Protein AF-A0A967CSH3-F1 (afdb_monomer_lite)

Radius of gyration: 29.87 Å; chains: 1; bounding box: 72×53×84 Å

Structure (mmCIF, N/CA/C/O backbone):
data_AF-A0A967CSH3-F1
#
_entry.id   AF-A0A967CSH3-F1
#
loop_
_atom_site.group_PDB
_atom_site.id
_atom_site.type_symbol
_atom_site.label_atom_id
_atom_site.label_alt_id
_atom_site.label_comp_id
_atom_site.label_asym_id
_atom_site.label_entity_id
_atom_site.label_seq_id
_atom_site.pdbx_PDB_ins_code
_atom_site.Cartn_x
_atom_site.Cartn_y
_atom_site.Cartn_z
_atom_site.occupancy
_atom_site.B_iso_or_equiv
_atom_site.auth_seq_id
_atom_site.auth_comp_id
_atom_site.auth_asym_id
_atom_site.auth_atom_id
_atom_site.pdbx_PDB_model_num
ATOM 1 N N . MET A 1 1 ? -38.017 1.632 18.484 1.00 69.69 1 MET A N 1
ATOM 2 C CA . MET A 1 1 ? -37.079 2.679 18.041 1.00 69.69 1 MET A CA 1
ATOM 3 C C . MET A 1 1 ? -36.254 2.153 16.883 1.00 69.69 1 MET A C 1
ATOM 5 O O . MET A 1 1 ? -36.046 0.945 16.852 1.00 69.69 1 MET A O 1
ATOM 9 N N . ALA A 1 2 ? -35.852 2.993 15.927 1.00 93.88 2 ALA A N 1
ATOM 10 C CA . ALA A 1 2 ? -35.133 2.513 14.752 1.00 93.88 2 ALA A CA 1
ATOM 11 C C . ALA A 1 2 ? -33.678 2.162 15.105 1.00 93.88 2 ALA A C 1
ATOM 13 O O . ALA A 1 2 ? -33.027 2.853 15.891 1.00 93.88 2 ALA A O 1
ATOM 14 N N . GLN A 1 3 ? -33.202 1.047 14.558 1.00 97.06 3 GLN A N 1
ATOM 15 C CA . GLN A 1 3 ? -31.862 0.524 14.790 1.00 97.06 3 GLN A CA 1
ATOM 16 C C . GLN A 1 3 ? -31.277 0.002 13.480 1.00 97.06 3 GLN A C 1
ATOM 18 O O . GLN A 1 3 ? -32.012 -0.490 12.626 1.00 97.06 3 GLN A O 1
ATOM 23 N N . PHE A 1 4 ? -29.957 0.073 13.355 1.00 97.75 4 PHE A N 1
ATOM 24 C CA . PHE A 1 4 ? -29.191 -0.516 12.263 1.00 97.75 4 PHE A CA 1
ATOM 25 C C . PHE A 1 4 ? -28.000 -1.294 12.825 1.00 97.75 4 PHE A C 1
ATOM 27 O O . PHE A 1 4 ? -27.597 -1.101 13.974 1.00 97.75 4 PHE A O 1
ATOM 34 N N . THR A 1 5 ? -27.440 -2.200 12.027 1.00 96.19 5 THR A N 1
ATOM 35 C CA . THR A 1 5 ? -26.277 -2.995 12.433 1.00 96.19 5 THR A CA 1
ATOM 36 C C . THR A 1 5 ? -25.008 -2.454 11.796 1.00 96.19 5 THR A C 1
ATOM 38 O O . THR A 1 5 ? -24.959 -2.247 10.587 1.00 96.19 5 THR A O 1
ATOM 41 N N . SER A 1 6 ? -23.962 -2.287 12.601 1.00 94.19 6 SER A N 1
ATOM 42 C CA . SER A 1 6 ? -22.619 -1.938 12.138 1.00 94.19 6 SER A CA 1
ATOM 43 C C . SER A 1 6 ? -21.586 -2.653 12.997 1.00 94.19 6 SER A C 1
ATOM 45 O O . SER A 1 6 ? -21.684 -2.620 14.220 1.00 94.19 6 SER A O 1
ATOM 47 N N . ASP A 1 7 ? -20.611 -3.330 12.381 1.00 88.62 7 ASP A N 1
ATOM 48 C CA . ASP A 1 7 ? -19.540 -4.041 13.107 1.00 88.62 7 ASP A CA 1
ATOM 49 C C . ASP A 1 7 ? -20.080 -5.021 14.183 1.00 88.62 7 ASP A C 1
ATOM 51 O O . ASP A 1 7 ? -19.557 -5.147 15.291 1.00 88.62 7 ASP A O 1
ATOM 55 N N . GLY A 1 8 ? -21.208 -5.680 13.895 1.00 89.69 8 GLY A N 1
ATOM 56 C CA . GLY A 1 8 ? -21.885 -6.580 14.840 1.00 89.69 8 GLY A CA 1
ATOM 57 C C . GLY A 1 8 ? -22.532 -5.890 16.052 1.00 89.69 8 GLY A C 1
ATOM 58 O O . GLY A 1 8 ? -22.937 -6.571 16.989 1.00 89.69 8 GLY A O 1
ATOM 59 N N . LEU A 1 9 ? -22.634 -4.559 16.056 1.00 94.06 9 LEU A N 1
ATOM 60 C CA . LEU A 1 9 ? -23.319 -3.763 17.075 1.00 94.06 9 LEU A CA 1
ATOM 61 C C . LEU A 1 9 ? -24.687 -3.305 16.567 1.00 94.06 9 LEU A C 1
ATOM 63 O O . LEU A 1 9 ? -24.818 -2.935 15.401 1.00 94.06 9 LEU A O 1
ATOM 67 N N . SER A 1 10 ? -25.686 -3.282 17.453 1.00 98.00 10 SER A N 1
ATOM 68 C CA . SER A 1 10 ? -26.951 -2.588 17.193 1.00 98.00 10 SER A CA 1
ATOM 69 C C . SER A 1 10 ? -26.818 -1.121 17.592 1.00 98.00 10 SER A C 1
ATOM 71 O O . SER A 1 10 ? -26.520 -0.816 18.750 1.00 98.00 10 SER A O 1
ATOM 73 N N . LEU A 1 11 ? -27.003 -0.223 16.631 1.00 98.50 11 LEU A N 1
ATOM 74 C CA . LEU A 1 11 ? -26.885 1.217 16.811 1.00 98.50 11 LEU A CA 1
ATOM 75 C C . LEU A 1 11 ? -28.228 1.881 16.551 1.00 98.50 11 LEU A C 1
ATOM 77 O O . LEU A 1 11 ? -28.942 1.538 15.610 1.00 98.50 11 LEU A O 1
ATOM 81 N N . ALA A 1 12 ? -28.575 2.824 17.411 1.00 98.56 12 ALA A N 1
ATOM 82 C CA . ALA A 1 12 ? -29.870 3.461 17.420 1.00 98.56 12 ALA A CA 1
ATOM 83 C C . ALA A 1 12 ? -29.845 4.781 16.648 1.00 98.56 12 ALA A C 1
ATOM 85 O O . ALA A 1 12 ? -28.848 5.504 16.663 1.00 98.56 12 ALA A O 1
ATOM 86 N N . TYR A 1 13 ? -30.944 5.101 15.969 1.00 98.62 13 TYR A N 1
ATOM 87 C CA . TYR A 1 13 ? -31.069 6.352 15.232 1.00 98.62 13 TYR A CA 1
ATOM 88 C C . TYR A 1 13 ? -32.517 6.839 15.174 1.00 98.62 13 TYR A C 1
ATOM 90 O O . TYR A 1 13 ? -33.462 6.066 15.339 1.00 98.62 13 TYR A O 1
ATOM 98 N N . ASP A 1 14 ? -32.674 8.128 14.897 1.00 98.38 14 ASP A N 1
ATOM 99 C CA . ASP A 1 14 ? -33.937 8.723 14.477 1.00 98.38 14 ASP A CA 1
ATOM 100 C C . ASP A 1 14 ? -33.865 9.087 12.990 1.00 98.38 14 ASP A C 1
ATOM 102 O O . ASP A 1 14 ? -32.836 9.557 12.502 1.00 98.38 14 ASP A O 1
ATOM 106 N N . GLU A 1 15 ? -34.987 8.929 12.294 1.00 97.88 15 GLU A N 1
ATOM 107 C CA . GLU A 1 15 ? -35.240 9.508 10.974 1.00 97.88 15 GLU A CA 1
ATOM 108 C C . GLU A 1 15 ? -36.268 10.638 11.124 1.00 97.88 15 GLU A C 1
ATOM 110 O O . GLU A 1 15 ? -37.256 10.488 11.847 1.00 97.88 15 GLU A O 1
ATOM 115 N N . PHE A 1 16 ? -36.054 11.762 10.444 1.00 97.75 16 PHE A N 1
ATOM 116 C CA . PHE A 1 16 ? -36.953 12.916 10.461 1.00 97.75 16 PHE A CA 1
ATOM 117 C C . PHE A 1 16 ? -36.998 13.622 9.096 1.00 97.75 16 PHE A C 1
ATOM 119 O O . PHE A 1 16 ? -36.173 13.374 8.217 1.00 97.75 16 PHE A O 1
ATOM 126 N N . GLY A 1 17 ? -37.969 14.518 8.909 1.00 97.38 17 GLY A N 1
ATOM 127 C CA . GLY A 1 17 ? -38.187 15.213 7.636 1.00 97.38 17 GLY A CA 1
ATOM 128 C C . GLY A 1 17 ? -38.848 14.347 6.546 1.00 97.38 17 GLY A C 1
ATOM 129 O O . GLY A 1 17 ? -39.258 13.213 6.812 1.00 97.38 17 GLY A O 1
ATOM 130 N N . PRO A 1 18 ? -39.008 14.882 5.321 1.00 94.69 18 PRO A N 1
ATOM 131 C CA . PRO A 1 18 ? -39.699 14.186 4.233 1.00 94.69 18 PRO A CA 1
ATOM 132 C C . PRO A 1 18 ? -38.886 12.992 3.713 1.00 94.69 18 PRO A C 1
ATOM 134 O O . PRO A 1 18 ? -37.730 13.143 3.317 1.00 94.69 18 PRO A O 1
ATOM 137 N N . ARG A 1 19 ? -39.488 11.797 3.681 1.00 92.31 19 ARG A N 1
ATOM 138 C CA . ARG A 1 19 ? -38.811 10.553 3.254 1.00 92.31 19 ARG A CA 1
ATOM 139 C C . ARG A 1 19 ? -38.425 10.532 1.775 1.00 92.31 19 ARG A C 1
ATOM 141 O O . ARG A 1 19 ? -37.484 9.840 1.403 1.00 92.31 19 ARG A O 1
ATOM 148 N N . ASP A 1 20 ? -39.151 11.277 0.954 1.00 92.25 20 ASP A N 1
ATOM 149 C CA . ASP A 1 20 ? -38.960 11.433 -0.488 1.00 92.25 20 ASP A CA 1
ATOM 150 C C . ASP A 1 20 ? -38.062 12.630 -0.851 1.00 92.25 20 ASP A C 1
ATOM 152 O O . ASP A 1 20 ? -37.862 12.928 -2.032 1.00 92.25 20 ASP A O 1
ATOM 156 N N . ALA A 1 21 ? -37.492 13.322 0.144 1.00 94.00 21 ALA A N 1
ATOM 157 C CA . ALA A 1 21 ? -36.566 14.411 -0.117 1.00 94.00 21 ALA A CA 1
ATOM 158 C C . ALA A 1 21 ? -35.334 13.917 -0.891 1.00 94.00 21 ALA A C 1
ATOM 160 O O . ALA A 1 21 ? -34.698 12.922 -0.549 1.00 94.00 21 ALA A O 1
ATOM 161 N N . LYS A 1 22 ? -34.944 14.686 -1.913 1.00 91.19 22 LYS A N 1
ATOM 162 C CA . LYS A 1 22 ? -33.803 14.368 -2.789 1.00 91.19 22 LYS A CA 1
ATOM 163 C C . LYS A 1 22 ? -32.440 14.463 -2.101 1.00 91.19 22 LYS A C 1
ATOM 165 O O . LYS A 1 22 ? -31.449 14.014 -2.665 1.00 91.19 22 LYS A O 1
ATOM 170 N N . LYS A 1 23 ? -32.371 15.126 -0.945 1.00 96.00 23 LYS A N 1
ATOM 171 C CA . LYS A 1 23 ? -31.135 15.369 -0.199 1.00 96.00 23 LYS A CA 1
ATOM 172 C C . LYS A 1 23 ? -31.300 14.908 1.236 1.00 96.00 23 LYS A C 1
ATOM 174 O O . LYS A 1 23 ? -32.312 15.206 1.875 1.00 96.00 23 LYS A O 1
ATOM 179 N N . ALA A 1 24 ? -30.270 14.232 1.727 1.00 98.25 24 ALA A N 1
ATOM 180 C CA . ALA A 1 24 ? -30.206 13.732 3.086 1.00 98.25 24 ALA A CA 1
ATOM 181 C C . ALA A 1 24 ? -29.173 14.495 3.924 1.00 98.25 24 ALA A C 1
ATOM 183 O O . ALA A 1 24 ? -28.238 15.090 3.387 1.00 98.25 24 ALA A O 1
ATOM 184 N N . ILE A 1 25 ? -29.321 14.448 5.245 1.00 98.62 25 ILE A N 1
ATOM 185 C CA . ILE A 1 25 ? -28.324 14.911 6.208 1.00 98.62 25 ILE A CA 1
ATOM 186 C C . ILE A 1 25 ? -28.201 13.930 7.373 1.00 98.62 25 ILE A C 1
ATOM 188 O O . ILE A 1 25 ? -29.209 13.445 7.880 1.00 98.62 25 ILE A O 1
ATOM 192 N N . VAL A 1 26 ? -26.971 13.666 7.813 1.00 98.75 26 VAL A N 1
ATOM 193 C CA . VAL A 1 26 ? -26.684 12.885 9.021 1.00 98.75 26 VAL A CA 1
ATOM 194 C C . VAL A 1 26 ? -26.116 13.790 10.113 1.00 98.75 26 VAL A C 1
ATOM 196 O O . VAL A 1 26 ? -25.212 14.589 9.857 1.00 98.75 26 VAL A O 1
ATOM 199 N N . LEU A 1 27 ? -26.648 13.663 11.328 1.00 98.75 27 LEU A N 1
ATOM 200 C CA . LEU A 1 27 ? -26.250 14.414 12.516 1.00 98.75 27 LEU A CA 1
ATOM 201 C C . LEU A 1 27 ? -25.477 13.514 13.486 1.00 98.75 27 LEU A C 1
ATOM 203 O O . LEU A 1 27 ? -26.009 12.509 13.955 1.00 98.75 27 LEU A O 1
ATOM 207 N N . VAL A 1 28 ? -24.244 13.899 13.823 1.00 98.69 28 VAL A N 1
ATOM 208 C CA . VAL A 1 28 ? -23.335 13.127 14.687 1.00 98.69 28 VAL A CA 1
ATOM 209 C C . VAL A 1 28 ? -23.030 13.919 15.961 1.00 98.69 28 VAL A C 1
ATOM 211 O O . VAL A 1 28 ? -22.376 14.963 15.915 1.00 98.69 28 VAL A O 1
ATOM 214 N N . HIS A 1 29 ? -23.521 13.437 17.106 1.00 98.25 29 HIS A N 1
ATOM 215 C CA . HIS A 1 29 ? -23.439 14.151 18.388 1.00 98.25 29 HIS A CA 1
ATOM 216 C C . HIS A 1 29 ? -22.036 14.126 19.039 1.00 98.25 29 HIS A C 1
ATOM 218 O O . HIS A 1 29 ? -21.154 13.353 18.653 1.00 98.25 29 HIS A O 1
ATOM 224 N N . GLY A 1 30 ? -21.846 14.982 20.049 1.00 96.19 30 GLY A N 1
ATOM 225 C CA . GLY A 1 30 ? -20.628 15.098 20.855 1.00 96.19 30 GLY A CA 1
ATOM 226 C C . GLY A 1 30 ? -20.479 14.036 21.951 1.00 96.19 30 GLY A C 1
ATOM 227 O O . GLY A 1 30 ? -21.394 13.261 22.216 1.00 96.19 30 GLY A O 1
ATOM 228 N N . PHE A 1 31 ? -19.307 13.998 22.590 1.00 95.00 31 PHE A N 1
ATOM 229 C CA . PHE A 1 31 ? -19.027 13.074 23.695 1.00 95.00 31 PHE A CA 1
ATOM 230 C C . PHE A 1 31 ? -19.982 13.324 24.869 1.00 95.00 31 PHE A C 1
ATOM 232 O O . PHE A 1 31 ? -20.357 14.473 25.092 1.00 95.00 31 PHE A O 1
ATOM 239 N N . SER A 1 32 ? -20.368 12.248 25.566 1.00 91.56 32 SER A N 1
ATOM 240 C CA . SER A 1 32 ? -21.312 12.210 26.701 1.00 91.56 32 SER A CA 1
ATOM 241 C C . SER A 1 32 ? -22.728 12.735 26.430 1.00 91.56 32 SER A C 1
ATOM 243 O O . SER A 1 32 ? -23.535 12.785 27.350 1.00 91.56 32 SER A O 1
ATOM 245 N N . ALA A 1 33 ? -23.037 13.127 25.192 1.00 94.62 33 ALA A N 1
ATOM 246 C CA . ALA A 1 33 ? -24.386 13.432 24.729 1.00 94.62 33 ALA A CA 1
ATOM 247 C C . ALA A 1 33 ? -24.960 12.259 23.926 1.00 94.62 33 ALA A C 1
ATOM 249 O O . ALA A 1 33 ? -24.303 11.244 23.721 1.00 94.62 33 ALA A O 1
ATOM 250 N N . ASN A 1 34 ? -26.168 12.443 23.412 1.00 96.62 34 ASN A N 1
ATOM 251 C CA . ASN A 1 34 ? -26.847 11.526 22.503 1.00 96.62 34 ASN A CA 1
ATOM 252 C C . ASN A 1 34 ? -27.645 12.336 21.466 1.00 96.62 34 ASN A C 1
ATOM 254 O O . ASN A 1 34 ? -27.641 13.576 21.485 1.00 96.62 34 ASN A O 1
ATOM 258 N N . ARG A 1 35 ? -28.317 11.662 20.528 1.00 96.88 35 ARG A N 1
ATOM 259 C CA . ARG A 1 35 ? -29.075 12.322 19.453 1.00 96.88 35 ARG A CA 1
ATOM 260 C C . ARG A 1 35 ? -30.190 13.231 19.981 1.00 96.88 35 ARG A C 1
ATOM 262 O O . ARG A 1 35 ? -30.456 14.281 19.393 1.00 96.88 35 ARG A O 1
ATOM 269 N N . TYR A 1 36 ? -30.812 12.863 21.103 1.00 96.81 36 TYR A N 1
ATOM 270 C CA . TYR A 1 36 ? -31.885 13.646 21.704 1.00 96.81 36 TYR A CA 1
ATOM 271 C C . TYR A 1 36 ? -31.343 14.958 22.274 1.00 96.81 36 TYR A C 1
ATOM 273 O O . TYR A 1 36 ? -31.788 16.035 21.878 1.00 96.81 36 TYR A O 1
ATOM 281 N N . GLU A 1 37 ? -30.339 14.864 23.141 1.00 96.19 37 GLU A N 1
ATOM 282 C CA . GLU A 1 37 ? -29.777 16.007 23.855 1.00 96.19 37 GLU A CA 1
ATOM 283 C C . GLU A 1 37 ? -29.058 16.992 22.938 1.00 96.19 37 GLU A C 1
ATOM 285 O O . GLU A 1 37 ? -29.226 18.205 23.066 1.00 96.19 37 GLU A O 1
ATOM 290 N N . ASN A 1 38 ? -28.279 16.486 21.978 1.00 95.88 38 ASN A N 1
ATOM 291 C CA . ASN A 1 38 ? -27.485 17.348 21.111 1.00 95.88 38 ASN A CA 1
ATOM 292 C C . ASN A 1 38 ? -28.328 17.996 19.999 1.00 95.88 38 ASN A C 1
ATOM 294 O O . ASN A 1 38 ? -27.988 19.091 19.548 1.00 95.88 38 ASN A O 1
ATOM 298 N N . TRP A 1 39 ? -29.390 17.325 19.533 1.00 97.69 39 TRP A N 1
ATOM 299 C CA . TRP A 1 39 ? -30.109 17.726 18.319 1.00 97.69 39 TRP A CA 1
ATOM 300 C C . TRP A 1 39 ? -31.601 17.941 18.542 1.00 97.69 39 TRP A C 1
ATOM 302 O O . TRP A 1 39 ? -32.094 19.050 18.327 1.00 97.69 39 TRP A O 1
ATOM 312 N N . LYS A 1 40 ? -32.328 16.901 18.964 1.00 97.31 40 LYS A N 1
ATOM 313 C CA . LYS A 1 40 ? -33.796 16.934 19.013 1.00 97.31 40 LYS A CA 1
ATOM 314 C C . LYS A 1 40 ? -34.320 17.956 20.020 1.00 97.31 40 LYS A C 1
ATOM 316 O O . LYS A 1 40 ? -35.137 18.794 19.653 1.00 97.31 40 LYS A O 1
ATOM 321 N N . ARG A 1 41 ? -33.806 17.941 21.255 1.00 96.56 41 ARG A N 1
ATOM 322 C CA . ARG A 1 41 ? -34.192 18.875 22.328 1.00 96.56 41 ARG A CA 1
ATOM 323 C C . ARG A 1 41 ? -33.926 20.335 21.954 1.00 96.56 41 ARG A C 1
ATOM 325 O O . ARG A 1 41 ? -34.666 21.221 22.362 1.00 96.56 41 ARG A O 1
ATOM 332 N N . MET A 1 42 ? -32.896 20.568 21.145 1.00 95.44 42 MET A N 1
ATOM 333 C CA . MET A 1 42 ? -32.476 21.894 20.692 1.00 95.44 42 MET A CA 1
ATOM 334 C C . MET A 1 42 ? -33.201 22.363 19.414 1.00 95.44 42 MET A C 1
ATOM 336 O O . MET A 1 42 ? -32.867 23.418 18.883 1.00 95.44 42 MET A O 1
ATOM 340 N N . GLY A 1 43 ? -34.172 21.595 18.898 1.00 97.31 43 GLY A N 1
ATOM 341 C CA . GLY A 1 43 ? -35.006 21.980 17.750 1.00 97.31 43 GLY A CA 1
ATOM 342 C C . GLY A 1 43 ? -34.362 21.791 16.371 1.00 97.31 43 GLY A C 1
ATOM 343 O O . GLY A 1 43 ? -34.898 22.267 15.369 1.00 97.31 43 GLY A O 1
ATOM 344 N N . TRP A 1 44 ? -33.225 21.088 16.274 1.00 97.69 44 TRP A N 1
ATOM 345 C CA . TRP A 1 44 ? -32.528 20.910 14.992 1.00 97.69 44 TRP A CA 1
ATOM 346 C C . TRP A 1 44 ? -33.326 20.092 13.981 1.00 97.69 44 TRP A C 1
ATOM 348 O O . TRP A 1 44 ? -33.258 20.376 12.786 1.00 97.69 44 TRP A O 1
ATOM 358 N N . TYR A 1 45 ? -34.082 19.092 14.442 1.00 98.06 45 TYR A N 1
ATOM 359 C CA . TYR A 1 45 ? -34.866 18.240 13.547 1.00 98.06 45 TYR A CA 1
ATOM 360 C C . TYR A 1 45 ? -35.901 19.067 12.781 1.00 98.06 45 TYR A C 1
ATOM 362 O O . TYR A 1 45 ? -35.951 18.987 11.556 1.00 98.06 45 TYR A O 1
ATOM 370 N N . ASP A 1 46 ? -36.654 19.914 13.486 1.00 97.44 46 ASP A N 1
ATOM 371 C CA . ASP A 1 46 ? -37.688 20.759 12.886 1.00 97.44 46 ASP A CA 1
ATOM 372 C C . ASP A 1 46 ? -37.078 21.807 11.952 1.00 97.44 46 ASP A C 1
ATOM 374 O O . ASP A 1 46 ? -37.547 21.993 10.828 1.00 97.44 46 ASP A O 1
ATOM 378 N N . ALA A 1 47 ? -35.977 22.441 12.370 1.00 97.50 47 ALA A N 1
ATOM 379 C CA . ALA A 1 47 ? -35.282 23.439 11.560 1.00 97.50 47 ALA A CA 1
ATOM 380 C C . ALA A 1 47 ? -34.763 22.862 10.230 1.00 97.50 47 ALA A C 1
ATOM 382 O O . ALA A 1 47 ? -34.857 23.513 9.188 1.00 97.50 47 ALA A O 1
ATOM 383 N N . ILE A 1 48 ? -34.234 21.636 10.252 1.00 97.12 48 ILE A N 1
ATOM 384 C CA . ILE A 1 48 ? -33.725 20.936 9.067 1.00 97.12 48 ILE A CA 1
ATOM 385 C C . ILE A 1 48 ? -34.876 20.401 8.207 1.00 97.12 48 ILE A C 1
ATOM 387 O O . ILE A 1 48 ? -34.856 20.570 6.986 1.00 97.12 48 ILE A O 1
ATOM 391 N N . ALA A 1 49 ? -35.897 19.801 8.823 1.00 96.62 49 ALA A N 1
ATOM 392 C CA . ALA A 1 49 ? -37.072 19.293 8.119 1.00 96.62 49 ALA A CA 1
ATOM 393 C C . ALA A 1 49 ? -37.812 20.417 7.376 1.00 96.62 49 ALA A C 1
ATOM 395 O O . ALA A 1 49 ? -38.210 20.232 6.227 1.00 96.62 49 ALA A O 1
ATOM 396 N N . ALA A 1 50 ? -37.904 21.612 7.969 1.00 97.12 50 ALA A N 1
ATOM 397 C CA . ALA A 1 50 ? -38.475 22.802 7.335 1.00 97.12 50 ALA A CA 1
ATOM 398 C C . ALA A 1 50 ? -37.698 23.272 6.088 1.00 97.12 50 ALA A C 1
ATOM 400 O O . ALA A 1 50 ? -38.231 24.025 5.273 1.00 97.12 50 ALA A O 1
ATOM 401 N N . LYS A 1 51 ? -36.445 22.830 5.904 1.00 96.69 51 LYS A N 1
ATOM 402 C CA . LYS A 1 51 ? -35.657 23.045 4.676 1.00 96.69 51 LYS A CA 1
ATOM 403 C C . LYS A 1 51 ? -35.838 21.936 3.636 1.00 96.69 51 LYS A C 1
ATOM 405 O O . LYS A 1 51 ? -35.176 21.974 2.602 1.00 96.69 51 LYS A O 1
ATOM 410 N N . GLY A 1 52 ? -36.727 20.974 3.885 1.00 96.62 52 GLY A N 1
ATOM 411 C CA . GLY A 1 52 ? -37.027 19.880 2.964 1.00 96.62 52 GLY A CA 1
ATOM 412 C C . GLY A 1 52 ? -35.911 18.842 2.861 1.00 96.62 52 GLY A C 1
ATOM 413 O O . GLY A 1 52 ? -35.769 18.217 1.814 1.00 96.62 52 GLY A O 1
ATOM 414 N N . LEU A 1 53 ? -35.094 18.682 3.907 1.00 97.69 53 LEU A N 1
ATOM 415 C CA . LEU A 1 53 ? -34.053 17.655 3.979 1.00 97.69 53 LEU A CA 1
ATOM 416 C C . LEU A 1 53 ? -34.568 16.417 4.721 1.00 97.69 53 LEU A C 1
ATOM 418 O O . LEU A 1 53 ? -35.223 16.545 5.758 1.00 97.69 53 LEU A O 1
ATOM 422 N N . ARG A 1 54 ? -34.213 15.226 4.224 1.00 98.25 54 ARG A N 1
ATOM 423 C CA . ARG A 1 54 ? -34.369 13.969 4.970 1.00 98.25 54 ARG A CA 1
ATOM 424 C C . ARG A 1 54 ? -33.239 13.868 5.987 1.00 98.25 54 ARG A C 1
ATOM 426 O O . ARG A 1 54 ? -32.069 13.911 5.617 1.00 98.25 54 ARG A O 1
ATOM 433 N N . GLY A 1 55 ? -33.565 13.769 7.262 1.00 98.25 55 GLY A N 1
ATOM 434 C CA . GLY A 1 55 ? -32.589 13.796 8.338 1.00 98.25 55 GLY A CA 1
ATOM 435 C C . GLY A 1 55 ? -32.435 12.458 9.038 1.00 98.25 55 GLY A C 1
ATOM 436 O O . GLY A 1 55 ? -33.417 11.760 9.281 1.00 98.25 55 GLY A O 1
ATOM 437 N N . PHE A 1 56 ? -31.201 12.142 9.413 1.00 98.69 56 PHE A N 1
ATOM 438 C CA . PHE A 1 56 ? -30.864 11.018 10.273 1.00 98.69 56 PHE A CA 1
ATOM 439 C C . PHE A 1 56 ? -29.993 11.501 11.423 1.00 98.69 56 PHE A C 1
ATOM 441 O O . PHE A 1 56 ? -29.052 12.262 11.213 1.00 98.69 56 PHE A O 1
ATOM 448 N N . ALA A 1 57 ? -30.263 11.043 12.635 1.00 98.56 57 ALA A N 1
ATOM 449 C CA . ALA A 1 57 ? -29.397 11.304 13.775 1.00 98.56 57 ALA A CA 1
ATOM 450 C C . ALA A 1 57 ? -29.168 9.999 14.522 1.00 98.56 57 ALA A C 1
ATOM 452 O O . ALA A 1 57 ? -30.122 9.384 14.991 1.00 98.56 57 ALA A O 1
ATOM 453 N N . LEU A 1 58 ? -27.913 9.569 14.602 1.00 98.12 58 LEU A N 1
ATOM 454 C CA . LEU A 1 58 ? -27.536 8.351 15.312 1.00 98.12 58 LEU A CA 1
ATOM 455 C C . LEU A 1 58 ? -27.067 8.657 16.725 1.00 98.12 58 LEU A C 1
ATOM 457 O O . LEU A 1 58 ? -26.429 9.685 16.956 1.00 98.12 58 LEU A O 1
ATOM 461 N N . ASP A 1 59 ? -27.300 7.715 17.629 1.00 98.50 59 ASP A N 1
ATOM 462 C CA . ASP A 1 59 ? -26.473 7.591 18.817 1.00 98.50 59 ASP A CA 1
ATOM 463 C C . ASP A 1 59 ? -25.184 6.873 18.434 1.00 98.50 59 ASP A C 1
ATOM 465 O O . ASP A 1 59 ? -25.190 5.757 17.908 1.00 98.50 59 ASP A O 1
ATOM 469 N N . ASN A 1 60 ? -24.053 7.502 18.709 1.00 98.31 60 ASN A N 1
ATOM 470 C CA . ASN A 1 60 ? -22.762 6.861 18.570 1.00 98.31 60 ASN A CA 1
ATOM 471 C C . ASN A 1 60 ? -22.687 5.640 19.497 1.00 98.31 60 ASN A C 1
ATOM 473 O O . ASN A 1 60 ? -23.251 5.642 20.593 1.00 98.31 60 ASN A O 1
ATOM 477 N N . ARG A 1 61 ? -21.927 4.612 19.099 1.00 97.50 61 ARG A N 1
ATOM 478 C CA . ARG A 1 61 ? -21.563 3.512 20.007 1.00 97.50 61 ARG A CA 1
ATOM 479 C C . ARG A 1 61 ? -21.109 4.069 21.368 1.00 97.50 61 ARG A C 1
ATOM 481 O O . ARG A 1 61 ? -20.427 5.098 21.431 1.00 97.50 61 ARG A O 1
ATOM 488 N N . GLY A 1 62 ? -21.517 3.412 22.450 1.00 97.00 62 GLY A N 1
ATOM 489 C CA . GLY A 1 62 ? -21.251 3.833 23.832 1.00 97.00 62 GLY A CA 1
ATOM 490 C C . GLY A 1 62 ? -22.136 4.953 24.378 1.00 97.00 62 GLY A C 1
ATOM 491 O O . GLY A 1 62 ? -21.947 5.315 25.532 1.00 97.00 62 GLY A O 1
ATOM 492 N N . HIS A 1 63 ? -23.077 5.482 23.593 1.00 97.88 63 HIS A N 1
ATOM 493 C CA . HIS A 1 63 ? -23.948 6.589 23.993 1.00 97.88 63 HIS A CA 1
ATOM 494 C C . HIS A 1 63 ? -25.425 6.255 23.760 1.00 97.88 63 HIS A C 1
ATOM 496 O O . HIS A 1 63 ? -25.753 5.401 22.928 1.00 97.88 63 HIS A O 1
ATOM 502 N N . GLY A 1 64 ? -26.312 6.945 24.479 1.00 96.50 64 GLY A N 1
ATOM 503 C CA . GLY A 1 64 ? -27.756 6.899 24.292 1.00 96.50 64 GLY A CA 1
ATOM 504 C C . GLY A 1 64 ? -28.303 5.475 24.309 1.00 96.50 64 GLY A C 1
ATOM 505 O O . GLY A 1 64 ? -28.108 4.720 25.259 1.00 96.50 64 GLY A O 1
ATOM 506 N N . GLU A 1 65 ? -28.982 5.071 23.245 1.00 97.50 65 GLU A N 1
ATOM 507 C CA . GLU A 1 65 ? -29.619 3.755 23.123 1.00 97.50 65 GLU A CA 1
ATOM 508 C C . GLU A 1 65 ? -28.833 2.789 22.222 1.00 97.50 65 GLU A C 1
ATOM 510 O O . GLU A 1 65 ? -29.230 1.636 22.053 1.00 97.50 65 GLU A O 1
ATOM 515 N N . SER A 1 66 ? -27.692 3.226 21.684 1.00 98.44 66 SER A N 1
ATOM 516 C CA . SER A 1 66 ? -26.765 2.370 20.941 1.00 98.44 66 SER A CA 1
ATOM 517 C C . SER A 1 66 ? -26.059 1.364 21.851 1.00 98.44 66 SER A C 1
ATOM 519 O O . SER A 1 66 ? -25.987 1.526 23.076 1.00 98.44 66 SER A O 1
ATOM 521 N N . ALA A 1 67 ? -25.513 0.308 21.240 1.00 98.00 67 ALA A N 1
ATOM 522 C CA . ALA A 1 67 ? -24.680 -0.674 21.924 1.00 98.00 67 ALA A CA 1
ATOM 523 C C . ALA A 1 67 ? -23.489 -0.012 22.636 1.00 98.00 67 ALA A C 1
ATOM 525 O O . ALA A 1 67 ? -22.858 0.908 22.108 1.00 98.00 67 ALA A O 1
ATOM 526 N N . LYS A 1 68 ? -23.164 -0.525 23.828 1.00 98.06 68 LYS A N 1
ATOM 527 C CA . LYS A 1 68 ? -22.192 0.066 24.758 1.00 98.06 68 LYS A CA 1
ATOM 528 C C . LYS A 1 68 ? -21.081 -0.925 25.121 1.00 98.06 68 LYS A C 1
ATOM 530 O O . LYS A 1 68 ? -21.005 -1.358 26.266 1.00 98.06 68 LYS A O 1
ATOM 535 N N . PRO A 1 69 ? -20.245 -1.365 24.157 1.00 96.44 69 PRO A N 1
ATOM 536 C CA . PRO A 1 69 ? -19.129 -2.251 24.480 1.00 96.44 69 PRO A CA 1
ATOM 537 C C . PRO A 1 69 ? -18.189 -1.571 25.481 1.00 96.44 69 PRO A C 1
ATOM 539 O O . PRO A 1 69 ? -17.948 -0.375 25.389 1.00 96.44 69 PRO A O 1
ATOM 542 N N . HIS A 1 70 ? -17.622 -2.310 26.427 1.00 97.44 70 HIS A N 1
ATOM 543 C CA . HIS A 1 70 ? -16.660 -1.737 27.384 1.00 97.44 70 HIS A CA 1
ATOM 544 C C . HIS A 1 70 ? -15.202 -1.874 26.923 1.00 97.44 70 HIS A C 1
ATOM 546 O O . HIS A 1 70 ? -14.294 -1.421 27.607 1.00 97.44 70 HIS A O 1
ATOM 552 N N . ASP A 1 71 ? -14.968 -2.467 25.747 1.00 92.38 71 ASP A N 1
ATOM 553 C CA . ASP A 1 71 ? -13.642 -2.595 25.134 1.00 92.38 71 ASP A CA 1
ATOM 554 C C . ASP A 1 71 ? -13.260 -1.314 24.355 1.00 92.38 71 ASP A C 1
ATOM 556 O O . ASP A 1 71 ? -13.907 -1.004 23.345 1.00 92.38 71 ASP A O 1
ATOM 560 N N . PRO A 1 72 ? -12.197 -0.583 24.759 1.00 89.94 72 PRO A N 1
ATOM 561 C CA . PRO A 1 72 ? -11.718 0.611 24.061 1.00 89.94 72 PRO A CA 1
ATOM 562 C C . PRO A 1 72 ? -11.398 0.392 22.578 1.00 89.94 72 PRO A C 1
ATOM 564 O O . PRO A 1 72 ? -11.555 1.314 21.773 1.00 89.94 72 PRO A O 1
ATOM 567 N N . ALA A 1 73 ? -10.992 -0.821 22.182 1.00 86.19 73 ALA A N 1
ATOM 568 C CA . ALA A 1 73 ? -10.674 -1.133 20.789 1.00 86.19 73 ALA A CA 1
ATOM 569 C C . ALA A 1 73 ? -11.893 -0.982 19.861 1.00 86.19 73 ALA A C 1
ATOM 571 O O . ALA A 1 73 ? -11.739 -0.769 18.658 1.00 86.19 73 ALA A O 1
ATOM 572 N N . ARG A 1 74 ? -13.113 -1.010 20.415 1.00 90.31 74 ARG A N 1
ATOM 573 C CA . ARG A 1 74 ? -14.358 -0.796 19.668 1.00 90.31 74 ARG A CA 1
ATOM 574 C C . ARG A 1 74 ? -14.645 0.676 19.370 1.00 90.31 74 ARG A C 1
ATOM 576 O O . ARG A 1 74 ? -15.590 0.938 18.638 1.00 90.31 74 ARG A O 1
ATOM 583 N N . TYR A 1 75 ? -13.864 1.633 19.873 1.00 91.81 75 TYR A N 1
ATOM 584 C CA . TYR A 1 75 ? -14.163 3.072 19.775 1.00 91.81 75 TYR A CA 1
ATOM 585 C C . TYR A 1 75 ? -13.191 3.878 18.907 1.00 91.81 75 TYR A C 1
ATOM 587 O O . TYR A 1 75 ? -13.077 5.096 19.051 1.00 91.81 75 TYR A O 1
ATOM 595 N N . GLY A 1 76 ? -12.484 3.219 17.987 1.00 89.94 76 GLY A N 1
ATOM 596 C CA . GLY A 1 76 ? -11.663 3.926 17.005 1.00 89.94 76 GLY A CA 1
ATOM 597 C C . GLY A 1 76 ? -12.495 4.915 16.176 1.00 89.94 76 GLY A C 1
ATOM 598 O O . GLY A 1 76 ? -13.592 4.578 15.727 1.00 89.94 76 GLY A O 1
ATOM 599 N N . ARG A 1 77 ? -11.978 6.128 15.927 1.00 89.12 77 ARG A N 1
ATOM 600 C CA . ARG A 1 77 ? -12.713 7.158 15.154 1.00 89.12 77 ARG A CA 1
ATOM 601 C C . ARG A 1 77 ? -13.066 6.716 13.739 1.00 89.12 77 ARG A C 1
ATOM 603 O O . ARG A 1 77 ? -14.124 7.086 13.244 1.00 89.12 77 ARG A O 1
ATOM 610 N N . GLU A 1 78 ? -12.233 5.876 13.131 1.00 86.31 78 GLU A N 1
ATOM 611 C CA . GLU A 1 78 ? -12.548 5.235 11.855 1.00 86.31 78 GLU A CA 1
ATOM 612 C C . GLU A 1 78 ? -13.761 4.298 11.962 1.00 86.31 78 GLU A C 1
ATOM 614 O O . GLU A 1 78 ? -14.650 4.365 11.121 1.00 86.31 78 GLU A O 1
ATOM 619 N N . ALA A 1 79 ? -13.845 3.462 13.003 1.00 88.31 79 ALA A N 1
ATOM 620 C CA . ALA A 1 79 ? -14.985 2.563 13.196 1.00 88.31 79 ALA A CA 1
ATOM 621 C C . ALA A 1 79 ? -16.289 3.349 13.403 1.00 88.31 79 ALA A C 1
ATOM 623 O O . ALA A 1 79 ? -17.301 3.043 12.783 1.00 88.31 79 ALA A O 1
ATOM 624 N N . MET A 1 80 ? -16.239 4.422 14.196 1.00 96.75 80 MET A N 1
ATOM 625 C CA . MET A 1 80 ? -17.389 5.311 14.403 1.00 96.75 80 MET A CA 1
ATOM 626 C C . MET A 1 80 ? -17.774 6.085 13.134 1.00 96.75 80 MET A C 1
ATOM 628 O O . MET A 1 80 ? -18.947 6.336 12.891 1.00 96.75 80 MET A O 1
ATOM 632 N N . ALA A 1 81 ? -16.805 6.449 12.291 1.00 96.19 81 ALA A N 1
ATOM 633 C CA . ALA A 1 81 ? -17.085 7.041 10.985 1.00 96.19 81 ALA A CA 1
ATOM 634 C C . ALA A 1 81 ? -17.727 6.026 10.025 1.00 96.19 81 ALA A C 1
ATOM 636 O O . ALA A 1 81 ? -18.636 6.376 9.278 1.00 96.19 81 ALA A O 1
ATOM 637 N N . ARG A 1 82 ? -17.314 4.754 10.079 1.00 93.00 82 ARG A N 1
ATOM 638 C CA . ARG A 1 82 ? -17.958 3.672 9.320 1.00 93.00 82 ARG A CA 1
ATOM 639 C C . ARG A 1 82 ? -19.400 3.422 9.766 1.00 93.00 82 ARG A C 1
ATOM 641 O O . ARG A 1 82 ? -20.210 3.077 8.916 1.00 93.00 82 ARG A O 1
ATOM 648 N N . ASP A 1 83 ? -19.748 3.682 11.028 1.00 98.06 83 ASP A N 1
ATOM 649 C CA . ASP A 1 83 ? -21.145 3.621 11.492 1.00 98.06 83 ASP A CA 1
ATOM 650 C C . ASP A 1 83 ? -22.047 4.620 10.756 1.00 98.06 83 ASP A C 1
ATOM 652 O O . ASP A 1 83 ? -23.190 4.299 10.439 1.00 98.06 83 ASP A O 1
ATOM 656 N N . VAL A 1 84 ? -21.526 5.806 10.418 1.00 98.38 84 VAL A N 1
ATOM 657 C CA . VAL A 1 84 ? -22.253 6.796 9.606 1.00 98.38 84 VAL A CA 1
ATOM 658 C C . VAL A 1 84 ? -22.563 6.228 8.221 1.00 98.38 84 VAL A C 1
ATOM 660 O O . VAL A 1 84 ? -23.692 6.341 7.750 1.00 98.38 84 VAL A O 1
ATOM 663 N N . PHE A 1 85 ? -21.591 5.580 7.575 1.00 97.06 85 PHE A N 1
ATOM 664 C CA . PHE A 1 85 ? -21.807 4.957 6.267 1.00 97.06 85 PHE A CA 1
ATOM 665 C C . PHE A 1 85 ? -22.737 3.749 6.343 1.00 97.06 85 PHE A C 1
ATOM 667 O O . PHE A 1 85 ? -23.608 3.616 5.491 1.00 97.06 85 PHE A O 1
ATOM 674 N N . ALA A 1 86 ? -22.629 2.925 7.387 1.00 95.50 86 ALA A N 1
ATOM 675 C CA . ALA A 1 86 ? -23.527 1.790 7.572 1.00 95.50 86 ALA A CA 1
ATOM 676 C C . ALA A 1 86 ? -24.983 2.246 7.778 1.00 95.50 86 ALA A C 1
ATOM 678 O O . ALA A 1 86 ? -25.904 1.595 7.291 1.00 95.50 86 ALA A O 1
ATOM 679 N N . LEU A 1 87 ? -25.202 3.391 8.439 1.00 98.25 87 LEU A N 1
ATOM 680 C CA . LEU A 1 87 ? -26.524 4.011 8.532 1.00 98.25 87 LEU A CA 1
ATOM 681 C C . LEU A 1 87 ? -27.036 4.480 7.165 1.00 98.25 87 LEU A C 1
ATOM 683 O O . LEU A 1 87 ? -28.199 4.252 6.840 1.00 98.25 87 LEU A O 1
ATOM 687 N N . LEU A 1 88 ? -26.185 5.118 6.359 1.00 96.69 88 LEU A N 1
ATOM 688 C CA . LEU A 1 88 ? -26.549 5.525 5.000 1.00 96.69 88 LEU A CA 1
ATOM 689 C C . LEU A 1 88 ? -26.909 4.316 4.129 1.00 96.69 88 LEU A C 1
ATOM 691 O O . LEU A 1 88 ? -27.942 4.335 3.465 1.00 96.69 88 LEU A O 1
ATOM 695 N N . ASP A 1 89 ? -26.112 3.249 4.186 1.00 94.69 89 ASP A N 1
ATOM 696 C CA . ASP A 1 89 ? -26.370 2.003 3.462 1.00 94.69 89 ASP A CA 1
ATOM 697 C C . ASP A 1 89 ? -27.685 1.359 3.933 1.00 94.69 89 ASP A C 1
ATOM 699 O O . ASP A 1 89 ? -28.535 1.005 3.115 1.00 94.69 89 ASP A O 1
ATOM 703 N N . HIS A 1 90 ? -27.909 1.289 5.251 1.00 94.31 90 HIS A N 1
ATOM 704 C CA . HIS A 1 90 ? -29.159 0.802 5.840 1.00 94.31 90 HIS A CA 1
ATOM 705 C C . HIS A 1 90 ? -30.377 1.612 5.371 1.00 94.31 90 HIS A C 1
ATOM 707 O O . HIS A 1 90 ? -31.423 1.046 5.059 1.00 94.31 90 HIS A O 1
ATOM 713 N N . ALA A 1 91 ? -30.236 2.935 5.276 1.00 93.81 91 ALA A N 1
ATOM 714 C CA . ALA A 1 91 ? -31.286 3.839 4.818 1.00 93.81 91 ALA A CA 1
ATOM 715 C C . ALA A 1 91 ? -31.420 3.917 3.284 1.00 93.81 91 ALA A C 1
ATOM 717 O O . ALA A 1 91 ? -32.289 4.652 2.797 1.00 93.81 91 ALA A O 1
ATOM 718 N N . SER A 1 92 ? -30.584 3.178 2.538 1.00 92.12 92 SER A N 1
ATOM 719 C CA . SER A 1 92 ? -30.471 3.234 1.073 1.00 92.12 92 SER A CA 1
ATOM 720 C C . SER A 1 92 ? -30.230 4.658 0.555 1.00 92.12 92 SER A C 1
ATOM 722 O O . SER A 1 92 ? -30.896 5.130 -0.366 1.00 92.12 92 SER A O 1
ATOM 724 N N . VAL A 1 93 ? -29.302 5.367 1.198 1.00 94.88 93 VAL A N 1
ATOM 725 C CA . VAL A 1 93 ? -28.894 6.730 0.853 1.00 94.88 93 VAL A CA 1
ATOM 726 C C . VAL A 1 93 ? -27.465 6.715 0.319 1.00 94.88 93 VAL A C 1
ATOM 728 O O . VAL A 1 93 ? -26.501 6.454 1.042 1.00 94.88 93 VAL A O 1
ATOM 731 N N . ASP A 1 94 ? -27.316 7.064 -0.955 1.00 87.75 94 ASP A N 1
ATOM 732 C CA . ASP A 1 94 ? -26.004 7.090 -1.603 1.00 87.75 94 ASP A CA 1
ATOM 733 C C . ASP A 1 94 ? -25.125 8.228 -1.074 1.00 87.75 94 ASP A C 1
ATOM 735 O O . ASP A 1 94 ? -23.931 8.042 -0.854 1.00 87.75 94 ASP A O 1
ATOM 739 N N . ARG A 1 95 ? -25.691 9.422 -0.867 1.00 91.94 95 ARG A N 1
ATOM 740 C CA . ARG A 1 95 ? -24.951 10.621 -0.444 1.00 91.94 95 ARG A CA 1
ATOM 741 C C . ARG A 1 95 ? -25.764 11.465 0.528 1.00 91.94 95 ARG A C 1
ATOM 743 O O . ARG A 1 95 ? -26.983 11.567 0.392 1.00 91.94 95 ARG A O 1
ATOM 750 N N . ALA A 1 96 ? -25.086 12.090 1.488 1.00 97.50 96 ALA A N 1
ATOM 751 C CA . ALA A 1 96 ? -25.719 12.985 2.452 1.00 97.50 96 ALA A CA 1
ATOM 752 C C . ALA A 1 96 ? -24.821 14.169 2.834 1.00 97.50 96 ALA A C 1
ATOM 754 O O . ALA A 1 96 ? -23.593 14.104 2.767 1.00 97.50 96 ALA A O 1
ATOM 755 N N . HIS A 1 97 ? -25.431 15.258 3.293 1.00 98.38 97 HIS A N 1
ATOM 756 C CA . HIS A 1 97 ? -24.743 16.245 4.118 1.00 98.38 97 HIS A CA 1
ATOM 757 C C . HIS A 1 97 ? -24.373 15.619 5.468 1.00 98.38 97 HIS A C 1
ATOM 759 O O . HIS A 1 97 ? -25.081 14.749 5.974 1.00 98.38 97 HIS A O 1
ATOM 765 N N . LEU A 1 98 ? -23.283 16.072 6.077 1.00 98.50 98 LEU A N 1
ATOM 766 C CA . LEU A 1 98 ? -22.813 15.542 7.351 1.00 98.50 98 LEU A CA 1
ATOM 767 C C . LEU A 1 98 ? -22.534 16.685 8.323 1.00 98.50 98 LEU A C 1
ATOM 769 O O . LEU A 1 98 ? -21.694 17.539 8.041 1.00 98.50 98 LEU A O 1
ATOM 773 N N . LEU A 1 99 ? -23.240 16.698 9.454 1.00 98.25 99 LEU A N 1
ATOM 774 C CA . LEU A 1 99 ? -23.064 17.673 10.530 1.00 98.25 99 LEU A CA 1
ATOM 775 C C . LEU A 1 99 ? -22.538 16.974 11.784 1.00 98.25 99 LEU A C 1
ATOM 777 O O . LEU A 1 99 ? -23.225 16.144 12.378 1.00 98.25 99 LEU A O 1
ATOM 781 N N . GLY A 1 100 ? -21.337 17.353 12.213 1.00 98.00 100 GLY A N 1
ATOM 782 C CA . GLY A 1 100 ? -20.703 16.828 13.418 1.00 98.00 100 GLY A CA 1
ATOM 783 C C . GLY A 1 100 ? -20.456 17.901 14.471 1.00 98.00 100 GLY A C 1
ATOM 784 O O . GLY A 1 100 ? -19.942 18.974 14.152 1.00 98.00 100 GLY A O 1
ATOM 785 N N . PHE A 1 101 ? -20.750 17.593 15.738 1.00 96.94 101 PHE A N 1
ATOM 786 C CA . PHE A 1 101 ? -20.462 18.474 16.876 1.00 96.94 101 PHE A CA 1
ATOM 787 C C . PHE A 1 101 ? -19.420 17.867 17.827 1.00 96.94 101 PHE A C 1
ATOM 789 O O . PHE A 1 101 ? -19.582 16.737 18.280 1.00 96.94 101 PHE A O 1
ATOM 796 N N . SER A 1 102 ? -18.362 18.612 18.167 1.00 93.12 102 SER A N 1
ATOM 797 C CA . SER A 1 102 ? -17.301 18.198 19.101 1.00 93.12 102 SER A CA 1
ATOM 798 C C . SER A 1 102 ? -16.690 16.838 18.711 1.00 93.12 102 SER A C 1
ATOM 800 O O . SER A 1 102 ? -16.088 16.720 17.644 1.00 93.12 102 SER A O 1
ATOM 802 N N . MET A 1 103 ? -16.882 15.775 19.500 1.00 94.12 103 MET A N 1
ATOM 803 C CA . MET A 1 103 ? -16.526 14.401 19.116 1.00 94.12 103 MET A CA 1
ATOM 804 C C . MET A 1 103 ? -17.096 14.004 17.746 1.00 94.12 103 MET A C 1
ATOM 806 O O . MET A 1 103 ? -16.387 13.427 16.921 1.00 94.12 103 MET A O 1
ATOM 810 N N . GLY A 1 104 ? -18.352 14.356 17.478 1.00 96.44 104 GLY A N 1
ATOM 811 C CA . GLY A 1 104 ? -19.004 14.127 16.199 1.00 96.44 104 GLY A CA 1
ATOM 812 C C . GLY A 1 104 ? -18.349 14.884 15.048 1.00 96.44 104 GLY A C 1
ATOM 813 O O . GLY A 1 104 ? -18.366 14.392 13.925 1.00 96.44 104 GLY A O 1
ATOM 814 N N . ALA A 1 105 ? -17.695 16.023 15.301 1.00 94.88 105 ALA A N 1
ATOM 815 C CA . ALA A 1 105 ? -16.907 16.720 14.285 1.00 94.88 105 ALA A CA 1
ATOM 816 C C . ALA A 1 105 ? -15.645 15.925 13.912 1.00 94.88 105 ALA A C 1
ATOM 818 O O . ALA A 1 105 ? -15.352 15.777 12.728 1.00 94.88 105 ALA A O 1
ATOM 819 N N . HIS A 1 106 ? -14.946 15.333 14.890 1.00 90.94 106 HIS A N 1
ATOM 820 C CA . HIS A 1 106 ? -13.815 14.431 14.620 1.00 90.94 106 HIS A CA 1
ATOM 821 C C . HIS A 1 106 ? -14.245 13.195 13.820 1.00 90.94 106 HIS A C 1
ATOM 823 O O . HIS A 1 106 ? -13.555 12.796 12.882 1.00 90.94 106 HIS A O 1
ATOM 829 N N . ILE A 1 107 ? -15.390 12.603 14.172 1.00 95.12 107 ILE A N 1
ATOM 830 C CA . ILE A 1 107 ? -15.971 11.468 13.442 1.00 95.12 107 ILE A CA 1
ATOM 831 C C . ILE A 1 107 ? -16.337 11.891 12.017 1.00 95.12 107 ILE A C 1
ATOM 833 O O . ILE A 1 107 ? -15.979 11.204 11.067 1.00 95.12 107 ILE A O 1
ATOM 837 N N . SER A 1 108 ? -16.972 13.052 11.853 1.00 95.88 108 SER A N 1
ATOM 838 C CA . SER A 1 108 ? -17.420 13.545 10.547 1.00 95.88 108 SER A CA 1
ATOM 839 C C . SER A 1 108 ? -16.261 13.905 9.617 1.00 95.88 108 SER A C 1
ATOM 841 O O . SER A 1 108 ? -16.307 13.607 8.427 1.00 95.88 108 SER A O 1
ATOM 843 N N . LEU A 1 109 ? -15.184 14.482 10.152 1.00 91.81 109 LEU A N 1
ATOM 844 C CA . LEU A 1 109 ? -13.944 14.695 9.403 1.00 91.81 109 LEU A CA 1
ATOM 845 C C . LEU A 1 109 ? -13.297 13.374 9.007 1.00 91.81 109 LEU A C 1
ATOM 847 O O . LEU A 1 109 ? -12.854 13.224 7.875 1.00 91.81 109 LEU A O 1
ATOM 851 N N . THR A 1 110 ? -13.281 12.404 9.920 1.00 89.62 110 THR A N 1
ATOM 852 C CA . THR A 1 110 ? -12.766 11.065 9.627 1.00 89.62 110 THR A CA 1
ATOM 853 C C . THR A 1 110 ? -13.596 10.400 8.524 1.00 89.62 110 THR A C 1
ATOM 855 O O . THR A 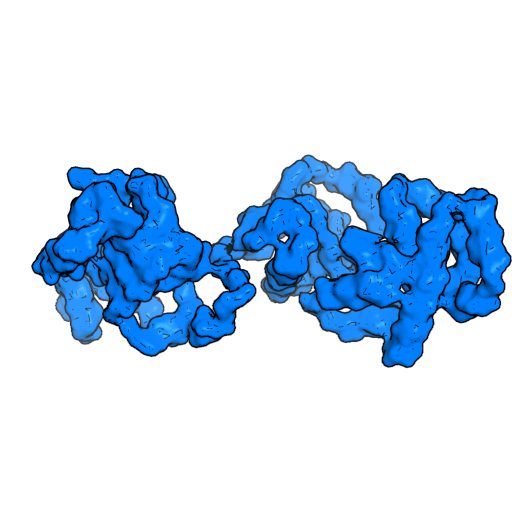1 110 ? -13.021 9.849 7.595 1.00 89.62 110 THR A O 1
ATOM 858 N N . ALA A 1 111 ? -14.926 10.520 8.549 1.00 90.12 111 ALA A N 1
ATOM 859 C CA . ALA A 1 111 ? -15.801 10.042 7.478 1.00 90.12 111 ALA A CA 1
ATOM 860 C C . ALA A 1 111 ? -15.469 10.716 6.136 1.00 90.12 111 ALA A C 1
ATOM 862 O O . ALA A 1 111 ? -15.246 10.026 5.146 1.00 90.12 111 ALA A O 1
ATOM 863 N N . ALA A 1 112 ? -15.327 12.045 6.111 1.00 88.88 112 ALA A N 1
ATOM 864 C CA . ALA A 1 112 ? -14.931 12.784 4.908 1.00 88.88 112 ALA A CA 1
ATOM 865 C C . ALA A 1 112 ? -13.571 12.351 4.341 1.00 88.88 112 ALA A C 1
ATOM 867 O O . ALA A 1 112 ? -13.390 12.343 3.124 1.00 88.88 112 ALA A O 1
ATOM 868 N N . LEU A 1 113 ? -12.634 11.963 5.207 1.00 80.88 113 LEU A N 1
ATOM 869 C CA . LEU A 1 113 ? -11.330 11.436 4.806 1.00 80.88 113 LEU A CA 1
ATOM 870 C C . LEU A 1 113 ? -11.399 9.987 4.299 1.00 80.88 113 LEU A C 1
ATOM 872 O O . LEU A 1 113 ? -10.625 9.625 3.417 1.00 80.88 113 LEU A O 1
ATOM 876 N N . LEU A 1 114 ? -12.298 9.160 4.840 1.00 80.44 114 LEU A N 1
ATOM 877 C CA . LEU A 1 114 ? -12.472 7.765 4.421 1.00 80.44 114 LEU A CA 1
ATOM 878 C C . LEU A 1 114 ? -13.176 7.654 3.068 1.00 80.44 114 LEU A C 1
ATOM 880 O O . LEU A 1 114 ? -12.734 6.888 2.214 1.00 80.44 114 LEU A O 1
ATOM 884 N N . ASP A 1 115 ? -14.266 8.400 2.883 1.00 79.50 115 ASP 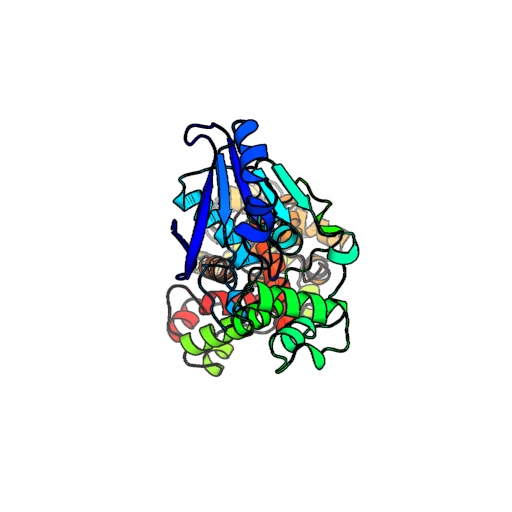A N 1
ATOM 885 C CA . ASP A 1 115 ? -15.040 8.399 1.644 1.00 79.50 115 ASP A CA 1
ATOM 886 C C . ASP A 1 115 ? -15.782 9.728 1.437 1.00 79.50 115 ASP A C 1
ATOM 888 O O . ASP A 1 115 ? -16.991 9.862 1.648 1.00 79.50 115 ASP A O 1
ATOM 892 N N . GLY A 1 116 ? -15.045 10.739 0.973 1.00 87.00 116 GLY A N 1
ATOM 893 C CA . GLY A 1 116 ? -15.626 12.026 0.589 1.00 87.00 116 GLY A CA 1
ATOM 894 C C . GLY A 1 116 ? -16.627 11.935 -0.572 1.00 87.00 116 GLY A C 1
ATOM 895 O O . GLY A 1 116 ? -17.414 12.857 -0.762 1.00 87.00 116 GLY A O 1
ATOM 896 N N . GLY A 1 117 ? -16.653 10.832 -1.335 1.00 84.69 117 GLY A N 1
ATOM 897 C CA . GLY A 1 117 ? -17.616 10.622 -2.420 1.00 84.69 117 GLY A CA 1
ATOM 898 C C . GLY A 1 117 ? -19.054 10.434 -1.928 1.00 84.69 117 GLY A C 1
ATOM 899 O O . GLY A 1 117 ? -19.996 10.723 -2.672 1.00 84.69 117 GLY A O 1
ATOM 900 N N . ARG A 1 118 ? -19.212 10.010 -0.668 1.00 88.94 118 ARG A N 1
ATOM 901 C CA . ARG A 1 118 ? -20.493 9.804 0.028 1.00 88.94 118 ARG A CA 1
ATOM 902 C C . ARG A 1 118 ? -21.000 11.058 0.752 1.00 88.94 118 ARG A C 1
ATOM 904 O O . ARG A 1 118 ? -22.111 11.045 1.282 1.00 88.94 118 ARG A O 1
ATOM 911 N N . ILE A 1 119 ? -20.212 12.137 0.792 1.00 95.12 119 ILE A N 1
ATOM 912 C CA . ILE A 1 119 ? -20.528 13.350 1.557 1.00 95.12 119 ILE A CA 1
ATOM 913 C C . ILE A 1 119 ? -20.731 14.531 0.611 1.00 95.12 119 ILE A C 1
ATOM 915 O O . ILE A 1 119 ? -19.830 14.933 -0.120 1.00 95.12 119 ILE A O 1
ATOM 919 N N . ASP A 1 120 ? -21.924 15.123 0.647 1.00 91.94 120 ASP A N 1
ATOM 920 C CA . ASP A 1 120 ? -22.236 16.291 -0.174 1.00 91.94 120 ASP A CA 1
ATOM 921 C C . ASP A 1 120 ? -21.606 17.560 0.386 1.00 91.94 120 ASP A C 1
ATOM 923 O O . ASP A 1 120 ? -20.991 18.322 -0.350 1.00 91.94 120 ASP A O 1
ATOM 927 N N . HIS A 1 121 ? -21.834 17.834 1.671 1.00 95.12 121 HIS A N 1
ATOM 928 C CA . HIS A 1 121 ? -21.262 18.978 2.381 1.00 95.12 121 HIS A CA 1
ATOM 929 C C . HIS A 1 121 ? -20.930 18.539 3.804 1.00 95.12 121 HIS A C 1
ATOM 931 O O . HIS A 1 121 ? -21.734 17.851 4.435 1.00 95.12 121 HIS A O 1
ATOM 937 N N . LEU A 1 122 ? -19.771 18.962 4.302 1.00 96.38 122 LEU A N 1
ATOM 938 C CA . LEU A 1 122 ? -19.325 18.703 5.665 1.00 96.38 122 LEU A CA 1
ATOM 939 C C . LEU A 1 122 ? -19.474 19.972 6.506 1.00 96.38 122 LEU A C 1
ATOM 941 O O . LEU A 1 122 ? -18.935 21.020 6.152 1.00 96.38 122 LEU A O 1
ATOM 945 N N . VAL A 1 123 ? -20.156 19.859 7.641 1.00 95.88 123 VAL A N 1
ATOM 946 C CA . VAL A 1 123 ? -20.284 20.922 8.637 1.00 95.88 123 VAL A CA 1
ATOM 947 C C . VAL A 1 123 ? -19.708 20.424 9.959 1.00 95.88 123 VAL A C 1
ATOM 949 O O . VAL A 1 123 ? -20.120 19.393 10.490 1.00 95.88 123 VAL A O 1
ATOM 952 N N . VAL A 1 124 ? -18.738 21.162 10.492 1.00 94.38 124 VAL A N 1
ATOM 953 C CA . VAL A 1 124 ? -18.062 20.851 11.756 1.00 94.38 124 VAL A CA 1
ATOM 954 C C . VAL A 1 124 ? -18.296 21.973 12.758 1.00 94.38 124 VAL A C 1
ATOM 956 O O . VAL A 1 124 ? -18.090 23.144 12.450 1.00 94.38 124 VAL A O 1
ATOM 959 N N . ALA A 1 125 ? -18.735 21.613 13.959 1.00 92.50 125 ALA A N 1
ATOM 960 C CA . ALA A 1 125 ? -19.056 22.549 15.028 1.00 92.50 125 ALA A CA 1
ATOM 961 C C . ALA A 1 125 ? -18.462 22.086 16.366 1.00 92.50 125 ALA A C 1
ATOM 963 O O . ALA A 1 125 ? -18.145 20.912 16.548 1.00 92.50 125 ALA A O 1
ATOM 964 N N . GLY A 1 126 ? -18.302 23.007 17.321 1.00 88.69 126 GLY A N 1
ATOM 965 C CA . GLY A 1 126 ? -17.794 22.681 18.662 1.00 88.69 126 GLY A CA 1
ATOM 966 C C . GLY A 1 126 ? -16.327 22.230 18.697 1.00 88.69 126 GLY A C 1
ATOM 967 O O . GLY A 1 126 ? -15.914 21.568 19.646 1.00 88.69 126 GLY A O 1
ATOM 968 N N . VAL A 1 127 ? -15.550 22.564 17.662 1.00 86.19 127 VAL A N 1
ATOM 969 C CA . VAL A 1 127 ? -14.108 22.298 17.548 1.00 86.19 127 VAL A CA 1
ATOM 970 C C . VAL A 1 127 ? -13.372 23.563 17.098 1.00 86.19 127 VAL A C 1
ATOM 972 O O . VAL A 1 127 ? -13.961 24.448 16.484 1.00 86.19 127 VAL A O 1
ATOM 975 N N . GLY A 1 128 ? -12.080 23.654 17.413 1.00 81.69 128 GLY A N 1
ATOM 976 C CA . GLY A 1 128 ? -11.201 24.763 17.026 1.00 81.69 128 GLY A CA 1
ATOM 977 C C . GLY A 1 128 ? -9.781 24.267 16.759 1.00 81.69 128 GLY A C 1
ATOM 978 O O . GLY A 1 128 ? -9.545 23.064 16.790 1.00 81.69 128 GLY A O 1
ATOM 979 N N . ALA A 1 129 ? -8.817 25.170 16.546 1.00 76.56 129 ALA A N 1
ATOM 980 C CA . ALA A 1 129 ? -7.456 24.829 16.089 1.00 76.56 129 ALA A CA 1
ATOM 981 C C . ALA A 1 129 ? -6.730 23.742 16.913 1.00 76.56 129 ALA A C 1
ATOM 983 O O . ALA A 1 129 ? -5.905 23.012 16.368 1.00 76.56 129 ALA A O 1
ATOM 984 N N . ARG A 1 130 ? -7.087 23.578 18.194 1.00 76.12 130 ARG A N 1
ATOM 985 C CA . ARG A 1 130 ? -6.586 22.505 19.068 1.00 76.12 130 ARG A CA 1
ATOM 986 C C . ARG A 1 130 ? -6.872 21.089 18.569 1.00 76.12 130 ARG A C 1
ATOM 988 O O . ARG A 1 130 ? -6.208 20.162 19.010 1.00 76.12 130 ARG A O 1
ATOM 995 N N . MET A 1 131 ? -7.839 20.904 17.672 1.00 76.69 131 MET A N 1
ATOM 996 C CA . MET A 1 131 ? -8.118 19.602 17.057 1.00 76.69 131 MET A CA 1
ATOM 997 C C . MET A 1 131 ? -6.927 19.040 16.268 1.00 76.69 131 MET A C 1
ATOM 999 O O . MET A 1 131 ? -6.912 17.845 15.984 1.00 76.69 131 MET A O 1
ATOM 1003 N N . PHE A 1 132 ? -5.963 19.902 15.915 1.00 76.00 132 PHE A N 1
ATOM 1004 C CA . PHE A 1 132 ? -4.743 19.541 15.198 1.00 76.00 132 PHE A CA 1
ATOM 1005 C C . PHE A 1 132 ? -3.513 19.376 16.105 1.00 76.00 132 PHE A C 1
ATOM 1007 O O . PHE A 1 132 ? -2.395 19.233 15.613 1.00 76.00 132 PHE A O 1
ATOM 1014 N N . GLU A 1 133 ? -3.6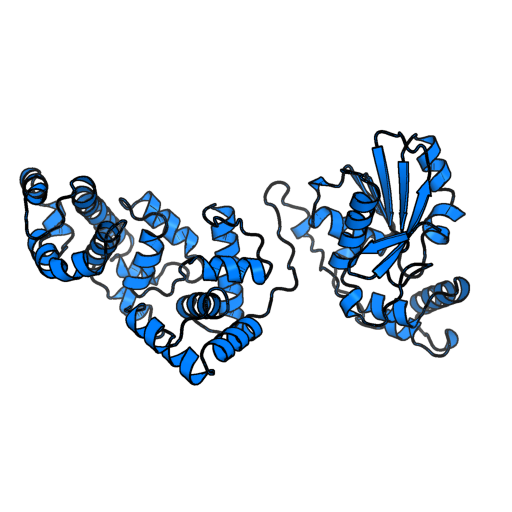97 19.448 17.425 1.00 72.19 133 GLU A N 1
ATOM 1015 C CA . GLU A 1 133 ? -2.639 19.298 18.425 1.00 72.19 133 GLU A CA 1
ATOM 1016 C C . GLU A 1 133 ? -2.757 17.938 19.139 1.00 72.19 133 GLU A C 1
ATOM 1018 O O . GLU A 1 133 ? -3.864 17.397 19.242 1.00 72.19 133 GLU A O 1
ATOM 1023 N N . PRO A 1 134 ? -1.653 17.388 19.684 1.00 65.81 134 PRO A N 1
ATOM 1024 C CA . PRO A 1 134 ? -1.709 16.206 20.538 1.00 65.81 134 PRO A CA 1
ATOM 1025 C C . PRO A 1 134 ? -2.644 16.398 21.751 1.00 65.81 134 PRO A C 1
ATOM 1027 O O . PRO A 1 134 ? -2.832 17.531 22.220 1.00 65.81 134 PRO A O 1
ATOM 1030 N N . PRO A 1 135 ? -3.224 15.310 22.296 1.00 63.72 135 PRO A N 1
ATOM 1031 C CA . PRO A 1 135 ? -3.995 15.369 23.536 1.00 63.72 135 PRO A CA 1
ATOM 1032 C C . PRO A 1 135 ? -3.151 15.948 24.681 1.00 63.72 135 PRO A C 1
ATOM 1034 O O . PRO A 1 135 ? -1.975 15.625 24.805 1.00 63.72 135 PRO A O 1
ATOM 1037 N N . ARG A 1 136 ? -3.743 16.806 25.526 1.00 59.53 136 ARG A N 1
ATOM 1038 C CA . ARG A 1 136 ? -3.037 17.389 26.687 1.00 59.53 136 ARG A CA 1
ATOM 1039 C C . ARG A 1 136 ? -2.766 16.368 27.788 1.00 59.53 136 ARG A C 1
ATOM 1041 O O . ARG A 1 136 ? -1.756 16.479 28.467 1.00 59.53 136 ARG A O 1
ATOM 1048 N N . ASP A 1 137 ? -3.698 15.441 27.966 1.00 70.50 137 ASP A N 1
ATOM 1049 C CA . ASP A 1 137 ? -3.673 14.434 29.016 1.00 70.50 137 ASP A CA 1
ATOM 1050 C C . ASP A 1 137 ? -4.383 13.176 28.495 1.00 70.50 137 ASP A C 1
ATOM 1052 O O . ASP A 1 137 ? -5.603 13.158 28.273 1.00 70.50 137 ASP A O 1
ATOM 1056 N N . GLU A 1 138 ? -3.591 12.155 28.173 1.00 67.75 138 GLU A N 1
ATOM 1057 C CA . GLU A 1 138 ? -4.087 10.872 27.688 1.00 67.75 138 GLU A CA 1
ATOM 1058 C C . GLU A 1 138 ? -4.623 10.044 28.857 1.00 67.75 138 GLU A C 1
ATOM 1060 O O . GLU A 1 138 ? -3.906 9.258 29.461 1.00 67.75 138 GLU A O 1
ATOM 1065 N N . GLY A 1 139 ? -5.917 10.185 29.147 1.00 82.31 139 GLY A N 1
ATOM 1066 C CA . GLY A 1 139 ? -6.605 9.303 30.095 1.00 82.31 139 GLY A CA 1
ATOM 1067 C C . GLY A 1 139 ? -7.517 10.021 31.076 1.00 82.31 139 GLY A C 1
ATOM 1068 O O . GLY A 1 139 ? -8.538 9.446 31.445 1.00 82.31 139 GLY A O 1
ATOM 1069 N N . ALA A 1 140 ? -7.252 11.292 31.392 1.00 89.19 140 ALA A N 1
ATOM 1070 C CA . ALA A 1 140 ? -7.986 12.024 32.428 1.00 89.19 140 ALA A CA 1
ATOM 1071 C C . ALA A 1 140 ? -9.516 12.017 32.255 1.00 89.19 140 ALA A C 1
ATOM 1073 O O . ALA A 1 140 ? -10.262 11.850 33.216 1.00 89.19 140 ALA A O 1
ATOM 1074 N N . MET A 1 141 ? -10.019 12.126 31.019 1.00 92.25 141 MET A N 1
ATOM 1075 C CA . MET A 1 141 ? -11.463 12.023 30.763 1.00 92.25 141 MET A CA 1
ATOM 1076 C C . MET A 1 141 ? -12.016 10.622 31.064 1.00 92.25 141 MET A C 1
ATOM 1078 O O . MET A 1 141 ? -13.133 10.491 31.550 1.00 92.25 141 MET A O 1
ATOM 1082 N N . ALA A 1 142 ? -11.256 9.565 30.774 1.00 93.56 142 ALA A N 1
ATOM 1083 C 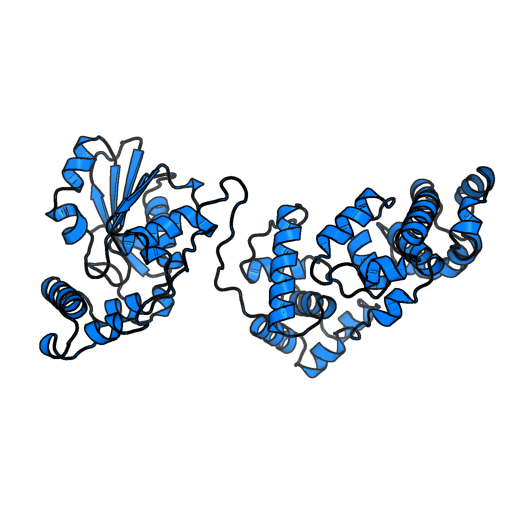CA . ALA A 1 142 ? -11.684 8.205 31.085 1.00 93.56 142 ALA A CA 1
ATOM 1084 C C . ALA A 1 142 ? -11.678 7.950 32.601 1.00 93.56 142 ALA A C 1
ATOM 1086 O O . ALA A 1 142 ? -12.644 7.409 33.132 1.00 93.56 142 ALA A O 1
ATOM 1087 N N . GLU A 1 143 ? -10.647 8.429 33.298 1.00 95.06 143 GLU A N 1
ATOM 1088 C CA . GLU A 1 143 ? -10.555 8.377 34.762 1.00 95.06 143 GLU A CA 1
ATOM 1089 C C . GLU A 1 143 ? -11.701 9.147 35.434 1.00 95.06 143 GLU A C 1
ATOM 1091 O O . GLU A 1 143 ? -12.310 8.659 36.383 1.00 95.06 143 GLU A O 1
ATOM 1096 N N . ALA A 1 144 ? -12.075 10.313 34.897 1.00 95.69 144 ALA A N 1
ATOM 1097 C CA . ALA A 1 144 ? -13.220 11.090 35.372 1.00 95.69 144 ALA A CA 1
ATOM 1098 C C . ALA A 1 144 ? -14.558 10.334 35.235 1.00 95.69 144 ALA A C 1
ATOM 1100 O O . ALA A 1 144 ? -15.416 10.394 36.122 1.00 95.69 144 ALA A O 1
ATOM 1101 N N . MET A 1 145 ? -14.747 9.585 34.146 1.00 96.94 145 MET A N 1
ATOM 1102 C CA . MET A 1 145 ? -15.938 8.744 33.974 1.00 96.94 145 MET A CA 1
ATOM 1103 C C . MET A 1 145 ? -15.947 7.569 34.964 1.00 96.94 145 MET A C 1
ATOM 1105 O O . MET A 1 145 ? -16.987 7.248 35.548 1.00 96.94 145 MET A O 1
ATOM 1109 N N . GLU A 1 146 ? -14.786 6.974 35.224 1.00 96.38 146 GLU A N 1
ATOM 1110 C CA . GLU A 1 146 ? -14.623 5.840 36.143 1.00 96.38 146 GLU A CA 1
ATOM 1111 C C . GLU A 1 146 ? -14.638 6.228 37.623 1.00 96.38 146 GLU A C 1
ATOM 1113 O O . GLU A 1 146 ? -14.903 5.373 38.470 1.00 96.38 146 GLU A O 1
ATOM 1118 N N . ALA A 1 147 ? -14.410 7.504 37.945 1.00 95.25 147 ALA A N 1
ATOM 1119 C CA . ALA A 1 147 ? -14.382 7.996 39.315 1.00 95.25 147 ALA A CA 1
ATOM 1120 C C . ALA A 1 147 ? -15.621 7.540 40.105 1.00 95.25 147 ALA A C 1
ATOM 1122 O O . ALA A 1 147 ? -16.756 7.567 39.612 1.00 95.25 147 ALA A O 1
ATOM 1123 N N . GLN A 1 148 ? -15.428 7.131 41.357 1.00 92.31 148 GLN A N 1
ATOM 1124 C CA . GLN A 1 148 ? -16.543 6.661 42.183 1.00 92.31 148 GLN A CA 1
ATOM 1125 C C . GLN A 1 148 ? -17.564 7.776 42.442 1.00 92.31 148 GLN A C 1
ATOM 1127 O O . GLN A 1 148 ? -18.765 7.525 42.379 1.00 92.31 148 GLN A O 1
ATOM 1132 N N . SER A 1 149 ? -17.094 9.012 42.634 1.00 92.75 149 SER A N 1
ATOM 1133 C CA . SER A 1 149 ? -17.927 10.202 42.814 1.00 92.75 149 SER A CA 1
ATOM 1134 C C . SER A 1 149 ? -17.469 11.334 41.887 1.00 92.75 149 SER A C 1
ATOM 1136 O O . SER A 1 149 ? -16.263 11.523 41.729 1.00 92.75 149 SER A O 1
ATOM 1138 N N . PRO A 1 150 ? -18.383 12.136 41.309 1.00 90.75 150 PRO A N 1
ATOM 1139 C CA . PRO A 1 150 ? -18.013 13.366 40.610 1.00 90.75 150 PRO A CA 1
ATOM 1140 C C . PRO A 1 150 ? -17.243 14.357 41.498 1.00 90.75 150 PRO A C 1
ATOM 1142 O O . PRO A 1 150 ? -16.452 15.152 40.994 1.00 90.75 150 PRO A O 1
ATOM 1145 N N . ASP A 1 151 ? -17.434 14.309 42.821 1.00 93.00 151 ASP A N 1
ATOM 1146 C CA . ASP A 1 151 ? -16.773 15.219 43.763 1.00 93.00 151 ASP A CA 1
ATOM 1147 C C . ASP A 1 151 ? -15.273 14.980 43.916 1.00 93.00 151 ASP A C 1
ATOM 1149 O O . ASP A 1 151 ? -14.560 15.893 44.327 1.00 93.00 151 ASP A O 1
ATOM 1153 N N . SER A 1 152 ? -14.774 13.802 43.531 1.00 93.00 152 SER A N 1
ATOM 1154 C CA . SER A 1 152 ? -13.336 13.523 43.526 1.00 93.00 152 SER A CA 1
ATOM 1155 C C . SER A 1 152 ? -12.617 14.048 42.279 1.00 93.00 152 SER A C 1
ATOM 1157 O O . SER A 1 152 ? -11.402 13.901 42.176 1.00 93.00 152 SER A O 1
ATOM 1159 N N . ILE A 1 153 ? -13.335 14.627 41.311 1.00 95.31 153 ILE A N 1
ATOM 1160 C CA . ILE A 1 153 ? -12.755 15.142 40.067 1.00 95.31 153 ILE A CA 1
ATOM 1161 C C . ILE A 1 153 ? -12.350 16.602 40.282 1.00 95.31 153 ILE A C 1
ATOM 1163 O O . ILE A 1 153 ? -13.203 17.481 40.405 1.00 95.31 153 ILE A O 1
ATOM 1167 N N . ALA A 1 154 ? -11.040 16.855 40.327 1.00 93.19 154 ALA A N 1
ATOM 1168 C CA . ALA A 1 154 ? -10.494 18.187 40.589 1.00 93.19 154 ALA A CA 1
ATOM 1169 C C . ALA A 1 154 ? -10.666 19.155 39.406 1.00 93.19 154 ALA A C 1
ATOM 1171 O O . ALA A 1 154 ? -10.904 20.343 39.617 1.00 93.19 154 ALA A O 1
ATOM 1172 N N . ASP A 1 155 ? -10.547 18.663 38.168 1.00 93.75 155 ASP A N 1
ATOM 1173 C CA . ASP A 1 155 ? -10.707 19.491 36.971 1.00 93.75 155 ASP A CA 1
ATOM 1174 C C . ASP A 1 155 ? -12.199 19.838 36.749 1.00 93.75 155 ASP A C 1
ATOM 1176 O O . ASP A 1 155 ? -13.016 18.930 36.543 1.00 93.75 155 ASP A O 1
ATOM 1180 N N . PRO A 1 156 ? -12.586 21.131 36.756 1.00 93.12 156 PRO A N 1
ATOM 1181 C CA . PRO A 1 156 ? -13.988 21.533 36.636 1.00 93.12 156 PRO A CA 1
ATOM 1182 C C . PRO A 1 156 ? -14.642 21.130 35.308 1.00 93.12 156 PRO A C 1
ATOM 1184 O O . PRO A 1 156 ? -15.845 20.866 35.267 1.00 93.12 156 PRO A O 1
ATOM 1187 N N . MET A 1 157 ? -13.869 21.071 34.220 1.00 91.06 157 MET A N 1
ATOM 1188 C CA . MET A 1 157 ? -14.369 20.661 32.910 1.00 91.06 157 MET A CA 1
ATOM 1189 C C . MET A 1 157 ? -14.674 19.163 32.915 1.00 91.06 157 MET A C 1
ATOM 1191 O O . MET A 1 157 ? -15.779 18.767 32.545 1.00 91.06 157 MET A O 1
ATOM 1195 N N . LEU A 1 158 ? -13.743 18.332 33.389 1.00 94.50 158 LEU A N 1
ATOM 1196 C CA . LEU A 1 158 ? -13.957 16.885 33.500 1.00 94.50 158 LEU A CA 1
ATOM 1197 C C . LEU A 1 158 ? -15.123 16.556 34.441 1.00 94.50 158 LEU A C 1
ATOM 1199 O O . LEU A 1 158 ? -15.939 15.684 34.132 1.00 94.50 158 LEU A O 1
ATOM 1203 N N . LYS A 1 159 ? -15.253 17.298 35.550 1.00 95.75 159 LYS A N 1
ATOM 1204 C CA . LYS A 1 159 ? -16.382 17.172 36.479 1.00 95.75 159 LYS A CA 1
ATOM 1205 C C . LYS A 1 159 ? -17.714 17.511 35.802 1.00 95.75 159 LYS A C 1
ATOM 1207 O O . LYS A 1 159 ? -18.690 16.791 35.993 1.00 95.75 159 LYS A O 1
ATOM 1212 N N . SER A 1 160 ? -17.757 18.552 34.967 1.00 94.25 160 SER A N 1
ATOM 1213 C CA . SER A 1 160 ? -18.956 18.911 34.196 1.00 94.25 160 SER A CA 1
ATOM 1214 C C . SER A 1 160 ? -19.356 17.824 33.192 1.00 94.25 160 SER A C 1
ATOM 1216 O O . SER A 1 160 ? -20.528 17.455 33.151 1.00 94.25 160 SER A O 1
ATOM 1218 N N . PHE A 1 161 ? -18.401 17.252 32.446 1.00 94.25 161 PHE A N 1
ATOM 1219 C CA . PHE A 1 161 ? -18.674 16.117 31.553 1.00 94.25 161 PHE A CA 1
ATOM 1220 C C . PHE A 1 161 ? -19.229 14.914 32.315 1.00 94.25 161 PHE A C 1
ATOM 1222 O O . PHE A 1 161 ? -20.164 14.261 31.853 1.00 94.25 161 PHE A O 1
ATOM 1229 N N . ARG A 1 162 ? -18.672 14.632 33.497 1.00 95.69 162 ARG A N 1
ATOM 1230 C CA . ARG A 1 162 ? -19.162 13.563 34.362 1.00 95.69 162 ARG A CA 1
ATOM 1231 C C . ARG A 1 162 ? -20.594 13.822 34.844 1.00 95.69 162 ARG A C 1
ATOM 1233 O O . ARG A 1 162 ? -21.427 12.931 34.719 1.00 95.69 162 ARG A O 1
ATOM 1240 N N . HIS A 1 163 ? -20.896 15.017 35.351 1.00 96.00 163 HIS A N 1
ATOM 1241 C CA . HIS A 1 163 ? -22.258 15.359 35.774 1.00 96.00 163 HIS A CA 1
ATOM 1242 C C . HIS A 1 163 ? -23.258 15.225 34.631 1.00 96.00 163 HIS A C 1
ATOM 1244 O O . HIS A 1 163 ? -24.314 14.631 34.816 1.00 96.00 163 HIS A O 1
ATOM 1250 N N . PHE A 1 164 ? -22.898 15.703 33.441 1.00 94.94 164 PHE A N 1
ATOM 1251 C CA . PHE A 1 164 ? -23.761 15.589 32.276 1.00 94.94 164 PHE A CA 1
ATOM 1252 C C . PHE A 1 164 ? -24.031 14.122 31.905 1.00 94.94 164 PHE A C 1
ATOM 1254 O O . PHE A 1 164 ? -25.180 13.750 31.687 1.00 94.94 164 PHE A O 1
ATOM 1261 N N . ALA A 1 165 ? -23.007 13.261 31.909 1.00 95.75 165 ALA A N 1
ATOM 1262 C CA . ALA A 1 165 ? -23.190 11.825 31.691 1.00 95.75 165 ALA A CA 1
ATOM 1263 C C . ALA A 1 165 ? -24.131 11.185 32.735 1.00 95.75 165 ALA A C 1
ATOM 1265 O O . ALA A 1 165 ? -24.996 10.390 32.369 1.00 95.75 165 ALA A O 1
ATOM 1266 N N . ASP A 1 166 ? -23.994 11.554 34.014 1.00 95.00 166 ASP A N 1
ATOM 1267 C CA . ASP A 1 166 ? -24.847 11.052 35.101 1.00 95.00 166 ASP A CA 1
ATOM 1268 C C . ASP A 1 166 ? -26.307 11.526 34.955 1.00 95.00 166 ASP A C 1
ATOM 1270 O O . ASP A 1 166 ? -27.233 10.726 35.101 1.00 95.00 166 ASP A O 1
ATOM 1274 N N . GLU A 1 167 ? -26.528 12.800 34.612 1.00 94.00 167 GLU A N 1
ATOM 1275 C CA . GLU A 1 167 ? -27.860 13.374 34.361 1.00 94.00 167 GLU A CA 1
ATOM 1276 C C . GLU A 1 167 ? -28.589 12.653 33.224 1.00 94.00 167 GLU A C 1
ATOM 1278 O O . GLU A 1 167 ? -29.786 12.377 33.323 1.00 94.00 167 GLU A O 1
ATOM 1283 N N . GLN A 1 168 ? -27.852 12.304 32.167 1.00 92.06 168 GLN A N 1
ATOM 1284 C CA . GLN A 1 168 ? -28.376 11.567 31.018 1.00 92.06 168 GLN A CA 1
ATOM 1285 C C . GLN A 1 168 ? -28.422 10.047 31.241 1.00 92.06 168 GLN A C 1
ATOM 1287 O O . GLN A 1 168 ? -28.897 9.316 30.372 1.00 92.06 168 GLN A O 1
ATOM 1292 N N . LYS A 1 169 ? -27.970 9.559 32.408 1.00 94.25 169 LYS A N 1
ATOM 1293 C CA . LYS A 1 169 ? -27.879 8.130 32.755 1.00 94.25 169 LYS A CA 1
ATOM 1294 C C . LYS A 1 169 ? -27.072 7.319 31.734 1.00 94.25 169 LYS A C 1
ATOM 1296 O O . LYS A 1 169 ? -27.405 6.170 31.439 1.00 94.25 169 LYS A O 1
ATOM 1301 N N . GLU A 1 170 ? -26.020 7.921 31.191 1.00 95.12 170 GLU A N 1
ATOM 1302 C CA . GLU A 1 170 ? -25.120 7.266 30.245 1.00 95.12 170 GLU A CA 1
ATOM 1303 C C . GLU A 1 170 ? -24.272 6.184 30.934 1.00 95.12 170 GLU A C 1
ATOM 1305 O O . GLU A 1 170 ? -24.003 6.219 32.139 1.00 95.12 170 GLU A O 1
ATOM 1310 N N . ASP A 1 171 ? -23.808 5.206 30.155 1.00 97.31 171 ASP A N 1
ATOM 1311 C CA . ASP A 1 171 ? -22.901 4.175 30.663 1.00 97.31 171 ASP A CA 1
ATOM 1312 C C . ASP A 1 171 ? -21.482 4.736 30.778 1.00 97.31 171 ASP A C 1
ATOM 1314 O O . ASP A 1 171 ? -20.734 4.841 29.803 1.00 97.31 171 ASP A O 1
ATOM 1318 N N . ARG A 1 172 ? -21.091 5.070 32.005 1.00 96.75 172 ARG A N 1
ATOM 1319 C CA . ARG A 1 172 ? -19.782 5.656 32.300 1.00 96.75 172 ARG A CA 1
ATOM 1320 C C . ARG A 1 172 ? -18.603 4.788 31.866 1.00 96.75 172 ARG A C 1
ATOM 1322 O O . ARG A 1 172 ? -17.586 5.338 31.451 1.00 96.75 172 ARG A O 1
ATOM 1329 N N . LEU A 1 173 ? -18.715 3.460 31.929 1.00 97.38 173 LEU A N 1
ATOM 1330 C CA . LEU A 1 173 ? -17.628 2.566 31.520 1.00 97.38 173 LEU A CA 1
ATOM 1331 C C . LEU A 1 173 ? -17.488 2.545 29.999 1.00 97.38 173 LEU A C 1
ATOM 1333 O O . LEU A 1 173 ? -16.374 2.569 29.475 1.00 97.38 173 LEU A O 1
ATOM 1337 N N . ALA A 1 174 ? -18.608 2.591 29.280 1.00 97.56 174 ALA A N 1
ATOM 1338 C CA . ALA A 1 174 ? -18.600 2.742 27.831 1.00 97.56 174 ALA A CA 1
ATOM 1339 C C . ALA A 1 174 ? -18.052 4.111 27.396 1.00 97.56 174 ALA A C 1
ATOM 1341 O O . ALA A 1 174 ? -17.266 4.183 26.453 1.00 97.56 174 ALA A O 1
ATOM 1342 N N . LEU A 1 175 ? -18.388 5.192 28.110 1.00 97.06 175 LEU A N 1
ATOM 1343 C CA . LEU A 1 175 ? -17.816 6.520 27.866 1.00 97.06 175 LEU A CA 1
ATOM 1344 C C . LEU A 1 175 ? -16.311 6.563 28.164 1.00 97.06 175 LEU A C 1
ATOM 1346 O O . LEU A 1 175 ? -15.547 7.144 27.388 1.00 97.06 175 LEU A O 1
ATOM 1350 N N . ALA A 1 176 ? -15.859 5.907 29.235 1.00 96.31 176 ALA A N 1
ATOM 1351 C CA . ALA A 1 176 ? -14.440 5.764 29.545 1.00 96.31 176 ALA A CA 1
ATOM 1352 C C . ALA A 1 176 ? -13.702 4.993 28.439 1.00 96.31 176 ALA A C 1
ATOM 1354 O O . ALA A 1 176 ? -12.676 5.456 27.931 1.00 96.31 176 ALA A O 1
ATOM 1355 N N . ALA A 1 177 ? -14.261 3.864 27.993 1.00 94.69 177 ALA A N 1
ATOM 1356 C CA . ALA A 1 177 ? -13.745 3.097 26.863 1.00 94.69 177 ALA A CA 1
ATOM 1357 C C . ALA A 1 177 ? -13.725 3.926 25.568 1.00 94.69 177 ALA A C 1
ATOM 1359 O O . ALA A 1 177 ? -12.723 3.926 24.851 1.00 94.69 177 ALA A O 1
ATOM 1360 N N . CYS A 1 178 ? -14.775 4.709 25.307 1.00 94.56 178 CYS A N 1
ATOM 1361 C CA . CYS A 1 178 ? -14.850 5.609 24.160 1.00 94.56 178 CYS A CA 1
ATOM 1362 C C . CYS A 1 178 ? -13.779 6.701 24.195 1.00 94.56 178 CYS A C 1
ATOM 1364 O O . CYS A 1 178 ? -13.204 7.036 23.158 1.00 94.56 178 CYS A O 1
ATOM 1366 N N . SER A 1 179 ? -13.494 7.251 25.374 1.00 91.06 179 SER A N 1
ATOM 1367 C CA . SER A 1 179 ? -12.461 8.271 25.557 1.00 91.06 179 SER A CA 1
ATOM 1368 C C . SER A 1 179 ? -11.056 7.734 25.254 1.00 91.06 179 SER A C 1
ATOM 1370 O O . SER A 1 179 ? -10.246 8.456 24.655 1.00 91.06 179 SER A O 1
ATOM 1372 N N . ARG A 1 180 ? -10.808 6.460 25.604 1.00 89.81 180 ARG A N 1
ATOM 1373 C CA . ARG A 1 180 ? -9.571 5.707 25.319 1.00 89.81 180 ARG A CA 1
ATOM 1374 C C . ARG A 1 180 ? -9.482 5.162 23.890 1.00 89.81 180 ARG A C 1
ATOM 1376 O O . ARG A 1 180 ? -8.423 4.685 23.492 1.00 89.81 180 ARG A O 1
ATOM 1383 N N . GLY A 1 181 ? -10.571 5.211 23.124 1.00 82.81 181 GLY A N 1
ATOM 1384 C CA . GLY A 1 181 ? -10.607 4.740 21.744 1.00 82.81 181 GLY A CA 1
ATOM 1385 C C . GLY A 1 181 ? -9.568 5.435 20.863 1.00 82.81 181 GLY A C 1
ATOM 1386 O O . GLY A 1 181 ? -9.322 6.638 20.993 1.00 82.81 181 GLY A O 1
ATOM 1387 N N . ALA A 1 182 ? -8.971 4.674 19.943 1.00 73.50 182 ALA A N 1
ATOM 1388 C CA . ALA A 1 182 ? -7.926 5.173 19.055 1.00 73.50 182 ALA A CA 1
ATOM 1389 C C . ALA A 1 182 ? -8.393 6.415 18.270 1.00 73.50 182 ALA A C 1
ATOM 1391 O O . ALA A 1 182 ? -9.435 6.413 17.600 1.00 73.50 182 ALA A O 1
ATOM 1392 N N . ARG A 1 183 ? -7.602 7.490 18.342 1.00 71.88 183 ARG A N 1
ATOM 1393 C CA . ARG A 1 183 ? -7.859 8.754 17.642 1.00 71.88 183 ARG A CA 1
ATOM 1394 C C . ARG A 1 183 ? -6.969 8.838 16.410 1.00 71.88 183 ARG A C 1
ATOM 1396 O O . ARG A 1 183 ? -5.791 8.509 16.472 1.00 71.88 183 ARG A O 1
ATOM 1403 N N . VAL A 1 184 ? -7.528 9.315 15.303 1.00 58.81 184 VAL A N 1
ATOM 1404 C CA . VAL A 1 184 ? -6.727 9.700 14.138 1.00 58.81 184 VAL A CA 1
ATOM 1405 C C . VAL A 1 184 ? -6.153 11.087 14.421 1.00 58.81 184 VAL A C 1
ATOM 1407 O O . VAL A 1 184 ? -6.912 12.016 14.706 1.00 58.81 184 VAL A O 1
ATOM 1410 N N . ALA A 1 185 ? -4.827 11.222 14.377 1.00 60.84 185 ALA A N 1
ATOM 1411 C CA . ALA A 1 185 ? -4.175 12.522 14.468 1.00 60.84 185 ALA A CA 1
ATOM 1412 C C . ALA A 1 185 ? -4.500 13.323 13.201 1.00 60.84 185 ALA A C 1
ATOM 1414 O O . ALA A 1 185 ? -4.057 12.981 12.107 1.00 60.84 185 ALA A O 1
ATOM 1415 N N . LEU A 1 186 ? -5.300 14.376 13.345 1.00 65.06 186 LEU A N 1
ATOM 1416 C CA . LEU A 1 186 ? -5.548 15.328 12.270 1.00 65.06 186 LEU A CA 1
ATOM 1417 C C . LEU A 1 186 ? -4.386 16.322 12.297 1.00 65.06 186 LEU A C 1
ATOM 1419 O O . LEU A 1 186 ? -4.270 17.082 13.248 1.00 65.06 186 LEU A O 1
ATOM 1423 N N . THR A 1 187 ? -3.491 16.319 11.312 1.00 60.16 187 THR A N 1
ATOM 1424 C CA . THR A 1 187 ? -2.407 17.314 11.240 1.00 60.16 187 THR A CA 1
ATOM 1425 C C . THR A 1 187 ? -2.799 18.454 10.303 1.00 60.16 187 THR A C 1
ATOM 1427 O O . THR A 1 187 ? -3.688 18.314 9.463 1.00 60.16 187 THR A O 1
ATOM 1430 N N . ARG A 1 188 ? -2.135 19.612 10.419 1.00 51.12 188 ARG A N 1
ATOM 1431 C CA . ARG A 1 188 ? -2.362 20.748 9.500 1.00 51.12 188 ARG A CA 1
ATOM 1432 C C . ARG A 1 188 ? -2.053 20.407 8.038 1.00 51.12 188 ARG A C 1
ATOM 1434 O O . ARG A 1 188 ? -2.587 21.044 7.143 1.00 51.12 188 ARG A O 1
ATOM 1441 N N . GLU A 1 189 ? -1.233 19.394 7.791 1.00 48.34 189 GLU A N 1
ATOM 1442 C CA . GLU A 1 189 ? -0.909 18.918 6.443 1.00 48.34 189 GLU A CA 1
ATOM 1443 C C . GLU A 1 189 ? -2.056 18.112 5.812 1.00 48.34 189 GLU A C 1
ATOM 1445 O O . GLU A 1 189 ? -2.125 17.997 4.590 1.00 48.34 189 GLU A O 1
ATOM 1450 N N . CYS A 1 190 ? -3.026 17.640 6.609 1.00 44.09 190 CYS A N 1
ATOM 1451 C CA . CYS A 1 190 ? -4.234 16.995 6.094 1.00 44.09 190 CYS A CA 1
ATOM 1452 C C . CYS A 1 190 ? -5.156 17.954 5.314 1.00 44.09 190 CYS A C 1
ATOM 1454 O O . CYS A 1 190 ? -6.056 17.478 4.625 1.00 44.09 190 CYS A O 1
ATOM 1456 N N . SER A 1 191 ? -4.969 19.281 5.393 1.00 36.59 191 SER A N 1
ATOM 1457 C CA . SER A 1 191 ? -5.835 20.266 4.720 1.00 36.59 191 SER A CA 1
ATOM 1458 C C . SER A 1 191 ? -5.288 20.822 3.398 1.00 36.59 191 SER A C 1
ATOM 1460 O O . SER A 1 191 ? -5.914 21.706 2.814 1.00 36.59 191 SER A O 1
ATOM 1462 N N . ILE A 1 192 ? -4.170 20.301 2.874 1.00 31.19 192 ILE A N 1
ATOM 1463 C CA . ILE A 1 192 ? -3.574 20.785 1.616 1.00 31.19 192 ILE A CA 1
ATOM 1464 C C . ILE A 1 192 ? -3.200 19.613 0.696 1.00 31.19 192 ILE A C 1
ATOM 1466 O O . ILE A 1 192 ? -2.033 19.340 0.446 1.00 31.19 192 ILE A O 1
ATOM 1470 N N . SER A 1 193 ? -4.201 18.906 0.168 1.00 29.27 193 SER A N 1
ATOM 1471 C CA . SER A 1 193 ? -4.071 18.154 -1.091 1.00 29.27 193 SER A CA 1
ATOM 1472 C C . SER A 1 193 ? -5.447 17.720 -1.594 1.00 29.27 193 SER A C 1
ATOM 1474 O O . SER A 1 193 ? -5.945 16.641 -1.288 1.00 29.27 193 SER A O 1
ATOM 1476 N N . SER A 1 194 ? -6.075 18.568 -2.404 1.00 40.00 194 SER A N 1
ATOM 1477 C CA . SER A 1 194 ? -7.327 18.270 -3.106 1.00 40.00 194 SER A CA 1
ATOM 1478 C C . SER A 1 194 ? -7.136 17.456 -4.397 1.00 40.00 194 SER A C 1
ATOM 1480 O O . SER A 1 194 ? -8.027 17.440 -5.239 1.00 40.00 194 SER A O 1
ATOM 1482 N N . THR A 1 195 ? -6.015 16.750 -4.599 1.00 31.67 195 THR A N 1
ATOM 1483 C CA . THR A 1 195 ? -5.818 15.930 -5.821 1.00 31.67 195 THR A CA 1
ATOM 1484 C C . THR A 1 195 ? -5.055 14.616 -5.637 1.00 31.67 195 THR A C 1
ATOM 1486 O O . THR A 1 195 ? -4.972 13.828 -6.579 1.00 31.67 195 THR A O 1
ATOM 1489 N N . ALA A 1 196 ? -4.564 14.296 -4.439 1.00 33.12 196 ALA A N 1
ATOM 1490 C CA . ALA A 1 196 ? -3.968 12.993 -4.160 1.00 33.12 196 ALA A CA 1
ATOM 1491 C C . ALA A 1 196 ? -4.755 12.316 -3.042 1.00 33.12 196 ALA A C 1
ATOM 1493 O O . ALA A 1 196 ? -4.615 12.683 -1.881 1.00 33.12 196 ALA A O 1
ATOM 1494 N N . GLY A 1 197 ? -5.594 11.341 -3.410 1.00 30.75 197 GLY A N 1
ATOM 1495 C CA . GLY A 1 197 ? -6.334 10.524 -2.452 1.00 30.75 197 GLY A CA 1
ATOM 1496 C C . GLY A 1 197 ? -5.398 10.006 -1.366 1.00 30.75 197 GLY A C 1
ATOM 1497 O O . GLY A 1 197 ? -4.491 9.222 -1.660 1.00 30.75 197 GLY A O 1
ATOM 1498 N N . TRP A 1 198 ? -5.620 10.484 -0.145 1.00 33.41 198 TRP A N 1
ATOM 1499 C CA . TRP A 1 198 ? -4.893 10.055 1.031 1.00 33.41 198 TRP A CA 1
ATOM 1500 C C . TRP A 1 198 ? -5.571 8.832 1.618 1.00 33.41 198 TRP A C 1
ATOM 1502 O O . TRP A 1 198 ? -6.787 8.741 1.752 1.00 33.41 198 TRP A O 1
ATOM 1512 N N . THR A 1 199 ? -4.732 7.863 1.913 1.00 33.91 199 THR A N 1
ATOM 1513 C CA . THR A 1 199 ? -5.078 6.562 2.443 1.00 33.91 199 THR A CA 1
ATOM 1514 C C . THR A 1 199 ? -4.850 6.656 3.943 1.00 33.91 199 THR A C 1
ATOM 1516 O O . THR A 1 199 ? -3.699 6.797 4.358 1.00 33.91 199 THR A O 1
ATOM 1519 N N . SER A 1 200 ? -5.922 6.642 4.742 1.00 33.84 200 SER A N 1
ATOM 1520 C CA . SER A 1 200 ? -5.834 6.553 6.208 1.00 33.84 200 SER A CA 1
ATOM 1521 C C . SER A 1 200 ? -4.863 5.430 6.608 1.00 33.84 200 SER A C 1
ATOM 1523 O O . SER A 1 200 ? -4.832 4.397 5.923 1.00 33.84 200 SER A O 1
ATOM 1525 N N . PRO A 1 201 ? -4.086 5.554 7.699 1.00 36.62 201 PRO A N 1
ATOM 1526 C CA . PRO A 1 201 ? -3.552 4.375 8.347 1.00 36.62 201 PRO A CA 1
ATOM 1527 C C . PRO A 1 201 ? -4.753 3.625 8.940 1.00 36.62 201 PRO A C 1
ATOM 1529 O O . PRO A 1 201 ? -5.109 3.812 10.101 1.00 36.62 201 PRO A O 1
ATOM 1532 N N . MET A 1 202 ? -5.348 2.716 8.152 1.00 38.66 202 MET A N 1
ATOM 1533 C CA . MET A 1 202 ? -5.876 1.476 8.731 1.00 38.66 202 MET A CA 1
ATOM 1534 C C . MET A 1 202 ? -4.820 0.986 9.722 1.00 38.66 202 MET A C 1
ATOM 1536 O O . MET A 1 202 ? -3.635 1.189 9.459 1.00 38.66 202 MET A O 1
ATOM 1540 N N . ALA A 1 203 ? -5.201 0.380 10.847 1.00 43.31 203 ALA A N 1
ATOM 1541 C CA . ALA A 1 203 ? -4.235 -0.275 11.725 1.00 43.31 203 ALA A CA 1
ATOM 1542 C C . ALA A 1 203 ? -3.408 -1.268 10.885 1.00 43.31 203 ALA A C 1
ATOM 1544 O O . ALA A 1 203 ? -3.838 -2.394 10.636 1.00 43.31 203 ALA A O 1
ATOM 1545 N N . ARG A 1 204 ? -2.266 -0.802 10.360 1.00 60.22 204 ARG A N 1
ATOM 1546 C CA . ARG A 1 204 ? -1.433 -1.537 9.418 1.00 60.22 204 ARG A CA 1
ATOM 1547 C C . ARG A 1 204 ? -0.940 -2.722 10.209 1.00 60.22 204 ARG A C 1
ATOM 1549 O O . ARG A 1 204 ? -0.401 -2.546 11.302 1.00 60.22 204 ARG A O 1
ATOM 1556 N N . VAL A 1 205 ? -1.195 -3.926 9.704 1.00 72.56 205 VAL A N 1
ATOM 1557 C CA . VAL A 1 205 ? -0.726 -5.149 10.357 1.00 72.56 205 VAL A CA 1
ATOM 1558 C C . VAL A 1 205 ? 0.783 -4.978 10.576 1.00 72.56 205 VAL A C 1
ATOM 1560 O O . VAL A 1 205 ? 1.502 -4.830 9.583 1.00 72.56 205 VAL A O 1
ATOM 1563 N N . PRO A 1 206 ? 1.274 -4.952 11.836 1.00 85.81 206 PRO A N 1
ATOM 1564 C CA . PRO A 1 206 ? 2.695 -4.754 12.090 1.00 85.81 206 PRO A CA 1
ATOM 1565 C C . PRO A 1 206 ? 3.498 -5.823 11.362 1.00 85.81 206 PRO A C 1
ATOM 1567 O O . PRO A 1 206 ? 3.070 -6.988 11.328 1.00 85.81 206 PRO A O 1
ATOM 1570 N N . PHE A 1 207 ? 4.664 -5.474 10.818 1.00 94.00 207 PHE A N 1
ATOM 1571 C CA . PHE A 1 207 ? 5.454 -6.429 10.044 1.00 94.00 207 PHE A CA 1
ATOM 1572 C C . PHE A 1 207 ? 5.781 -7.686 10.858 1.00 94.00 207 PHE A C 1
ATOM 1574 O O . PHE A 1 207 ? 5.794 -8.802 10.330 1.00 94.00 207 PHE A O 1
ATOM 1581 N N . LYS A 1 208 ? 5.948 -7.530 12.179 1.00 94.31 208 LYS A N 1
ATOM 1582 C CA . LYS A 1 208 ? 6.103 -8.645 13.121 1.00 94.31 208 LYS A CA 1
ATOM 1583 C C . LYS A 1 208 ? 5.031 -9.732 12.952 1.00 94.31 208 LYS A C 1
ATOM 1585 O O . LYS A 1 208 ? 5.382 -10.907 12.869 1.00 94.31 208 LYS A O 1
ATOM 1590 N N . ARG A 1 209 ? 3.749 -9.369 12.826 1.00 93.25 209 ARG A N 1
ATOM 1591 C CA . ARG A 1 209 ? 2.651 -10.342 12.653 1.00 93.25 209 ARG A CA 1
ATOM 1592 C C . ARG A 1 209 ? 2.719 -11.054 11.302 1.00 93.25 209 ARG A C 1
ATOM 1594 O O . ARG A 1 209 ? 2.449 -12.251 11.219 1.00 93.25 209 ARG A O 1
ATOM 1601 N N . ILE A 1 210 ? 3.111 -10.339 10.247 1.00 95.94 210 ILE A N 1
ATOM 1602 C CA . ILE A 1 210 ? 3.306 -10.911 8.906 1.00 95.94 210 ILE A CA 1
ATOM 1603 C C . ILE A 1 210 ? 4.434 -11.952 8.941 1.00 95.94 210 ILE A C 1
ATOM 1605 O O . ILE A 1 210 ? 4.283 -13.052 8.404 1.00 95.94 210 ILE A O 1
ATOM 1609 N N . ARG A 1 211 ? 5.538 -11.642 9.632 1.00 97.56 211 ARG A N 1
ATOM 1610 C CA . ARG A 1 211 ? 6.664 -12.564 9.826 1.00 97.56 211 ARG A CA 1
ATOM 1611 C C . ARG A 1 211 ? 6.278 -13.786 10.651 1.00 97.56 211 ARG A C 1
ATOM 1613 O O . ARG A 1 211 ? 6.574 -14.898 10.227 1.00 97.56 211 ARG A O 1
ATOM 1620 N N . GLU A 1 212 ? 5.576 -13.608 11.768 1.00 96.06 212 GLU A N 1
ATOM 1621 C CA . GLU A 1 212 ? 5.069 -14.718 12.591 1.00 96.06 212 GLU A CA 1
ATOM 1622 C C . GLU A 1 212 ? 4.166 -15.652 11.772 1.00 96.06 212 GLU A C 1
ATOM 1624 O O . GLU A 1 212 ? 4.309 -16.878 11.825 1.00 96.06 212 GLU A O 1
ATOM 1629 N N . ARG A 1 213 ? 3.284 -15.081 10.940 1.00 94.94 213 ARG A N 1
ATOM 1630 C CA . ARG A 1 213 ? 2.434 -15.837 10.014 1.00 94.94 213 ARG A CA 1
ATOM 1631 C C . ARG A 1 213 ? 3.259 -16.615 8.987 1.00 94.94 213 ARG A C 1
ATOM 1633 O O . ARG A 1 213 ? 2.993 -17.799 8.776 1.00 94.94 213 ARG A O 1
ATOM 1640 N N . ALA A 1 214 ? 4.261 -15.986 8.371 1.00 96.56 214 ALA A N 1
ATOM 1641 C CA . ALA A 1 214 ? 5.164 -16.650 7.431 1.00 96.56 214 ALA A CA 1
ATOM 1642 C C . ALA A 1 214 ? 5.945 -17.789 8.104 1.00 96.56 214 ALA A C 1
ATOM 1644 O O . ALA A 1 214 ? 5.961 -18.905 7.591 1.00 96.56 214 ALA A O 1
ATOM 1645 N N . ALA A 1 215 ? 6.524 -17.550 9.281 1.00 96.81 215 ALA A N 1
ATOM 1646 C CA . ALA A 1 215 ? 7.273 -18.551 10.031 1.00 96.81 215 ALA A CA 1
ATOM 1647 C C . ALA A 1 215 ? 6.391 -19.759 10.356 1.00 96.81 215 ALA A C 1
ATOM 1649 O O . ALA A 1 215 ? 6.760 -20.890 10.047 1.00 96.81 215 ALA A O 1
ATOM 1650 N N . LYS A 1 216 ? 5.180 -19.531 10.878 1.00 95.00 216 LYS A N 1
ATOM 1651 C CA . LYS A 1 216 ? 4.214 -20.603 11.153 1.00 95.00 216 LYS A CA 1
ATOM 1652 C C . LYS A 1 216 ? 3.888 -21.419 9.898 1.00 95.00 216 LYS A C 1
ATOM 1654 O O . LYS A 1 216 ? 3.911 -22.644 9.950 1.00 95.00 216 LYS A O 1
ATOM 1659 N N . ARG A 1 217 ? 3.634 -20.757 8.764 1.00 94.44 217 ARG A N 1
ATOM 1660 C CA . ARG A 1 217 ? 3.316 -21.417 7.483 1.00 94.44 217 ARG A CA 1
ATOM 1661 C C . ARG A 1 217 ? 4.458 -22.272 6.937 1.00 94.44 217 ARG A C 1
ATOM 1663 O O . ARG A 1 217 ? 4.178 -23.237 6.232 1.00 94.44 217 ARG A O 1
ATOM 1670 N N . LYS A 1 218 ? 5.712 -21.918 7.241 1.00 95.19 218 LYS A N 1
ATOM 1671 C CA . LYS A 1 218 ? 6.919 -22.589 6.727 1.00 95.19 218 LYS A CA 1
ATOM 1672 C C . LYS A 1 218 ? 7.569 -23.562 7.710 1.00 95.19 218 LYS A C 1
ATOM 1674 O O . LYS A 1 218 ? 8.624 -24.092 7.398 1.00 95.19 218 LYS A O 1
ATOM 1679 N N . GLY A 1 219 ? 6.953 -23.836 8.861 1.00 92.94 219 GLY A N 1
ATOM 1680 C CA . GLY A 1 219 ? 7.494 -24.790 9.840 1.00 92.94 219 GLY A CA 1
ATOM 1681 C C . GLY A 1 219 ? 8.484 -24.179 10.839 1.00 92.94 219 GLY A C 1
ATOM 1682 O O . GLY A 1 219 ? 9.304 -24.886 11.417 1.00 92.94 219 GLY A O 1
ATOM 1683 N N . GLY A 1 220 ? 8.409 -22.866 11.058 1.00 95.44 220 GLY A N 1
ATOM 1684 C CA . GLY A 1 220 ? 9.151 -22.127 12.078 1.00 95.44 220 GLY A CA 1
ATOM 1685 C C . GLY A 1 220 ? 10.176 -21.139 11.517 1.00 95.44 220 GLY A C 1
ATOM 1686 O O . GLY A 1 220 ? 10.482 -21.110 10.324 1.00 95.44 220 GLY A O 1
ATOM 1687 N N . GLU A 1 221 ? 10.740 -20.325 12.412 1.00 95.50 221 GLU A N 1
ATOM 1688 C CA . GLU A 1 221 ? 11.640 -19.220 12.049 1.00 95.50 221 GLU A CA 1
ATOM 1689 C C . GLU A 1 221 ? 12.930 -19.699 11.366 1.00 95.50 221 GLU A C 1
ATOM 1691 O O . GLU A 1 221 ? 13.419 -19.058 10.441 1.00 95.50 221 GLU A O 1
ATOM 1696 N N . LYS A 1 222 ? 13.459 -20.863 11.767 1.00 95.75 222 LYS A N 1
ATOM 1697 C CA . LYS A 1 222 ? 14.662 -21.450 11.152 1.00 95.75 222 LYS A CA 1
ATOM 1698 C C . LYS A 1 222 ? 14.436 -21.810 9.682 1.00 95.75 222 LYS A C 1
ATOM 1700 O O . LYS A 1 222 ? 15.296 -21.536 8.847 1.00 95.75 222 LYS A O 1
ATOM 1705 N N . VAL A 1 223 ? 13.283 -22.401 9.364 1.00 95.06 223 VAL A N 1
ATOM 1706 C CA . VAL A 1 223 ? 12.949 -22.771 7.983 1.00 95.06 223 VAL A CA 1
ATOM 1707 C C . VAL A 1 223 ? 12.683 -21.515 7.163 1.00 95.06 223 VAL A C 1
ATOM 1709 O O . VAL A 1 223 ? 13.239 -21.389 6.074 1.00 95.06 223 VAL A O 1
ATOM 1712 N N . LEU A 1 224 ? 11.934 -20.548 7.708 1.00 95.69 224 LEU A N 1
ATOM 1713 C CA . LEU A 1 224 ? 11.728 -19.253 7.058 1.00 95.69 224 LEU A CA 1
ATOM 1714 C C . LEU A 1 224 ? 13.063 -18.579 6.721 1.00 95.69 224 LEU A C 1
ATOM 1716 O O . LEU A 1 224 ? 13.265 -18.202 5.572 1.00 95.69 224 LEU A O 1
ATOM 1720 N N . ALA A 1 225 ? 13.990 -18.487 7.678 1.00 94.44 225 ALA A N 1
ATOM 1721 C CA . ALA A 1 225 ? 15.305 -17.887 7.465 1.00 94.44 225 ALA A CA 1
ATOM 1722 C C . ALA A 1 225 ? 16.105 -18.588 6.353 1.00 94.44 225 ALA A C 1
ATOM 1724 O O . ALA A 1 225 ? 16.786 -17.914 5.586 1.00 94.44 225 ALA A O 1
ATOM 1725 N N . SER A 1 226 ? 15.979 -19.915 6.211 1.00 93.69 226 SER A N 1
ATOM 1726 C CA . SER A 1 226 ? 16.622 -20.673 5.123 1.00 93.69 226 SER A CA 1
ATOM 1727 C C . SER A 1 226 ? 16.053 -20.375 3.728 1.00 93.69 226 SER A C 1
ATOM 1729 O O . SER A 1 226 ? 16.716 -20.641 2.730 1.00 93.69 226 SER A O 1
ATOM 1731 N N . LEU A 1 227 ? 14.836 -19.823 3.657 1.00 92.19 227 LEU A N 1
ATOM 1732 C CA . LEU A 1 227 ? 14.167 -19.409 2.418 1.00 92.19 227 LEU A CA 1
ATOM 1733 C C . LEU A 1 227 ? 14.429 -17.935 2.072 1.00 92.19 227 LEU A C 1
ATOM 1735 O O . LEU A 1 227 ? 14.000 -17.465 1.014 1.00 92.19 227 LEU A O 1
ATOM 1739 N N . LEU A 1 228 ? 15.090 -17.185 2.960 1.00 92.31 228 LEU A N 1
ATOM 1740 C CA . LEU A 1 228 ? 15.456 -15.799 2.702 1.00 92.31 228 LEU A CA 1
ATOM 1741 C C . LEU A 1 228 ? 16.800 -15.746 1.971 1.00 92.31 228 LEU A C 1
ATOM 1743 O O . LEU A 1 228 ? 17.757 -16.409 2.376 1.00 92.31 228 LEU A O 1
ATOM 1747 N N . PRO A 1 229 ? 16.910 -14.933 0.914 1.00 86.38 229 PRO A N 1
ATOM 1748 C CA . PRO A 1 229 ? 18.159 -14.817 0.181 1.00 86.38 229 PRO A CA 1
ATOM 1749 C C . PRO A 1 229 ? 19.234 -14.113 1.004 1.00 86.38 229 PRO A C 1
ATOM 1751 O O . PRO A 1 229 ? 18.946 -13.436 1.991 1.00 86.38 229 PRO A O 1
ATOM 1754 N N . LYS A 1 230 ? 20.501 -14.227 0.600 1.00 84.38 230 LYS A N 1
ATOM 1755 C CA . LYS A 1 230 ? 21.595 -13.550 1.312 1.00 84.38 230 LYS A CA 1
ATOM 1756 C C . LYS A 1 230 ? 21.380 -12.032 1.326 1.00 84.38 230 LYS A C 1
ATOM 1758 O O . LYS A 1 230 ? 20.995 -11.438 0.317 1.00 84.38 230 LYS A O 1
ATOM 1763 N N . LYS A 1 231 ? 21.650 -11.402 2.478 1.00 77.12 231 LYS A N 1
ATOM 1764 C CA . LYS A 1 231 ? 21.639 -9.938 2.607 1.00 77.12 231 LYS A CA 1
ATOM 1765 C C . LYS A 1 231 ? 22.676 -9.354 1.653 1.00 77.12 231 LYS A C 1
ATOM 1767 O O . LYS A 1 231 ? 23.813 -9.816 1.613 1.00 77.12 231 LYS A O 1
ATOM 1772 N N . ARG A 1 232 ? 22.269 -8.349 0.887 1.00 76.94 232 ARG A N 1
ATOM 1773 C CA . ARG A 1 232 ? 23.075 -7.801 -0.204 1.00 76.94 232 ARG A CA 1
ATOM 1774 C C . ARG A 1 232 ? 23.864 -6.576 0.226 1.00 76.94 232 ARG A C 1
ATOM 1776 O O . ARG A 1 232 ? 23.504 -5.908 1.194 1.00 76.94 232 ARG A O 1
ATOM 1783 N N . ASN A 1 233 ? 24.948 -6.310 -0.497 1.00 76.12 233 ASN A N 1
ATOM 1784 C CA . ASN A 1 233 ? 25.928 -5.288 -0.162 1.00 76.12 233 ASN A CA 1
ATOM 1785 C C . ASN A 1 233 ? 26.082 -4.276 -1.306 1.00 76.12 233 ASN A C 1
ATOM 1787 O O . ASN A 1 233 ? 26.613 -4.602 -2.366 1.00 76.12 233 ASN A O 1
ATOM 1791 N N . ASN A 1 234 ? 25.704 -3.016 -1.066 1.00 78.31 234 ASN A N 1
ATOM 1792 C CA . ASN A 1 234 ? 25.841 -1.941 -2.058 1.00 78.31 234 ASN A CA 1
ATOM 1793 C C . ASN A 1 234 ? 27.293 -1.736 -2.530 1.00 78.31 234 ASN A C 1
ATOM 1795 O O . ASN A 1 234 ? 27.512 -1.277 -3.650 1.00 78.31 234 ASN A O 1
ATOM 1799 N N . LYS A 1 235 ? 28.298 -2.113 -1.724 1.00 84.69 235 LYS A N 1
ATOM 1800 C CA . LYS A 1 235 ? 29.711 -2.043 -2.133 1.00 84.69 235 LYS A CA 1
ATOM 1801 C C . LYS A 1 235 ? 30.048 -3.015 -3.264 1.00 84.69 235 LYS A C 1
ATOM 1803 O O . LYS A 1 235 ? 30.956 -2.730 -4.037 1.00 84.69 235 LYS A O 1
ATOM 1808 N N . GLU A 1 236 ? 29.366 -4.155 -3.349 1.00 86.56 236 GLU A N 1
ATOM 1809 C CA . GLU A 1 236 ? 29.556 -5.120 -4.440 1.00 86.56 236 GLU A CA 1
ATOM 1810 C C . GLU A 1 236 ? 28.853 -4.639 -5.709 1.00 86.56 236 GLU A C 1
ATOM 1812 O O . GLU A 1 236 ? 29.446 -4.672 -6.783 1.00 86.56 236 GLU A O 1
ATOM 1817 N N . LEU A 1 237 ? 27.650 -4.073 -5.566 1.00 89.94 237 LEU A N 1
ATOM 1818 C CA . LEU A 1 237 ? 26.901 -3.478 -6.674 1.00 89.94 237 LEU A CA 1
ATOM 1819 C C . LEU A 1 237 ? 27.687 -2.351 -7.366 1.00 89.94 237 LEU A C 1
ATOM 1821 O O . LEU A 1 237 ? 27.759 -2.310 -8.591 1.00 89.94 237 LEU A O 1
ATOM 1825 N N . ALA A 1 238 ? 28.354 -1.486 -6.594 1.00 93.81 238 ALA A N 1
ATOM 1826 C CA . ALA A 1 238 ? 29.181 -0.402 -7.131 1.00 93.81 238 ALA A CA 1
ATOM 1827 C C . ALA A 1 238 ? 30.393 -0.886 -7.953 1.00 93.81 238 ALA A C 1
ATOM 1829 O O . ALA A 1 238 ? 30.925 -0.131 -8.768 1.00 93.81 238 ALA A O 1
ATOM 1830 N N . LYS A 1 239 ? 30.844 -2.128 -7.729 1.00 94.69 239 LYS A N 1
ATOM 1831 C CA . LYS A 1 239 ? 31.974 -2.755 -8.435 1.00 94.69 239 LYS A CA 1
ATOM 1832 C C . LYS A 1 239 ? 31.546 -3.530 -9.680 1.00 94.69 239 LYS A C 1
ATOM 1834 O O . LYS A 1 239 ? 32.408 -4.057 -10.379 1.00 94.69 239 LYS A O 1
ATOM 1839 N N . LEU A 1 240 ? 30.244 -3.636 -9.940 1.00 94.38 240 LEU A N 1
ATOM 1840 C CA . LEU A 1 240 ? 29.738 -4.395 -11.070 1.00 94.38 240 LEU A CA 1
ATOM 1841 C C . LEU A 1 240 ? 30.159 -3.728 -12.386 1.00 94.38 240 LEU A C 1
ATOM 1843 O O . LEU A 1 240 ? 29.947 -2.529 -12.577 1.00 94.38 240 LEU A O 1
ATOM 1847 N N . GLY A 1 241 ? 30.765 -4.513 -13.277 1.00 97.19 241 GLY A N 1
ATOM 1848 C CA . GLY A 1 241 ? 31.146 -4.055 -14.609 1.00 97.19 241 GLY A CA 1
ATOM 1849 C C . GLY A 1 241 ? 29.922 -3.736 -15.464 1.00 97.19 241 GLY A C 1
ATOM 1850 O O . GLY A 1 241 ? 28.903 -4.429 -15.393 1.00 97.19 241 GLY A O 1
ATOM 1851 N N . ASP A 1 242 ? 30.027 -2.702 -16.297 1.00 98.31 242 ASP A N 1
ATOM 1852 C CA . ASP A 1 242 ? 28.954 -2.279 -17.205 1.00 98.31 242 ASP A CA 1
ATOM 1853 C C . ASP A 1 242 ? 28.557 -3.390 -18.192 1.00 98.31 242 ASP A C 1
ATOM 1855 O O . ASP A 1 242 ? 27.401 -3.486 -18.605 1.00 98.31 242 ASP A O 1
ATOM 1859 N N . ASP A 1 243 ? 29.495 -4.278 -18.525 1.00 98.50 243 ASP A N 1
ATOM 1860 C CA . ASP A 1 243 ? 29.249 -5.472 -19.326 1.00 98.50 243 ASP A CA 1
ATOM 1861 C C . ASP A 1 243 ? 28.345 -6.479 -18.606 1.00 98.50 243 ASP A C 1
ATOM 1863 O O . ASP A 1 243 ? 27.411 -7.010 -19.204 1.00 98.50 243 ASP A O 1
ATOM 1867 N N . ARG A 1 244 ? 28.550 -6.690 -17.300 1.00 98.12 244 ARG A N 1
ATOM 1868 C CA . ARG A 1 244 ? 27.698 -7.568 -16.486 1.00 98.12 244 ARG A CA 1
ATOM 1869 C C . ARG A 1 244 ? 26.313 -6.966 -16.274 1.00 98.12 244 ARG A C 1
ATOM 1871 O O . ARG A 1 244 ? 25.326 -7.697 -16.275 1.00 98.12 244 ARG A O 1
ATOM 1878 N N . VAL A 1 245 ? 26.222 -5.640 -16.161 1.00 98.25 245 VAL A N 1
ATOM 1879 C CA . VAL A 1 245 ? 24.933 -4.936 -16.135 1.00 98.25 245 VAL A CA 1
ATOM 1880 C C . VAL A 1 245 ? 24.177 -5.138 -17.446 1.00 98.25 245 VAL A C 1
ATOM 1882 O O . VAL A 1 245 ? 23.005 -5.519 -17.423 1.00 98.25 245 VAL A O 1
ATOM 1885 N N . LEU A 1 246 ? 24.836 -4.919 -18.587 1.00 98.75 246 LEU A N 1
ATOM 1886 C CA . LEU A 1 246 ? 24.213 -5.094 -19.898 1.00 98.75 246 LEU A CA 1
ATOM 1887 C C . LEU A 1 246 ? 23.819 -6.556 -20.154 1.00 98.75 246 LEU A C 1
ATOM 1889 O O . LEU A 1 246 ? 22.732 -6.813 -20.677 1.00 98.75 246 LEU A O 1
ATOM 1893 N N . ALA A 1 247 ? 24.664 -7.506 -19.747 1.00 98.62 247 ALA A N 1
ATOM 1894 C CA . ALA A 1 247 ? 24.371 -8.933 -19.797 1.00 98.62 247 ALA A CA 1
ATOM 1895 C C . ALA A 1 247 ? 23.083 -9.251 -19.025 1.00 98.62 247 ALA A C 1
ATOM 1897 O O . ALA A 1 247 ? 22.175 -9.883 -19.561 1.00 98.62 247 ALA A O 1
ATOM 1898 N N . GLU A 1 248 ? 22.942 -8.746 -17.799 1.00 98.25 248 GLU A N 1
ATOM 1899 C CA . GLU A 1 248 ? 21.758 -9.009 -16.983 1.00 98.25 248 GLU A CA 1
ATOM 1900 C C . GLU A 1 248 ? 20.495 -8.321 -17.534 1.00 98.25 248 GLU A C 1
ATOM 1902 O O . GLU A 1 248 ? 19.422 -8.931 -17.565 1.00 98.25 248 GLU A O 1
ATOM 1907 N N . MET A 1 249 ? 20.611 -7.096 -18.070 1.00 98.50 249 MET A N 1
ATOM 1908 C CA . MET A 1 249 ? 19.524 -6.434 -18.810 1.00 98.50 249 MET A CA 1
ATOM 1909 C C . MET A 1 249 ? 19.037 -7.305 -19.968 1.00 98.50 249 MET A C 1
ATOM 1911 O O . MET A 1 249 ? 17.837 -7.568 -20.090 1.00 98.50 249 MET A O 1
ATOM 1915 N N . ALA A 1 250 ? 19.966 -7.790 -20.797 1.00 98.19 250 ALA A N 1
ATOM 1916 C CA . ALA A 1 250 ? 19.645 -8.674 -21.906 1.00 98.19 250 ALA A CA 1
ATOM 1917 C C . ALA A 1 250 ? 18.980 -9.958 -21.397 1.00 98.19 250 ALA A C 1
ATOM 1919 O O . ALA A 1 250 ? 17.918 -10.328 -21.899 1.00 98.19 250 ALA A O 1
ATOM 1920 N N . ARG A 1 251 ? 19.521 -10.589 -20.349 1.00 97.56 251 ARG A N 1
ATOM 1921 C CA . ARG A 1 251 ? 18.971 -11.821 -19.770 1.00 97.56 251 ARG A CA 1
ATOM 1922 C C . ARG A 1 251 ? 17.513 -11.652 -19.383 1.00 97.56 251 ARG A C 1
ATOM 1924 O O . ARG A 1 251 ? 16.677 -12.442 -19.813 1.00 97.56 251 ARG A O 1
ATOM 1931 N N . ARG A 1 252 ? 17.173 -10.576 -18.666 1.00 96.62 252 ARG A N 1
ATOM 1932 C CA . ARG A 1 252 ? 15.785 -10.311 -18.255 1.00 96.62 252 ARG A CA 1
ATOM 1933 C C . ARG A 1 252 ? 14.866 -10.020 -19.440 1.00 96.62 252 ARG A C 1
ATOM 1935 O O . ARG A 1 252 ? 13.731 -10.499 -19.460 1.00 96.62 252 ARG A O 1
ATOM 1942 N N . VAL A 1 253 ? 15.335 -9.280 -20.446 1.00 97.38 253 VAL A N 1
ATOM 1943 C CA . VAL A 1 253 ? 14.551 -9.020 -21.665 1.00 97.38 253 VAL A CA 1
ATOM 1944 C C . VAL A 1 253 ? 14.305 -10.310 -22.453 1.00 97.38 253 VAL A C 1
ATOM 1946 O O . VAL A 1 253 ? 13.193 -10.543 -22.940 1.00 97.38 253 VAL A O 1
ATOM 1949 N N . PHE A 1 254 ? 15.307 -11.182 -22.565 1.00 95.94 254 PHE A N 1
ATOM 1950 C CA . PHE A 1 254 ? 15.173 -12.459 -23.259 1.00 95.94 254 PHE A CA 1
ATOM 1951 C C . PHE A 1 254 ? 14.303 -13.459 -22.499 1.00 95.94 254 PHE A C 1
ATOM 1953 O O . PHE A 1 254 ? 13.474 -14.106 -23.143 1.00 95.94 254 PHE A O 1
ATOM 1960 N N . SER A 1 255 ? 14.359 -13.473 -21.169 1.00 93.75 255 SER A N 1
ATOM 1961 C CA . SER A 1 255 ? 13.499 -14.295 -20.310 1.00 93.75 255 SER A CA 1
ATOM 1962 C C . SER A 1 255 ? 12.033 -13.847 -20.269 1.00 93.75 255 SER A C 1
ATOM 1964 O O . SER A 1 255 ? 11.152 -14.650 -19.966 1.00 93.75 255 SER A O 1
ATOM 1966 N N . ALA A 1 256 ? 11.723 -12.592 -20.610 1.00 90.00 256 ALA A N 1
ATOM 1967 C CA . ALA A 1 256 ? 10.340 -12.117 -20.657 1.00 90.00 256 ALA A CA 1
ATOM 1968 C C . ALA A 1 256 ? 9.514 -12.878 -21.717 1.00 90.00 256 ALA A C 1
ATOM 1970 O O . ALA A 1 256 ? 9.822 -12.824 -22.915 1.00 90.00 256 ALA A O 1
ATOM 1971 N N . GLY A 1 257 ? 8.460 -13.573 -21.273 1.00 84.25 257 GLY A N 1
ATOM 1972 C CA . GLY A 1 257 ? 7.587 -14.391 -22.126 1.00 84.25 257 GLY A CA 1
ATOM 1973 C C . GLY A 1 257 ? 8.198 -15.722 -22.582 1.00 84.25 257 GLY A C 1
ATOM 1974 O O . GLY A 1 257 ? 7.730 -16.286 -23.565 1.00 84.25 257 GLY A O 1
ATOM 1975 N N . PHE A 1 258 ? 9.254 -16.203 -21.917 1.00 85.00 258 PHE A N 1
ATOM 1976 C CA . PHE A 1 258 ? 9.930 -17.468 -22.221 1.00 85.00 258 PHE A CA 1
ATOM 1977 C C . PHE A 1 258 ? 10.164 -18.292 -20.951 1.00 85.00 258 PHE A C 1
ATOM 1979 O O . PHE A 1 258 ? 10.194 -17.762 -19.843 1.00 85.00 258 PHE A O 1
ATOM 1986 N N . VAL A 1 259 ? 10.384 -19.597 -21.118 1.00 83.81 259 VAL A N 1
ATOM 1987 C CA . VAL A 1 259 ? 10.861 -20.468 -20.036 1.00 83.81 259 VAL A CA 1
ATOM 1988 C C . VAL A 1 259 ? 12.315 -20.109 -19.725 1.00 83.81 259 VAL A C 1
ATOM 1990 O O . VAL A 1 259 ? 13.184 -20.256 -20.583 1.00 83.81 259 VAL A O 1
ATOM 1993 N N . TRP A 1 260 ? 12.589 -19.652 -18.501 1.00 88.31 260 TRP A N 1
ATOM 1994 C CA . TRP A 1 260 ? 13.900 -19.106 -18.115 1.00 88.31 260 TRP A CA 1
ATOM 1995 C C . TRP A 1 260 ? 15.043 -20.104 -18.316 1.00 88.31 260 TRP A C 1
ATOM 1997 O O . TRP A 1 260 ? 16.070 -19.746 -18.887 1.00 88.31 260 TRP A O 1
ATOM 2007 N N . ARG A 1 261 ? 14.806 -21.386 -18.003 1.00 88.44 261 ARG A N 1
ATOM 2008 C CA . ARG A 1 261 ? 15.778 -22.473 -18.194 1.00 88.44 261 ARG A CA 1
ATOM 2009 C C . ARG A 1 261 ? 16.328 -22.553 -19.623 1.00 88.44 261 ARG A C 1
ATOM 2011 O O . ARG A 1 261 ? 17.490 -22.893 -19.809 1.00 88.44 261 ARG A O 1
ATOM 2018 N N . VAL A 1 262 ? 15.517 -22.223 -20.632 1.00 90.06 262 VAL A N 1
ATOM 2019 C CA . VAL A 1 262 ? 15.946 -22.223 -22.042 1.00 90.06 262 VAL A CA 1
ATOM 2020 C C . VAL A 1 262 ? 16.931 -21.087 -22.319 1.00 90.06 262 VAL A C 1
ATOM 2022 O O . VAL A 1 262 ? 17.898 -21.273 -23.057 1.00 90.06 262 VAL A O 1
ATOM 2025 N N . ILE A 1 263 ? 16.703 -19.913 -21.724 1.00 93.81 263 ILE A N 1
ATOM 2026 C CA . ILE A 1 263 ? 17.625 -18.776 -21.826 1.00 93.81 263 ILE A CA 1
ATOM 2027 C C . ILE A 1 263 ? 18.932 -19.101 -21.109 1.00 93.81 263 ILE A C 1
ATOM 2029 O O . ILE A 1 263 ? 19.998 -18.873 -21.673 1.00 93.81 263 ILE A O 1
ATOM 2033 N N . ASP A 1 264 ? 18.856 -19.701 -19.923 1.00 92.06 264 ASP A N 1
ATOM 2034 C CA . ASP A 1 264 ? 20.037 -20.067 -19.141 1.00 92.06 264 ASP A CA 1
ATOM 2035 C C . ASP A 1 264 ? 20.915 -21.096 -19.859 1.00 92.06 264 ASP A C 1
ATOM 2037 O O . ASP A 1 264 ? 22.128 -20.922 -19.933 1.00 92.06 264 ASP A O 1
ATOM 2041 N N . GLN A 1 265 ? 20.311 -22.114 -20.478 1.00 94.81 265 GLN A N 1
ATOM 2042 C CA . GLN A 1 265 ? 21.037 -23.103 -21.285 1.00 94.81 265 GLN A CA 1
ATOM 2043 C C . GLN A 1 265 ? 21.742 -22.480 -22.495 1.00 94.81 265 GLN A C 1
ATOM 2045 O O . GLN A 1 265 ? 22.822 -22.922 -22.881 1.00 94.81 265 GLN A O 1
ATOM 2050 N N . LYS A 1 266 ? 21.143 -21.450 -23.101 1.00 95.75 266 LYS A N 1
ATOM 2051 C CA . LYS A 1 266 ? 21.722 -20.735 -24.245 1.00 95.75 266 LYS A CA 1
ATOM 2052 C C . LYS A 1 266 ? 22.695 -19.630 -23.837 1.00 95.75 266 LYS A C 1
ATOM 2054 O O . LYS A 1 266 ? 23.371 -19.097 -24.715 1.00 95.75 266 LYS A O 1
ATOM 2059 N N . TRP A 1 267 ? 22.786 -19.277 -22.552 1.00 97.50 267 TRP A N 1
ATOM 2060 C CA . TRP A 1 267 ? 23.516 -18.095 -22.088 1.00 97.50 267 TRP A CA 1
ATOM 2061 C C . TRP A 1 267 ? 24.988 -18.032 -22.532 1.00 97.50 267 TRP A C 1
ATOM 2063 O O . TRP A 1 267 ? 25.403 -16.962 -22.974 1.00 97.50 267 TRP A O 1
ATOM 2073 N N . PRO A 1 268 ? 25.767 -19.136 -22.550 1.00 97.94 268 PRO A N 1
ATOM 2074 C CA . PRO A 1 268 ? 27.128 -19.106 -23.096 1.00 97.94 268 PRO A CA 1
ATOM 2075 C C . PRO A 1 268 ? 27.183 -18.628 -24.556 1.00 97.94 268 PRO A C 1
ATOM 2077 O O . PRO A 1 268 ? 28.068 -17.868 -24.936 1.00 97.94 268 PRO A O 1
ATOM 2080 N N . GLY A 1 269 ? 26.188 -19.007 -25.363 1.00 98.12 269 GLY A N 1
ATOM 2081 C CA . GLY A 1 269 ? 26.052 -18.541 -26.739 1.00 98.12 269 GLY A CA 1
ATOM 2082 C C . GLY A 1 269 ? 25.664 -17.063 -26.846 1.00 98.12 269 GLY A C 1
ATOM 2083 O O . GLY A 1 269 ? 26.086 -16.396 -27.784 1.00 98.12 269 GLY A O 1
ATOM 2084 N N . PHE A 1 270 ? 24.900 -16.534 -25.883 1.00 98.19 270 PHE A N 1
ATOM 2085 C CA . PHE A 1 270 ? 24.625 -15.095 -25.787 1.00 98.19 270 PHE A CA 1
ATOM 2086 C C . PHE A 1 270 ? 25.886 -14.299 -25.447 1.00 98.19 270 PHE A C 1
ATOM 2088 O O . PHE A 1 270 ? 26.138 -13.285 -26.090 1.00 98.19 270 PHE A O 1
ATOM 2095 N N . GLU A 1 271 ? 26.683 -14.758 -24.479 1.00 98.44 271 GLU A N 1
ATOM 2096 C CA . GLU A 1 271 ? 27.958 -14.118 -24.126 1.00 98.44 271 GLU A CA 1
ATOM 2097 C C . GLU A 1 271 ? 28.878 -14.020 -25.347 1.00 98.44 271 GLU A C 1
ATOM 2099 O O . GLU A 1 271 ? 29.434 -12.959 -25.617 1.00 98.44 271 GLU A O 1
ATOM 2104 N N . GLU A 1 272 ? 28.992 -15.088 -26.137 1.00 97.94 272 GLU A N 1
ATOM 2105 C CA . GLU A 1 272 ? 29.810 -15.080 -27.351 1.00 97.94 272 GLU A CA 1
ATOM 2106 C C . GLU A 1 272 ? 29.227 -14.160 -28.439 1.00 97.94 272 GLU A C 1
ATOM 2108 O O . GLU A 1 272 ? 29.925 -13.288 -28.961 1.00 97.94 272 GLU A O 1
ATOM 2113 N N . ALA A 1 273 ? 27.934 -14.308 -28.750 1.00 97.75 273 ALA A N 1
ATOM 2114 C CA . ALA A 1 273 ? 27.262 -13.550 -29.805 1.00 97.75 273 ALA A CA 1
ATOM 2115 C C . ALA A 1 273 ? 27.247 -12.037 -29.532 1.00 97.75 273 ALA A C 1
ATOM 2117 O O . ALA A 1 273 ? 27.393 -11.238 -30.454 1.00 97.75 273 ALA A O 1
ATOM 2118 N N . PHE A 1 274 ? 27.123 -11.631 -28.265 1.00 98.31 274 PHE A N 1
ATOM 2119 C CA . PHE A 1 274 ? 27.131 -10.228 -27.847 1.00 98.31 274 PHE A CA 1
ATOM 2120 C C . PHE A 1 274 ? 28.500 -9.752 -27.335 1.00 98.31 274 PHE A C 1
ATOM 2122 O O . PHE A 1 274 ? 28.575 -8.755 -26.617 1.00 98.31 274 PHE A O 1
ATOM 2129 N N . LEU A 1 275 ? 29.596 -10.417 -27.720 1.00 98.06 275 LEU A N 1
ATOM 2130 C CA . LEU A 1 275 ? 30.975 -9.970 -27.465 1.00 98.06 275 LEU A CA 1
ATOM 2131 C C . LEU A 1 275 ? 31.289 -9.733 -25.972 1.00 98.06 275 LEU A C 1
ATOM 2133 O O . LEU A 1 275 ? 31.964 -8.762 -25.607 1.00 98.06 275 LEU A O 1
ATOM 2137 N N . GLY A 1 276 ? 30.779 -10.609 -25.106 1.00 98.19 276 GLY A N 1
ATOM 2138 C CA . GLY A 1 276 ? 30.864 -10.517 -23.648 1.00 98.19 276 GLY A CA 1
ATOM 2139 C C . GLY A 1 276 ? 30.039 -9.371 -23.062 1.00 98.19 276 GLY A C 1
ATOM 2140 O O . GLY A 1 276 ? 30.344 -8.905 -21.969 1.00 98.19 276 GLY A O 1
ATOM 2141 N N . PHE A 1 277 ? 29.054 -8.866 -23.812 1.00 98.62 277 PHE A N 1
ATOM 2142 C CA . PHE A 1 277 ? 28.224 -7.709 -23.474 1.00 98.62 277 PHE A CA 1
ATOM 2143 C C . PHE A 1 277 ? 29.010 -6.424 -23.193 1.00 98.62 277 PHE A C 1
ATOM 2145 O O . PHE A 1 277 ? 28.516 -5.526 -22.522 1.00 98.62 277 PHE A O 1
ATOM 2152 N N . ASN A 1 278 ? 30.224 -6.278 -23.727 1.00 98.44 278 ASN A N 1
ATOM 2153 C CA . ASN A 1 278 ? 30.979 -5.041 -23.562 1.00 98.44 278 ASN A CA 1
ATOM 2154 C C . ASN A 1 278 ? 30.292 -3.885 -24.329 1.00 98.44 278 ASN A C 1
ATOM 2156 O O . ASN A 1 278 ? 30.243 -3.938 -25.565 1.00 98.44 278 ASN A O 1
ATOM 2160 N N . PRO A 1 279 ? 29.811 -2.817 -23.653 1.00 98.00 279 PRO A N 1
ATOM 2161 C CA . PRO A 1 279 ? 29.019 -1.778 -24.313 1.00 98.00 279 PRO A CA 1
ATOM 2162 C C . PRO A 1 279 ? 29.776 -1.064 -25.437 1.00 98.00 279 PRO A C 1
ATOM 2164 O O . PRO A 1 279 ? 29.232 -0.868 -26.521 1.00 98.00 279 PRO A O 1
ATOM 2167 N N . LYS A 1 280 ? 31.060 -0.746 -25.224 1.00 96.38 280 LYS A N 1
ATOM 2168 C CA . LYS A 1 280 ? 31.897 -0.064 -26.223 1.00 96.38 280 LYS A CA 1
ATOM 2169 C C . LYS A 1 280 ? 32.104 -0.925 -27.467 1.00 96.38 280 LYS A C 1
ATOM 2171 O O . LYS A 1 280 ? 31.951 -0.426 -28.577 1.00 96.38 280 LYS A O 1
ATOM 2176 N N . ARG A 1 281 ? 32.408 -2.220 -27.294 1.00 97.88 281 ARG A N 1
ATOM 2177 C CA . ARG A 1 281 ? 32.595 -3.154 -28.420 1.00 97.88 281 ARG A CA 1
ATOM 2178 C C . ARG A 1 281 ? 31.322 -3.305 -29.241 1.00 97.88 281 ARG A C 1
ATOM 2180 O O . ARG A 1 281 ? 31.411 -3.313 -30.464 1.00 97.88 281 ARG A O 1
ATOM 2187 N N . LEU A 1 282 ? 30.168 -3.408 -28.578 1.00 98.12 282 LEU A N 1
ATOM 2188 C CA . LEU A 1 282 ? 28.866 -3.538 -29.232 1.00 98.12 282 LEU A CA 1
ATOM 2189 C C . LEU A 1 282 ? 28.468 -2.267 -29.990 1.00 98.12 282 LEU A C 1
ATOM 2191 O O . LEU A 1 282 ? 28.017 -2.353 -31.128 1.00 98.12 282 LEU A O 1
ATOM 2195 N N . LEU A 1 283 ? 28.662 -1.088 -29.396 1.00 97.25 283 LEU A N 1
ATOM 2196 C CA . LEU A 1 283 ? 28.329 0.187 -30.042 1.00 97.25 283 LEU A CA 1
ATOM 2197 C C . LEU A 1 283 ? 29.222 0.511 -31.249 1.00 97.25 283 LEU A C 1
ATOM 2199 O O . LEU A 1 283 ? 28.803 1.286 -32.103 1.00 97.25 283 LEU A O 1
ATOM 2203 N N . PHE A 1 284 ? 30.408 -0.098 -31.337 1.00 97.38 284 PHE A N 1
ATOM 2204 C CA . PHE A 1 284 ? 31.294 -0.010 -32.501 1.00 97.38 284 PHE A CA 1
ATOM 2205 C C . PHE A 1 284 ? 30.907 -0.947 -33.656 1.00 97.38 284 PHE A C 1
ATOM 2207 O O . PHE A 1 284 ? 31.474 -0.826 -34.739 1.00 97.38 284 PHE A O 1
ATOM 2214 N N . GLN A 1 285 ? 29.988 -1.897 -33.444 1.00 98.00 285 GLN A N 1
ATOM 2215 C CA . GLN A 1 285 ? 29.624 -2.854 -34.487 1.00 98.00 285 GLN A CA 1
ATOM 2216 C C . GLN A 1 285 ? 28.754 -2.209 -35.580 1.00 98.00 285 GLN A C 1
ATOM 2218 O O . GLN A 1 285 ? 27.844 -1.436 -35.256 1.00 98.00 285 GLN A O 1
ATOM 2223 N N . PRO A 1 286 ? 28.979 -2.559 -36.861 1.00 96.81 286 PRO A N 1
ATOM 2224 C CA . PRO A 1 286 ? 28.205 -2.035 -37.982 1.00 96.81 286 PRO A CA 1
ATOM 2225 C C . PRO A 1 286 ? 26.788 -2.639 -38.030 1.00 96.81 286 PRO A C 1
ATOM 2227 O O . PRO A 1 286 ? 26.439 -3.519 -37.241 1.00 96.81 286 PRO A O 1
ATOM 2230 N N . ALA A 1 287 ? 25.933 -2.154 -38.933 1.00 93.56 287 ALA A N 1
ATOM 2231 C CA . ALA A 1 287 ? 24.529 -2.572 -39.001 1.00 93.56 287 ALA A CA 1
ATOM 2232 C C . ALA A 1 287 ? 24.366 -4.069 -39.333 1.00 93.56 287 ALA A C 1
ATOM 2234 O O . ALA A 1 287 ? 23.467 -4.721 -38.800 1.00 93.56 287 ALA A O 1
ATOM 2235 N N . GLU A 1 288 ? 25.266 -4.603 -40.152 1.00 95.50 288 GLU A N 1
ATOM 2236 C CA . GLU A 1 288 ? 25.333 -5.987 -40.619 1.00 95.50 288 GLU A CA 1
ATOM 2237 C C . GLU A 1 288 ? 25.510 -6.955 -39.447 1.00 95.50 288 GLU A C 1
ATOM 2239 O O . GLU A 1 288 ? 24.765 -7.922 -39.342 1.00 95.50 288 GLU A O 1
ATOM 2244 N N . PHE A 1 289 ? 26.376 -6.628 -38.480 1.00 96.75 289 PHE A N 1
ATOM 2245 C CA . PHE A 1 289 ? 26.540 -7.422 -37.255 1.00 96.75 289 PHE A CA 1
ATOM 2246 C C . PHE A 1 289 ? 25.201 -7.634 -36.531 1.00 96.75 289 PHE A C 1
ATOM 2248 O O . PHE A 1 289 ? 24.860 -8.743 -36.123 1.00 96.75 289 PHE A O 1
ATOM 2255 N N . TRP A 1 290 ? 24.403 -6.571 -36.394 1.00 95.00 290 TRP A N 1
ATOM 2256 C CA . TRP A 1 290 ? 23.096 -6.648 -35.734 1.00 95.00 290 TRP A CA 1
ATOM 2257 C C . TRP A 1 290 ? 22.056 -7.396 -36.571 1.00 95.00 290 TRP A C 1
ATOM 2259 O O . TRP A 1 290 ? 21.153 -8.014 -36.003 1.00 95.00 290 TRP A O 1
ATOM 2269 N N . HIS A 1 291 ? 22.170 -7.328 -37.898 1.00 92.62 291 HIS A N 1
ATOM 2270 C CA . HIS A 1 291 ? 21.333 -8.087 -38.820 1.00 92.62 291 HIS A CA 1
ATOM 2271 C C . HIS A 1 291 ? 21.627 -9.590 -38.720 1.00 92.62 291 HIS A C 1
ATOM 2273 O O . HIS A 1 291 ? 20.701 -10.383 -38.544 1.00 92.62 291 HIS A O 1
ATOM 2279 N N . ASP A 1 292 ? 22.902 -9.975 -38.719 1.00 94.81 292 ASP A N 1
ATOM 2280 C CA . ASP A 1 292 ? 23.346 -11.371 -38.688 1.00 94.81 292 ASP A CA 1
ATOM 2281 C C . ASP A 1 292 ? 22.947 -12.087 -37.391 1.00 94.81 292 ASP A C 1
ATOM 2283 O O . ASP A 1 292 ? 22.572 -13.264 -37.410 1.00 94.81 292 ASP A O 1
ATOM 2287 N N . LEU A 1 293 ? 22.906 -11.364 -36.264 1.00 95.50 293 LEU A N 1
ATOM 2288 C CA . LEU A 1 293 ? 22.402 -11.890 -34.990 1.00 95.50 293 LEU A CA 1
ATOM 2289 C C . LEU A 1 293 ? 20.951 -12.388 -35.071 1.00 95.50 293 LEU A C 1
ATOM 2291 O O . LEU A 1 293 ? 20.567 -13.284 -34.317 1.00 95.50 293 LEU A O 1
ATOM 2295 N N . ALA A 1 294 ? 20.129 -11.860 -35.985 1.00 92.00 294 ALA A N 1
ATOM 2296 C CA . ALA A 1 294 ? 18.765 -12.355 -36.179 1.00 92.00 294 ALA A CA 1
ATOM 2297 C C . ALA A 1 294 ? 18.729 -13.794 -36.730 1.00 92.00 294 ALA A C 1
ATOM 2299 O O . ALA A 1 294 ? 17.737 -14.502 -36.536 1.00 92.00 294 ALA A O 1
ATOM 2300 N N . SER A 1 295 ? 19.818 -14.245 -37.354 1.00 93.50 295 SER A N 1
ATOM 2301 C CA . SER A 1 295 ? 19.985 -15.594 -37.902 1.00 93.50 295 SER A CA 1
ATOM 2302 C C . SER A 1 295 ? 20.842 -16.506 -37.015 1.00 93.50 295 SER A C 1
ATOM 2304 O O . SER A 1 295 ? 20.878 -17.719 -37.241 1.00 93.50 295 SER A O 1
ATOM 2306 N N . ASP A 1 296 ? 21.479 -15.966 -35.973 1.00 95.44 296 ASP A N 1
ATOM 2307 C CA . ASP A 1 296 ? 22.380 -16.706 -35.090 1.00 95.44 296 ASP A CA 1
ATOM 2308 C C . ASP A 1 296 ? 21.629 -17.757 -34.248 1.00 95.44 296 ASP A C 1
ATOM 2310 O O . ASP A 1 296 ? 20.744 -17.460 -33.439 1.00 95.44 296 ASP A O 1
ATOM 2314 N N . LYS A 1 297 ? 21.993 -19.031 -34.438 1.00 95.12 297 LYS A N 1
ATOM 2315 C CA . LYS A 1 297 ? 21.362 -20.182 -33.772 1.00 95.12 297 LYS A CA 1
ATOM 2316 C C . LYS A 1 297 ? 21.763 -20.320 -32.300 1.00 95.12 297 LYS A C 1
ATOM 2318 O O . LYS A 1 297 ? 21.069 -21.022 -31.553 1.00 95.12 297 LYS A O 1
ATOM 2323 N N . ARG A 1 298 ? 22.844 -19.662 -31.868 1.00 95.19 298 ARG A N 1
ATOM 2324 C CA . ARG A 1 298 ? 23.307 -19.667 -30.473 1.00 95.19 298 ARG A CA 1
ATOM 2325 C C . ARG A 1 298 ? 22.273 -19.007 -29.565 1.00 95.19 298 ARG A C 1
ATOM 2327 O O . ARG A 1 298 ? 21.929 -19.563 -28.522 1.00 95.19 298 ARG A O 1
ATOM 2334 N N . ILE A 1 299 ? 21.671 -17.908 -30.017 1.00 94.62 299 ILE A N 1
ATOM 2335 C CA . ILE A 1 299 ? 20.735 -17.097 -29.231 1.00 94.62 299 ILE A CA 1
ATOM 2336 C C . ILE A 1 299 ? 19.261 -17.379 -29.561 1.00 94.62 299 ILE A C 1
ATOM 2338 O O . ILE A 1 299 ? 18.915 -18.254 -30.362 1.00 94.62 299 ILE A O 1
ATOM 2342 N N . VAL A 1 300 ? 18.359 -16.659 -28.891 1.00 93.38 300 VAL A N 1
ATOM 2343 C CA . VAL A 1 300 ? 16.942 -16.596 -29.269 1.00 93.38 300 VAL A CA 1
ATOM 2344 C C . VAL A 1 300 ? 16.775 -15.529 -30.346 1.00 93.38 300 VAL A C 1
ATOM 2346 O O . VAL A 1 300 ? 16.974 -14.341 -30.100 1.00 93.38 300 VAL A O 1
ATOM 2349 N N . ARG A 1 301 ? 16.366 -15.963 -31.537 1.00 93.56 301 ARG A N 1
ATOM 2350 C CA . ARG A 1 301 ? 16.236 -15.142 -32.749 1.00 93.56 301 ARG A CA 1
ATOM 2351 C C . ARG A 1 301 ? 14.983 -14.261 -32.707 1.00 93.56 301 ARG A C 1
ATOM 2353 O O . ARG A 1 301 ? 13.985 -14.535 -33.365 1.00 93.56 301 ARG A O 1
ATOM 2360 N N . ASN A 1 302 ? 15.014 -13.223 -31.873 1.00 94.25 302 ASN A N 1
ATOM 2361 C CA . ASN A 1 302 ? 13.956 -12.218 -31.768 1.00 94.25 302 ASN A CA 1
ATOM 2362 C C . ASN A 1 302 ? 14.525 -10.822 -32.095 1.00 94.25 302 ASN A C 1
ATOM 2364 O O . ASN A 1 302 ? 15.219 -10.248 -31.250 1.00 94.25 302 ASN A O 1
ATOM 2368 N N . PRO A 1 303 ? 14.207 -10.242 -33.270 1.00 93.50 303 PRO A N 1
ATOM 2369 C CA . PRO A 1 303 ? 14.801 -8.981 -33.723 1.00 93.50 303 PRO A CA 1
ATOM 2370 C C . PRO A 1 303 ? 14.593 -7.806 -32.762 1.00 93.50 303 PRO A C 1
ATOM 2372 O O . PRO A 1 303 ? 15.496 -6.999 -32.553 1.00 93.50 303 PRO A O 1
ATOM 2375 N N . GLN A 1 304 ? 13.421 -7.714 -32.125 1.00 94.56 304 GLN A N 1
ATOM 2376 C CA . GLN A 1 304 ? 13.131 -6.627 -31.187 1.00 94.56 304 GLN A CA 1
ATOM 2377 C C . GLN A 1 304 ? 13.951 -6.749 -29.896 1.00 94.56 304 GLN A C 1
ATOM 2379 O O . GLN A 1 304 ? 14.391 -5.739 -29.348 1.00 94.56 304 GLN A O 1
ATOM 2384 N N . LYS A 1 305 ? 14.158 -7.975 -29.397 1.00 95.94 305 LYS A N 1
ATOM 2385 C CA . LYS A 1 305 ? 14.990 -8.225 -28.212 1.00 95.94 305 LYS A CA 1
ATOM 2386 C C . LYS A 1 305 ? 16.476 -8.030 -28.526 1.00 95.94 305 LYS A C 1
ATOM 2388 O O . LYS A 1 305 ? 17.170 -7.412 -27.729 1.00 95.94 305 LYS A O 1
ATOM 2393 N N . ILE A 1 306 ? 16.943 -8.438 -29.707 1.00 97.31 306 ILE A N 1
ATOM 2394 C CA . ILE A 1 306 ? 18.318 -8.172 -30.169 1.00 97.31 306 ILE A CA 1
ATOM 2395 C C . ILE A 1 306 ? 18.567 -6.662 -30.254 1.00 97.31 306 ILE A C 1
ATOM 2397 O O . ILE A 1 306 ? 19.523 -6.161 -29.664 1.00 97.31 306 ILE A O 1
ATOM 2401 N N . ARG A 1 307 ? 17.658 -5.910 -30.893 1.00 96.75 307 ARG A N 1
ATOM 2402 C CA . ARG A 1 307 ? 17.744 -4.444 -30.970 1.00 96.75 307 ARG A CA 1
ATOM 2403 C C . ARG A 1 307 ? 17.804 -3.791 -29.587 1.00 96.75 307 ARG A C 1
ATOM 2405 O O . ARG A 1 307 ? 18.584 -2.864 -29.395 1.00 96.75 307 ARG A O 1
ATOM 2412 N N . SER A 1 308 ? 17.049 -4.309 -28.616 1.00 97.94 308 SER A N 1
ATOM 2413 C CA . SER A 1 308 ? 17.082 -3.778 -27.249 1.00 97.94 308 SER A CA 1
ATOM 2414 C C . SER A 1 308 ? 18.455 -3.901 -26.580 1.00 97.94 308 SER A C 1
ATOM 2416 O O . SER A 1 308 ? 18.781 -3.056 -25.757 1.00 97.94 308 SER A O 1
ATOM 2418 N N . VAL A 1 309 ? 19.292 -4.881 -26.951 1.00 98.31 309 VAL A N 1
ATOM 2419 C CA . VAL A 1 309 ? 20.667 -4.987 -26.424 1.00 98.31 309 VAL A CA 1
ATOM 2420 C C . VAL A 1 309 ? 21.514 -3.808 -26.897 1.00 98.31 309 VAL A C 1
ATOM 2422 O O . VAL A 1 309 ? 22.230 -3.218 -26.095 1.00 98.31 309 VAL A O 1
ATOM 2425 N N . ARG A 1 310 ? 21.392 -3.409 -28.169 1.00 97.81 310 ARG A N 1
ATOM 2426 C CA . ARG A 1 310 ? 22.087 -2.231 -28.711 1.00 97.81 310 ARG A CA 1
ATOM 2427 C C . ARG A 1 310 ? 21.646 -0.944 -28.022 1.00 97.81 310 ARG A C 1
ATOM 2429 O O . ARG A 1 310 ? 22.482 -0.137 -27.622 1.00 97.81 310 ARG A O 1
ATOM 2436 N N . ASP A 1 311 ? 20.336 -0.767 -27.884 1.00 98.31 311 ASP A N 1
ATOM 2437 C CA . ASP A 1 311 ? 19.760 0.430 -27.271 1.00 98.31 311 ASP A CA 1
ATOM 2438 C C . ASP A 1 311 ? 20.145 0.504 -25.776 1.00 98.31 311 ASP A C 1
ATOM 2440 O O . ASP A 1 311 ? 20.552 1.558 -25.287 1.00 98.31 311 ASP A O 1
ATOM 2444 N N . ASN A 1 312 ? 20.148 -0.635 -25.073 1.00 98.62 312 ASN A N 1
ATOM 2445 C CA . ASN A 1 312 ? 20.617 -0.727 -23.690 1.00 98.62 312 ASN A CA 1
ATOM 2446 C C . ASN A 1 312 ? 22.138 -0.545 -23.556 1.00 98.62 312 ASN A C 1
ATOM 2448 O O . ASN A 1 312 ? 22.577 0.023 -22.565 1.00 98.62 312 ASN A O 1
ATOM 2452 N N . ALA A 1 313 ? 22.956 -0.948 -24.536 1.00 98.62 313 ALA A N 1
ATOM 2453 C CA . ALA A 1 313 ? 24.400 -0.686 -24.522 1.00 98.62 313 ALA A CA 1
ATOM 2454 C C . ALA A 1 313 ? 24.705 0.818 -24.553 1.00 98.62 313 ALA A C 1
ATOM 2456 O O . ALA A 1 313 ? 25.606 1.289 -23.852 1.00 98.62 313 ALA A O 1
ATOM 2457 N N . ARG A 1 314 ? 23.924 1.578 -25.334 1.00 98.44 314 ARG A N 1
ATOM 2458 C CA . ARG A 1 314 ? 23.986 3.044 -25.348 1.00 98.44 314 ARG A CA 1
ATOM 2459 C C . ARG A 1 314 ? 23.577 3.608 -23.998 1.00 98.44 314 ARG A C 1
ATOM 2461 O O . ARG A 1 314 ? 24.362 4.322 -23.393 1.00 98.44 314 ARG A O 1
ATOM 2468 N N . PHE A 1 315 ? 22.418 3.193 -23.489 1.00 98.50 315 PHE A N 1
ATOM 2469 C CA . PHE A 1 315 ? 21.939 3.627 -22.179 1.00 98.50 315 PHE A CA 1
ATOM 2470 C C . PHE A 1 315 ? 22.963 3.366 -21.062 1.00 98.50 315 PHE A C 1
ATOM 2472 O O . PHE A 1 315 ? 23.235 4.253 -20.256 1.00 98.50 315 PHE A O 1
ATOM 2479 N N . VAL A 1 316 ? 23.570 2.176 -21.039 1.00 98.56 316 VAL A N 1
ATOM 2480 C CA . VAL A 1 316 ? 24.598 1.826 -20.056 1.00 98.56 316 VAL A CA 1
ATOM 2481 C C . VAL A 1 316 ? 25.817 2.740 -20.178 1.00 98.56 316 VAL A C 1
ATOM 2483 O O . VAL A 1 316 ? 26.322 3.215 -19.165 1.00 98.56 316 VAL A O 1
ATOM 2486 N N . SER A 1 317 ? 26.254 3.027 -21.406 1.00 98.19 317 SER A N 1
ATOM 2487 C CA . SER A 1 317 ? 27.398 3.911 -21.670 1.00 98.19 317 SER A CA 1
ATOM 2488 C C . SER A 1 317 ? 27.122 5.366 -21.272 1.00 98.19 317 SER A C 1
ATOM 2490 O O . SER A 1 317 ? 28.000 6.020 -20.707 1.00 98.19 317 SER A O 1
ATOM 2492 N N . ASP A 1 318 ? 25.907 5.861 -21.515 1.00 98.06 318 ASP A N 1
ATOM 2493 C CA . ASP A 1 318 ? 25.483 7.212 -21.127 1.00 98.06 318 ASP A CA 1
ATOM 2494 C C . ASP A 1 318 ? 25.490 7.358 -19.596 1.00 98.06 318 ASP A C 1
ATOM 2496 O O . ASP A 1 318 ? 26.128 8.257 -19.053 1.00 98.06 318 ASP A O 1
ATOM 2500 N N . VAL A 1 319 ? 24.877 6.410 -18.877 1.00 97.94 319 VAL A N 1
ATOM 2501 C CA . VAL A 1 319 ? 24.871 6.395 -17.402 1.00 97.94 319 VAL A CA 1
ATOM 2502 C C . VAL A 1 319 ? 26.280 6.240 -16.833 1.00 97.94 319 VAL A C 1
ATOM 2504 O O . VAL A 1 319 ? 26.618 6.892 -15.846 1.00 97.94 319 VAL A O 1
ATOM 2507 N N . ALA A 1 320 ? 27.125 5.404 -17.438 1.00 97.19 320 ALA A N 1
ATOM 2508 C CA . ALA A 1 320 ? 28.515 5.268 -17.016 1.00 97.19 320 ALA A CA 1
ATOM 2509 C C . ALA A 1 320 ? 29.304 6.572 -17.209 1.00 97.19 320 ALA A C 1
ATOM 2511 O O . ALA A 1 320 ? 30.167 6.886 -16.396 1.00 97.19 320 ALA A O 1
ATOM 2512 N N . THR A 1 321 ? 28.978 7.365 -18.231 1.00 97.25 321 THR A N 1
ATOM 2513 C CA . THR A 1 321 ? 29.568 8.696 -18.436 1.00 97.25 321 THR A CA 1
ATOM 2514 C C . THR A 1 321 ? 29.093 9.689 -17.371 1.00 97.25 321 THR A C 1
ATOM 2516 O O . THR A 1 321 ? 29.896 10.449 -16.839 1.00 97.25 321 THR A O 1
ATOM 2519 N N . GLU A 1 322 ? 27.809 9.648 -17.012 1.00 96.75 322 GLU A N 1
ATOM 2520 C CA . GLU A 1 322 ? 27.192 10.529 -16.008 1.00 96.75 322 GLU A CA 1
ATOM 2521 C C . GLU A 1 322 ? 27.634 10.210 -14.565 1.00 96.75 322 GLU A C 1
ATOM 2523 O O . GLU A 1 322 ? 27.818 11.113 -13.751 1.00 96.75 322 GLU A O 1
ATOM 2528 N N . HIS A 1 323 ? 27.808 8.927 -14.233 1.00 95.25 323 HIS A N 1
ATOM 2529 C CA . HIS A 1 323 ? 27.973 8.446 -12.852 1.00 95.25 323 HIS A CA 1
ATOM 2530 C C . HIS A 1 323 ? 29.263 7.636 -12.617 1.00 95.25 323 HIS A C 1
ATOM 2532 O O . HIS A 1 323 ? 29.492 7.096 -11.530 1.00 95.25 323 HIS A O 1
ATOM 2538 N N . GLY A 1 324 ? 30.119 7.518 -13.631 1.00 96.56 324 G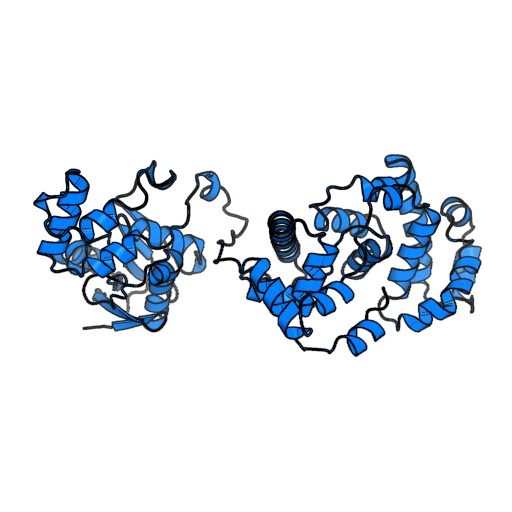LY A N 1
ATOM 2539 C CA . GLY A 1 324 ? 31.373 6.759 -13.616 1.00 96.56 324 GLY A CA 1
ATOM 2540 C C . GLY A 1 324 ? 31.224 5.257 -13.893 1.00 96.56 324 GLY A C 1
ATOM 2541 O O . GLY A 1 324 ? 32.156 4.653 -14.415 1.00 96.56 324 GLY A O 1
ATOM 2542 N N . SER A 1 325 ? 30.097 4.640 -13.532 1.00 97.31 325 SER A N 1
ATOM 2543 C CA . SER A 1 325 ? 29.670 3.307 -13.992 1.00 97.31 325 SER A CA 1
ATOM 2544 C C . SER A 1 325 ? 28.186 3.101 -13.693 1.00 97.31 325 SER A C 1
ATOM 2546 O O . SER A 1 325 ? 27.619 3.763 -12.816 1.00 97.31 325 SER A O 1
ATOM 2548 N N . PHE A 1 326 ? 27.552 2.142 -14.363 1.00 97.75 326 PHE A N 1
ATOM 2549 C CA . PHE A 1 326 ? 26.159 1.806 -14.080 1.00 97.75 326 PHE A CA 1
ATOM 2550 C C . PHE A 1 326 ? 25.991 1.175 -12.691 1.00 97.75 326 PHE A C 1
ATOM 2552 O O . PHE A 1 326 ? 25.024 1.455 -11.983 1.00 97.75 326 PHE A O 1
ATOM 2559 N N . GLY A 1 327 ? 26.964 0.366 -12.256 1.00 96.50 327 GLY A N 1
ATOM 2560 C CA . GLY A 1 327 ? 26.990 -0.191 -10.902 1.00 96.50 327 GLY A CA 1
ATOM 2561 C C . GLY A 1 327 ? 27.003 0.895 -9.820 1.00 96.50 327 GLY A C 1
ATOM 2562 O O . GLY A 1 327 ? 26.249 0.811 -8.850 1.00 96.50 327 GLY A O 1
ATOM 2563 N N . LYS A 1 328 ? 27.804 1.958 -10.003 1.00 96.38 328 LYS A N 1
ATOM 2564 C CA . LYS A 1 328 ? 27.829 3.118 -9.094 1.00 96.38 328 LYS A CA 1
ATOM 2565 C C . LYS A 1 328 ? 26.493 3.846 -9.076 1.00 96.38 328 LYS A C 1
ATOM 2567 O O . LYS A 1 328 ? 25.992 4.106 -7.989 1.00 96.38 328 LYS A O 1
ATOM 2572 N N . PHE A 1 329 ? 25.903 4.099 -10.245 1.00 97.00 329 PHE A N 1
ATOM 2573 C CA . PHE A 1 329 ? 24.569 4.693 -10.359 1.00 97.00 329 PHE A CA 1
ATOM 2574 C C . PHE A 1 329 ? 23.521 3.926 -9.536 1.00 97.00 329 PHE A C 1
ATOM 2576 O O . PHE A 1 329 ? 22.789 4.520 -8.746 1.00 97.00 329 PHE A O 1
ATOM 2583 N N . LEU A 1 330 ? 23.481 2.594 -9.650 1.00 95.75 330 LEU A N 1
ATOM 2584 C CA . LEU A 1 330 ? 22.537 1.777 -8.883 1.00 95.75 330 LEU A CA 1
ATOM 2585 C C . LEU A 1 330 ? 22.823 1.774 -7.375 1.00 95.75 330 LEU A C 1
ATOM 2587 O O . LEU A 1 330 ? 21.885 1.690 -6.580 1.00 95.75 330 LEU A O 1
ATOM 2591 N N . ALA A 1 331 ? 24.100 1.833 -6.986 1.00 93.69 331 ALA A N 1
ATOM 2592 C CA . ALA A 1 331 ? 24.532 1.802 -5.592 1.00 93.69 331 ALA A CA 1
ATOM 2593 C C . ALA A 1 331 ? 24.316 3.131 -4.852 1.00 93.69 331 ALA A C 1
ATOM 2595 O O . ALA A 1 331 ? 24.149 3.111 -3.632 1.00 93.69 331 ALA A O 1
ATOM 2596 N N . THR A 1 332 ? 24.335 4.262 -5.563 1.00 93.62 332 THR A N 1
ATOM 2597 C CA . THR A 1 332 ? 24.100 5.597 -4.991 1.00 93.62 332 THR A CA 1
ATOM 2598 C C . THR A 1 332 ? 22.642 6.040 -5.063 1.00 93.62 332 THR A C 1
ATOM 2600 O O . THR A 1 332 ? 22.277 6.998 -4.384 1.00 93.62 332 THR A O 1
ATOM 2603 N N . TRP A 1 333 ? 21.802 5.358 -5.847 1.00 94.50 333 TRP A N 1
ATOM 2604 C CA . TRP A 1 333 ? 20.369 5.640 -5.892 1.00 94.50 333 TRP A CA 1
ATOM 2605 C C . TRP A 1 333 ? 19.717 5.450 -4.506 1.00 94.50 333 TRP A C 1
ATOM 2607 O O . TRP A 1 333 ? 19.983 4.419 -3.874 1.00 94.50 333 TRP A O 1
ATOM 2617 N N . PRO A 1 334 ? 18.834 6.365 -4.044 1.00 93.25 334 PRO A N 1
ATOM 2618 C CA . PRO A 1 334 ? 18.186 6.265 -2.734 1.00 93.25 334 PRO A CA 1
ATOM 2619 C C . PRO A 1 334 ? 17.576 4.883 -2.460 1.00 93.25 334 PRO A C 1
ATOM 2621 O O . PRO A 1 334 ? 16.872 4.302 -3.293 1.00 93.25 334 PRO A O 1
ATOM 2624 N N . ALA A 1 335 ? 17.887 4.309 -1.296 1.00 89.81 335 ALA A N 1
ATOM 2625 C CA . ALA A 1 335 ? 17.502 2.935 -0.965 1.00 89.81 335 ALA A CA 1
ATOM 2626 C C . ALA A 1 335 ? 15.975 2.753 -0.884 1.00 89.81 335 ALA A C 1
ATOM 2628 O O . ALA A 1 335 ? 15.465 1.688 -1.224 1.00 89.81 335 ALA A O 1
ATOM 2629 N N . ASP A 1 336 ? 15.273 3.812 -0.494 1.00 89.81 336 ASP A N 1
ATOM 2630 C CA . ASP A 1 336 ? 13.828 3.915 -0.316 1.00 89.81 336 ASP A CA 1
ATOM 2631 C C . ASP A 1 336 ? 13.067 4.308 -1.597 1.00 89.81 336 ASP A C 1
ATOM 2633 O O . ASP A 1 336 ? 11.836 4.301 -1.591 1.00 89.81 336 ASP A O 1
ATOM 2637 N N . ASP A 1 337 ? 13.755 4.591 -2.711 1.00 94.31 337 ASP A N 1
ATOM 2638 C CA . ASP A 1 337 ? 13.124 5.004 -3.971 1.00 94.31 337 ASP A CA 1
ATOM 2639 C C . ASP A 1 337 ? 13.320 4.010 -5.128 1.00 94.31 337 ASP A C 1
ATOM 2641 O O . ASP A 1 337 ? 13.903 4.308 -6.169 1.00 94.31 337 ASP A O 1
ATOM 2645 N N . GLN A 1 338 ? 12.817 2.786 -4.986 1.00 96.38 338 GLN A N 1
ATOM 2646 C CA . GLN A 1 338 ? 12.848 1.815 -6.082 1.00 96.38 338 GLN A CA 1
ATOM 2647 C C . GLN A 1 338 ? 11.966 2.223 -7.279 1.00 96.38 338 GLN A C 1
ATOM 2649 O O . GLN A 1 338 ? 12.345 1.981 -8.424 1.00 96.38 338 GLN A O 1
ATOM 2654 N N . ILE A 1 339 ? 10.792 2.811 -7.049 1.00 96.38 339 ILE A N 1
ATOM 2655 C CA . ILE A 1 339 ? 9.841 3.180 -8.102 1.00 96.38 339 ILE A CA 1
ATOM 2656 C C . ILE A 1 339 ? 10.404 4.306 -8.967 1.00 96.38 339 ILE A C 1
ATOM 2658 O O . ILE A 1 339 ? 10.313 4.198 -10.189 1.00 96.38 339 ILE A O 1
ATOM 2662 N N . GLY A 1 340 ? 11.054 5.321 -8.387 1.00 95.44 340 GLY A N 1
ATOM 2663 C CA . GLY A 1 340 ? 11.759 6.338 -9.167 1.00 95.44 340 GLY A CA 1
ATOM 2664 C C . GLY A 1 340 ? 12.886 5.742 -10.015 1.00 95.44 340 GLY A C 1
ATOM 2665 O O . GLY A 1 340 ? 12.987 6.042 -11.208 1.00 95.44 340 GLY A O 1
ATOM 2666 N N . LEU A 1 341 ? 13.665 4.803 -9.461 1.00 96.62 341 LEU A N 1
ATOM 2667 C CA . LEU A 1 341 ? 14.696 4.090 -10.226 1.00 96.62 341 LEU A CA 1
ATOM 2668 C C . LEU A 1 341 ? 14.089 3.322 -11.406 1.00 96.62 341 LEU A C 1
ATOM 2670 O O . LEU A 1 341 ? 14.596 3.381 -12.527 1.00 96.62 341 LEU A O 1
ATOM 2674 N N . MET A 1 342 ? 12.984 2.616 -11.167 1.00 97.12 342 MET A N 1
ATOM 2675 C CA . MET A 1 342 ? 12.263 1.884 -12.206 1.00 97.12 342 MET A CA 1
ATOM 2676 C C . MET A 1 342 ? 11.718 2.816 -13.295 1.00 97.12 342 MET A C 1
ATOM 2678 O O . MET A 1 342 ? 11.743 2.442 -14.466 1.00 97.12 342 MET A O 1
ATOM 2682 N N . GLU A 1 343 ? 11.258 4.024 -12.954 1.00 95.94 343 GLU A N 1
ATOM 2683 C CA . GLU A 1 343 ? 10.820 5.021 -13.939 1.00 95.94 343 GLU A CA 1
ATOM 2684 C C . GLU A 1 343 ? 11.976 5.456 -14.857 1.00 95.94 343 GLU A C 1
ATOM 2686 O O . GLU A 1 343 ? 11.795 5.520 -16.075 1.00 95.94 343 GLU A O 1
ATOM 2691 N N . ILE A 1 344 ? 13.178 5.682 -14.311 1.00 95.75 344 ILE A N 1
ATOM 2692 C CA . ILE A 1 344 ? 14.374 6.008 -15.106 1.00 95.75 344 ILE A CA 1
ATOM 2693 C C . ILE A 1 344 ? 14.774 4.842 -16.014 1.00 95.75 344 ILE A C 1
ATOM 2695 O O . ILE A 1 344 ? 14.985 5.047 -17.213 1.00 95.75 344 ILE A O 1
ATOM 2699 N N . LEU A 1 345 ? 14.836 3.623 -15.470 1.00 97.31 345 LEU A N 1
ATOM 2700 C CA . LEU A 1 345 ? 15.190 2.418 -16.226 1.00 97.31 345 LEU A CA 1
ATOM 2701 C C . LEU A 1 345 ? 14.188 2.142 -17.354 1.00 97.31 345 LEU A C 1
ATOM 2703 O O . LEU A 1 345 ? 14.599 1.825 -18.467 1.00 97.31 345 LEU A O 1
ATOM 2707 N N . ALA A 1 346 ? 12.891 2.323 -17.105 1.00 95.88 346 ALA A N 1
ATOM 2708 C CA . ALA A 1 346 ? 11.851 2.142 -18.113 1.00 95.88 346 ALA A CA 1
ATOM 2709 C C . ALA A 1 346 ? 11.856 3.242 -19.187 1.00 95.88 346 ALA A C 1
ATOM 2711 O O . ALA A 1 346 ? 11.515 2.970 -20.335 1.00 95.88 346 ALA A O 1
ATOM 2712 N N . LYS A 1 347 ? 12.214 4.482 -18.821 1.00 96.31 347 LYS A N 1
ATOM 2713 C CA . LYS A 1 347 ? 12.235 5.628 -19.742 1.00 96.31 347 LYS A CA 1
ATOM 2714 C C . LYS A 1 347 ? 13.464 5.630 -20.649 1.00 96.31 347 LYS A C 1
ATOM 2716 O O . LYS A 1 347 ? 13.347 5.978 -21.819 1.00 96.31 347 LYS A O 1
ATOM 2721 N N . ARG A 1 348 ? 14.638 5.312 -20.099 1.00 96.94 348 ARG A N 1
ATOM 2722 C CA . ARG A 1 348 ? 15.920 5.372 -20.822 1.00 96.94 348 ARG A CA 1
ATOM 2723 C C . ARG A 1 348 ? 16.331 4.025 -21.415 1.00 96.94 348 ARG A C 1
ATOM 2725 O O . ARG A 1 348 ? 17.012 3.999 -22.433 1.00 96.94 348 ARG A O 1
ATOM 2732 N N . GLY A 1 349 ? 15.924 2.921 -20.792 1.00 97.12 349 GLY A N 1
ATOM 2733 C CA . GLY A 1 349 ? 16.216 1.571 -21.256 1.00 97.12 349 GLY A CA 1
ATOM 2734 C C . GLY A 1 349 ? 15.177 1.028 -22.236 1.00 97.12 349 GLY A C 1
ATOM 2735 O O . GLY A 1 349 ? 13.994 1.362 -22.200 1.00 97.12 349 GLY A O 1
ATOM 2736 N N . ALA A 1 350 ? 15.606 0.111 -23.094 1.00 98.00 350 ALA A N 1
ATOM 2737 C CA . ALA A 1 350 ? 14.754 -0.601 -24.029 1.00 98.00 350 ALA A CA 1
ATOM 2738 C C . ALA A 1 350 ? 14.212 -1.893 -23.399 1.00 98.00 350 ALA A C 1
ATOM 2740 O O . ALA A 1 350 ? 14.964 -2.806 -23.053 1.00 98.00 350 ALA A O 1
ATOM 2741 N N . ARG A 1 351 ? 12.877 -1.990 -23.302 1.00 97.00 351 ARG A N 1
ATOM 2742 C CA . ARG A 1 351 ? 12.136 -3.138 -22.731 1.00 97.00 351 ARG A CA 1
ATOM 2743 C C . ARG A 1 351 ? 12.457 -3.436 -21.257 1.00 97.00 351 ARG A C 1
ATOM 2745 O O . ARG A 1 351 ? 12.252 -4.559 -20.806 1.00 97.00 351 ARG A O 1
ATOM 2752 N N . LEU A 1 352 ? 12.886 -2.428 -20.498 1.00 96.69 352 LEU A N 1
ATOM 2753 C CA . LEU A 1 352 ? 13.185 -2.522 -19.063 1.00 96.69 352 LEU A CA 1
ATOM 2754 C C . LEU A 1 352 ? 12.040 -1.992 -18.181 1.00 96.69 352 LEU A C 1
ATOM 2756 O O . LEU A 1 352 ? 12.281 -1.413 -17.132 1.00 96.69 352 LEU A O 1
ATOM 2760 N N . GLY A 1 353 ? 10.784 -2.159 -18.604 1.00 93.31 353 GLY A N 1
ATOM 2761 C CA . GLY A 1 353 ? 9.603 -1.768 -17.824 1.00 93.31 353 GLY A CA 1
ATOM 2762 C C . GLY A 1 353 ? 9.011 -2.918 -17.002 1.00 93.31 353 GLY A C 1
ATOM 2763 O O . GLY A 1 353 ? 9.342 -4.088 -17.206 1.00 93.31 353 GLY A O 1
ATOM 2764 N N . GLY A 1 354 ? 8.090 -2.592 -16.092 1.00 90.56 354 GLY A N 1
ATOM 2765 C CA . GLY A 1 354 ? 7.280 -3.574 -15.361 1.00 90.56 354 GLY A CA 1
ATOM 2766 C C . GLY A 1 354 ? 8.107 -4.620 -14.602 1.00 90.56 354 GLY A C 1
ATOM 2767 O O . GLY A 1 354 ? 9.085 -4.289 -13.931 1.00 90.56 354 GLY A O 1
ATOM 2768 N N . ASN A 1 355 ? 7.717 -5.894 -14.716 1.00 91.62 355 ASN A N 1
ATOM 2769 C CA . ASN A 1 355 ? 8.373 -7.001 -14.009 1.00 91.62 355 ASN A CA 1
ATOM 2770 C C . ASN A 1 355 ? 9.830 -7.200 -14.443 1.00 91.62 355 ASN A C 1
ATOM 2772 O O . ASN A 1 355 ? 10.665 -7.529 -13.604 1.00 91.62 355 ASN A O 1
ATOM 2776 N N . THR A 1 356 ? 10.166 -6.956 -15.716 1.00 94.88 356 THR A N 1
ATOM 2777 C CA . THR A 1 356 ? 11.546 -7.073 -16.218 1.00 94.88 356 THR A CA 1
ATOM 2778 C C . THR A 1 356 ? 12.499 -6.195 -15.412 1.00 94.88 356 THR A C 1
ATOM 2780 O O . THR A 1 356 ? 13.578 -6.653 -15.048 1.00 94.88 356 THR A O 1
ATOM 2783 N N . CYS A 1 357 ? 12.079 -4.976 -15.062 1.00 95.75 357 CYS A N 1
ATOM 2784 C CA . CYS A 1 357 ? 12.869 -4.071 -14.232 1.00 95.75 357 CYS A CA 1
ATOM 2785 C C . CYS A 1 357 ? 13.046 -4.580 -12.798 1.00 95.75 357 CYS A C 1
ATOM 2787 O O . CYS A 1 357 ? 14.141 -4.520 -12.246 1.00 95.75 357 CYS A O 1
ATOM 2789 N N . GLN A 1 358 ? 11.972 -5.085 -12.189 1.00 95.12 358 GLN A N 1
ATOM 2790 C CA . GLN A 1 358 ? 12.005 -5.582 -10.811 1.00 95.12 358 GLN A CA 1
ATOM 2791 C C . GLN A 1 358 ? 12.935 -6.795 -10.693 1.00 95.12 358 GLN A C 1
ATOM 2793 O O . GLN A 1 358 ? 13.771 -6.860 -9.792 1.00 95.12 358 GLN A O 1
ATOM 2798 N N . TYR A 1 359 ? 12.857 -7.718 -11.657 1.00 94.38 359 TYR A N 1
ATOM 2799 C CA . TYR A 1 359 ? 13.799 -8.826 -11.744 1.00 94.38 359 TYR A CA 1
ATOM 2800 C C . TYR A 1 359 ? 15.215 -8.343 -12.056 1.00 94.38 359 TYR A C 1
ATOM 2802 O O . TYR A 1 359 ? 16.143 -8.837 -11.439 1.00 94.38 359 TYR A O 1
ATOM 2810 N N . LEU A 1 360 ? 15.417 -7.365 -12.940 1.00 96.31 360 LEU A N 1
ATOM 2811 C CA . LEU A 1 360 ? 16.752 -6.820 -13.211 1.00 96.31 360 LEU A CA 1
ATOM 2812 C C . LEU A 1 360 ? 17.430 -6.334 -11.924 1.00 96.31 360 LEU A C 1
ATOM 2814 O O . LEU A 1 360 ? 18.533 -6.770 -11.613 1.00 96.31 360 LEU A O 1
ATOM 2818 N N . LEU A 1 361 ? 16.750 -5.497 -11.136 1.00 95.12 361 LEU A N 1
ATOM 2819 C CA . LEU A 1 361 ? 17.280 -5.010 -9.858 1.00 95.12 361 LEU A CA 1
ATOM 2820 C C . LEU A 1 361 ? 17.581 -6.164 -8.892 1.00 95.12 361 LEU A C 1
ATOM 2822 O O . LEU A 1 361 ? 18.628 -6.174 -8.236 1.00 95.12 361 LEU A O 1
ATOM 2826 N N . ARG A 1 362 ? 16.702 -7.175 -8.853 1.00 91.81 362 ARG A N 1
ATOM 2827 C CA . ARG A 1 362 ? 16.920 -8.384 -8.059 1.00 91.81 362 ARG A CA 1
ATOM 2828 C C . ARG A 1 362 ? 18.125 -9.185 -8.559 1.00 91.81 362 ARG A C 1
ATOM 2830 O O . ARG A 1 362 ? 18.905 -9.623 -7.735 1.00 91.81 362 ARG A O 1
ATOM 2837 N N . PHE A 1 363 ? 18.345 -9.387 -9.844 1.00 91.94 363 PHE A N 1
ATOM 2838 C CA . PHE A 1 363 ? 19.455 -10.234 -10.300 1.00 91.94 363 PHE A CA 1
ATOM 2839 C C . PHE A 1 363 ? 20.803 -9.501 -10.321 1.00 91.94 363 PHE A C 1
ATOM 2841 O O . PHE A 1 363 ? 21.835 -10.119 -10.091 1.00 91.94 363 PHE A O 1
ATOM 2848 N N . LEU A 1 364 ? 20.802 -8.170 -10.444 1.00 93.19 364 LEU A N 1
ATOM 2849 C CA . LEU A 1 364 ? 22.008 -7.343 -10.291 1.00 93.19 364 LEU A CA 1
ATOM 2850 C C . LEU A 1 364 ? 22.528 -7.258 -8.850 1.00 93.19 364 LEU A C 1
ATOM 2852 O O . LEU A 1 364 ? 23.600 -6.709 -8.615 1.00 93.19 364 LEU A O 1
ATOM 2856 N N . GLY A 1 365 ? 21.772 -7.756 -7.871 1.00 89.19 365 GLY A N 1
ATOM 2857 C CA . GLY A 1 365 ? 22.190 -7.711 -6.473 1.00 89.19 365 GLY A CA 1
ATOM 2858 C C . GLY A 1 365 ? 21.819 -6.417 -5.737 1.00 89.19 365 GLY A C 1
ATOM 2859 O O . GLY A 1 365 ? 22.304 -6.196 -4.630 1.00 89.19 365 GLY A O 1
ATOM 2860 N N . ARG A 1 366 ? 20.927 -5.576 -6.278 1.00 91.94 366 ARG A N 1
ATOM 2861 C CA . ARG A 1 366 ? 20.386 -4.432 -5.526 1.00 91.94 366 ARG A CA 1
ATOM 2862 C C . ARG A 1 366 ? 19.367 -4.915 -4.496 1.00 91.94 366 ARG A C 1
ATOM 2864 O O . ARG A 1 366 ? 18.576 -5.820 -4.788 1.00 91.94 366 ARG A O 1
ATOM 2871 N N . ASP A 1 367 ? 19.352 -4.314 -3.307 1.00 93.25 367 ASP A N 1
ATOM 2872 C CA . ASP A 1 367 ? 18.226 -4.514 -2.395 1.00 93.25 367 ASP A CA 1
ATOM 2873 C C . ASP A 1 367 ? 16.948 -3.956 -3.035 1.00 93.25 367 ASP A C 1
ATOM 2875 O O . ASP A 1 367 ? 16.895 -2.796 -3.452 1.00 93.25 367 ASP A O 1
ATOM 2879 N N . SER A 1 368 ? 15.966 -4.831 -3.240 1.00 93.75 368 SER A N 1
ATOM 2880 C CA . SER A 1 368 ? 14.778 -4.522 -4.029 1.00 93.75 368 SER A CA 1
ATOM 2881 C C . SER A 1 368 ? 13.620 -5.465 -3.724 1.00 93.75 368 SER A C 1
ATOM 2883 O O . SER A 1 368 ? 13.807 -6.641 -3.393 1.00 93.75 368 SER A O 1
ATOM 2885 N N . PHE A 1 369 ? 12.398 -4.978 -3.903 1.00 94.56 369 PHE A N 1
ATOM 2886 C CA . PHE A 1 369 ? 11.181 -5.779 -3.830 1.00 94.56 369 PHE A CA 1
ATOM 2887 C C . PHE A 1 369 ? 10.670 -6.177 -5.218 1.00 94.56 369 PHE A C 1
ATOM 2889 O O . PHE A 1 369 ? 10.926 -5.501 -6.214 1.00 94.56 369 PHE A O 1
ATOM 2896 N N . ILE A 1 370 ? 9.921 -7.280 -5.270 1.00 94.12 370 ILE A N 1
ATOM 2897 C CA . ILE A 1 370 ? 9.174 -7.710 -6.455 1.00 94.12 370 ILE A CA 1
ATOM 2898 C C . ILE A 1 370 ? 7.704 -7.808 -6.056 1.00 94.12 370 ILE A C 1
ATOM 2900 O O . ILE A 1 370 ? 7.375 -8.559 -5.140 1.00 94.12 370 ILE A O 1
ATOM 2904 N N . LEU A 1 371 ? 6.836 -7.071 -6.747 1.00 94.06 371 LEU A N 1
ATOM 2905 C CA . LEU A 1 371 ? 5.382 -7.067 -6.573 1.00 94.06 371 LEU A CA 1
ATOM 2906 C C . LEU A 1 371 ? 4.768 -8.324 -7.194 1.00 94.06 371 LEU A C 1
ATOM 2908 O O . LEU A 1 371 ? 4.143 -8.286 -8.250 1.00 94.06 371 LEU A O 1
ATOM 2912 N N . THR A 1 372 ? 4.989 -9.462 -6.540 1.00 92.00 372 THR A N 1
ATOM 2913 C CA . THR A 1 372 ? 4.294 -10.711 -6.862 1.00 92.00 372 THR A CA 1
ATOM 2914 C C . THR A 1 372 ? 2.821 -10.626 -6.462 1.00 92.00 372 THR A C 1
ATOM 2916 O O . THR A 1 372 ? 2.439 -9.794 -5.637 1.00 92.00 372 THR A O 1
ATOM 2919 N N . ASN A 1 373 ? 1.993 -11.527 -6.995 1.00 90.88 373 ASN A N 1
ATOM 2920 C CA . ASN A 1 373 ? 0.578 -11.609 -6.624 1.00 90.88 373 ASN A CA 1
ATOM 2921 C C . ASN A 1 373 ? 0.390 -11.783 -5.106 1.00 90.88 373 ASN A C 1
ATOM 2923 O O . ASN A 1 373 ? -0.456 -11.112 -4.520 1.00 90.88 373 ASN A O 1
ATOM 2927 N N . ASP A 1 374 ? 1.218 -12.607 -4.455 1.00 93.19 374 ASP A N 1
ATOM 2928 C CA . ASP A 1 374 ? 1.145 -12.816 -3.004 1.00 93.19 374 ASP A CA 1
ATOM 2929 C C . ASP A 1 374 ? 1.613 -11.596 -2.206 1.00 93.19 374 ASP A C 1
ATOM 2931 O O . ASP A 1 374 ? 1.037 -11.293 -1.163 1.00 93.19 374 ASP A O 1
ATOM 2935 N N . LEU A 1 375 ? 2.616 -10.848 -2.688 1.00 95.00 375 LEU A N 1
ATOM 2936 C CA . LEU A 1 375 ? 2.991 -9.584 -2.049 1.00 95.00 375 LEU A CA 1
ATOM 2937 C C . LEU A 1 375 ? 1.859 -8.556 -2.174 1.00 95.00 375 LEU A C 1
ATOM 2939 O O . LEU A 1 375 ? 1.498 -7.918 -1.190 1.00 95.00 375 LEU A O 1
ATOM 2943 N N . MET A 1 376 ? 1.261 -8.429 -3.357 1.00 93.94 376 MET A N 1
ATOM 2944 C CA . MET A 1 376 ? 0.104 -7.561 -3.594 1.00 93.94 376 MET A CA 1
ATOM 2945 C C . MET A 1 376 ? -1.098 -7.951 -2.727 1.00 93.94 376 MET A C 1
ATOM 2947 O O . MET A 1 376 ? -1.807 -7.089 -2.209 1.00 93.94 376 MET A O 1
ATOM 2951 N N . LEU A 1 377 ? -1.329 -9.250 -2.536 1.00 91.06 377 LEU A N 1
ATOM 2952 C CA . LEU A 1 377 ? -2.343 -9.757 -1.619 1.00 91.06 377 LEU A CA 1
ATOM 2953 C C . LEU A 1 377 ? -2.008 -9.405 -0.165 1.00 91.06 377 LEU A C 1
ATOM 2955 O O . LEU A 1 377 ? -2.872 -8.902 0.541 1.00 91.06 377 LEU A O 1
ATOM 2959 N N . CYS A 1 378 ? -0.758 -9.598 0.263 1.00 94.44 378 CYS A N 1
ATOM 2960 C CA . CYS A 1 378 ? -0.301 -9.260 1.611 1.00 94.44 378 CYS A CA 1
ATOM 2961 C C . CYS A 1 378 ? -0.423 -7.760 1.912 1.00 94.44 378 CYS A C 1
ATOM 2963 O O . CYS A 1 378 ? -0.782 -7.388 3.023 1.00 94.44 378 CYS A O 1
ATOM 2965 N N . LEU A 1 379 ? -0.122 -6.894 0.943 1.00 93.75 379 LEU A N 1
ATOM 2966 C CA . LEU A 1 379 ? -0.267 -5.447 1.092 1.00 93.75 379 LEU A CA 1
ATOM 2967 C C . LEU A 1 379 ? -1.746 -5.055 1.256 1.00 93.75 379 LEU A C 1
ATOM 2969 O O . LEU A 1 379 ? -2.067 -4.280 2.152 1.00 93.75 379 LEU A O 1
ATOM 2973 N N . ARG A 1 380 ? -2.656 -5.631 0.458 1.00 90.25 380 ARG A N 1
ATOM 2974 C CA . ARG A 1 380 ? -4.108 -5.413 0.616 1.00 90.25 380 ARG A CA 1
ATOM 2975 C C . ARG A 1 380 ? -4.629 -5.935 1.957 1.00 90.25 380 ARG A C 1
ATOM 2977 O O . ARG A 1 380 ? -5.363 -5.228 2.636 1.00 90.25 380 ARG A O 1
ATOM 2984 N N . ASP A 1 381 ? -4.208 -7.135 2.353 1.00 87.38 381 ASP A N 1
ATOM 2985 C CA . ASP A 1 381 ? -4.510 -7.751 3.654 1.00 87.38 381 ASP A CA 1
ATOM 2986 C C . ASP A 1 381 ? -4.006 -6.896 4.830 1.00 87.38 381 ASP A C 1
ATOM 2988 O O . ASP A 1 381 ? -4.665 -6.794 5.860 1.00 87.38 381 ASP A O 1
ATOM 2992 N N . ALA A 1 382 ? -2.879 -6.203 4.652 1.00 84.38 382 ALA A N 1
ATOM 2993 C CA . ALA A 1 382 ? -2.351 -5.257 5.627 1.00 84.38 382 ALA A CA 1
ATOM 2994 C C . ALA A 1 382 ? -3.028 -3.871 5.607 1.00 84.38 382 ALA A C 1
ATOM 2996 O O . ALA A 1 382 ? -2.623 -2.992 6.369 1.00 84.38 382 ALA A O 1
ATOM 2997 N N . GLY A 1 383 ? -4.042 -3.664 4.761 1.00 82.12 383 GLY A N 1
ATOM 2998 C CA . GLY A 1 383 ? -4.800 -2.416 4.670 1.00 82.12 383 GLY A CA 1
ATOM 2999 C C . GLY A 1 383 ? -4.213 -1.369 3.721 1.00 82.12 383 GLY A C 1
ATOM 3000 O O . GLY A 1 383 ? -4.646 -0.218 3.744 1.00 82.12 383 GLY A O 1
ATOM 3001 N N . VAL A 1 384 ? -3.243 -1.725 2.871 1.00 85.25 384 VAL A N 1
ATOM 3002 C CA . VAL A 1 384 ? -2.759 -0.815 1.824 1.00 85.25 384 VAL A CA 1
ATOM 3003 C C . VAL A 1 384 ? -3.798 -0.776 0.696 1.00 85.25 384 VAL A C 1
ATOM 3005 O O . VAL A 1 384 ? -4.080 -1.816 0.094 1.00 85.25 384 VAL A O 1
ATOM 3008 N N . PRO A 1 385 ? -4.362 0.393 0.348 1.00 83.06 385 PRO A N 1
ATOM 3009 C CA . PRO A 1 385 ? -5.449 0.485 -0.625 1.00 83.06 385 PRO A CA 1
ATOM 3010 C C . PRO A 1 385 ? -4.896 0.558 -2.051 1.00 83.06 385 PRO A C 1
ATOM 3012 O O . PRO A 1 385 ? -4.981 1.573 -2.745 1.00 83.06 385 PRO A O 1
ATOM 3015 N N . ILE A 1 386 ? -4.295 -0.549 -2.464 1.00 84.19 386 ILE A N 1
ATOM 3016 C CA . ILE A 1 386 ? -3.839 -0.792 -3.828 1.00 84.19 386 ILE A CA 1
ATOM 3017 C C . ILE A 1 386 ? -4.898 -1.567 -4.604 1.00 84.19 386 ILE A C 1
ATOM 3019 O O . ILE A 1 386 ? -5.595 -2.426 -4.058 1.00 84.19 386 ILE A O 1
ATOM 3023 N N . SER A 1 387 ? -5.001 -1.279 -5.899 1.00 85.69 387 SER A N 1
ATOM 3024 C CA . SER A 1 387 ? -5.870 -2.044 -6.791 1.00 85.69 387 SER A CA 1
ATOM 3025 C C . SER A 1 387 ? -5.447 -3.515 -6.866 1.00 85.69 387 SER A C 1
ATOM 3027 O O . SER A 1 387 ? -4.291 -3.866 -6.626 1.00 85.69 387 SER A O 1
ATOM 3029 N N . GLU A 1 388 ? -6.371 -4.389 -7.267 1.00 79.69 388 GLU A N 1
ATOM 3030 C CA . GLU A 1 388 ? -6.077 -5.813 -7.467 1.00 79.69 388 GLU A CA 1
ATOM 3031 C C . GLU A 1 388 ? -4.952 -6.052 -8.484 1.00 79.69 388 GLU A C 1
ATOM 3033 O O . GLU A 1 388 ? -4.134 -6.950 -8.300 1.00 79.69 388 GLU A O 1
ATOM 3038 N N . LYS A 1 389 ? -4.877 -5.219 -9.530 1.00 78.06 389 LYS A N 1
ATOM 3039 C CA . LYS A 1 389 ? -3.828 -5.310 -10.552 1.00 78.06 389 LYS A CA 1
ATOM 3040 C C . LYS A 1 389 ? -2.491 -4.754 -10.063 1.00 78.06 389 LYS A C 1
ATOM 3042 O O . LYS A 1 389 ? -1.452 -5.242 -10.489 1.00 78.06 389 LYS A O 1
ATOM 3047 N N . GLY A 1 390 ? -2.495 -3.719 -9.221 1.00 79.75 390 GLY A N 1
ATOM 3048 C CA . GLY A 1 390 ? -1.277 -3.154 -8.630 1.00 79.75 390 GLY A CA 1
ATOM 3049 C C . GLY A 1 390 ? -0.314 -2.454 -9.584 1.00 79.75 390 GLY A C 1
ATOM 3050 O O . GLY A 1 390 ? 0.809 -2.144 -9.199 1.00 79.75 390 GLY A O 1
ATOM 3051 N N . THR A 1 391 ? -0.704 -2.234 -10.839 1.00 82.38 391 THR A N 1
ATOM 3052 C CA . THR A 1 391 ? 0.205 -1.747 -11.886 1.00 82.38 391 THR A CA 1
ATOM 3053 C C . THR A 1 391 ? 0.160 -0.235 -12.087 1.00 82.38 391 THR A C 1
ATOM 3055 O O . THR A 1 391 ? 0.930 0.293 -12.889 1.00 82.38 391 THR A O 1
ATOM 3058 N N . SER A 1 392 ? -0.759 0.482 -11.432 1.00 87.88 392 SER A N 1
ATOM 3059 C CA . SER A 1 392 ? -0.854 1.936 -11.590 1.00 87.88 392 SER A CA 1
ATOM 3060 C C . SER A 1 392 ? 0.295 2.643 -10.865 1.00 87.88 392 SER A C 1
ATOM 3062 O O . SER A 1 392 ? 0.794 2.160 -9.851 1.00 87.88 392 SER A O 1
ATOM 3064 N N . LYS A 1 393 ? 0.694 3.837 -11.328 1.00 85.38 393 LYS A N 1
ATOM 3065 C CA . LYS A 1 393 ? 1.718 4.643 -10.630 1.00 85.38 393 LYS A CA 1
ATOM 3066 C C . LYS A 1 393 ? 1.354 4.913 -9.167 1.00 85.38 393 LYS A C 1
ATOM 3068 O O . LYS A 1 393 ? 2.237 4.962 -8.318 1.00 85.38 393 LYS A O 1
ATOM 3073 N N . LYS A 1 394 ? 0.058 5.083 -8.881 1.00 86.19 394 LYS A N 1
ATOM 3074 C CA . LYS A 1 394 ? -0.454 5.252 -7.518 1.00 86.19 394 LYS A CA 1
ATOM 3075 C C . LYS A 1 394 ? -0.208 3.992 -6.685 1.00 86.19 394 LYS A C 1
ATOM 3077 O O . LYS A 1 394 ? 0.375 4.102 -5.613 1.00 86.19 394 LYS A O 1
ATOM 3082 N N . ASP A 1 395 ? -0.584 2.820 -7.198 1.00 89.81 395 ASP A N 1
ATOM 3083 C CA . ASP A 1 395 ? -0.405 1.546 -6.488 1.00 89.81 395 ASP A CA 1
ATOM 3084 C C . ASP A 1 395 ? 1.072 1.260 -6.201 1.00 89.81 395 ASP A C 1
ATOM 3086 O O . ASP A 1 395 ? 1.425 0.898 -5.083 1.00 89.81 395 ASP A O 1
ATOM 3090 N N . LEU A 1 396 ? 1.944 1.492 -7.188 1.00 91.62 396 LEU A N 1
ATOM 3091 C CA . LEU A 1 396 ? 3.389 1.313 -7.048 1.00 91.62 396 LEU A CA 1
ATOM 3092 C C . LEU A 1 396 ? 3.968 2.176 -5.916 1.00 91.62 396 LEU A C 1
ATOM 3094 O O . LEU A 1 396 ? 4.767 1.691 -5.115 1.00 91.62 396 LEU A O 1
ATOM 3098 N N . ARG A 1 397 ? 3.544 3.443 -5.819 1.00 89.94 397 ARG A N 1
ATOM 3099 C CA . ARG A 1 397 ? 3.985 4.360 -4.754 1.00 89.94 397 ARG A CA 1
ATOM 3100 C C . ARG A 1 397 ? 3.454 3.954 -3.383 1.00 89.94 397 ARG A C 1
ATOM 3102 O O . ARG A 1 397 ? 4.210 3.995 -2.419 1.00 89.94 397 ARG A O 1
ATOM 3109 N N . LEU A 1 398 ? 2.191 3.532 -3.301 1.00 89.25 398 LEU A N 1
ATOM 3110 C CA . LEU A 1 398 ? 1.600 3.031 -2.055 1.00 89.25 398 LEU A CA 1
ATOM 3111 C C . LEU A 1 398 ? 2.314 1.766 -1.564 1.00 89.25 398 LEU A C 1
ATOM 3113 O O . LEU A 1 398 ? 2.632 1.659 -0.382 1.00 89.25 398 LEU A O 1
ATOM 3117 N N . ALA A 1 399 ? 2.624 0.839 -2.474 1.00 94.69 399 ALA A N 1
ATOM 3118 C CA . ALA A 1 399 ? 3.379 -0.363 -2.149 1.00 94.69 399 ALA A CA 1
ATOM 3119 C C . ALA A 1 399 ? 4.799 -0.033 -1.658 1.00 94.69 399 ALA A C 1
ATOM 3121 O O . ALA A 1 399 ? 5.217 -0.565 -0.633 1.00 94.69 399 ALA A O 1
ATOM 3122 N N . GLN A 1 400 ? 5.523 0.871 -2.335 1.00 96.06 400 GLN A N 1
ATOM 3123 C CA . GLN A 1 400 ? 6.849 1.320 -1.889 1.00 96.06 400 GLN A CA 1
ATOM 3124 C C . GLN A 1 400 ? 6.800 1.944 -0.494 1.00 96.06 400 GLN A C 1
ATOM 3126 O O . GLN A 1 400 ? 7.591 1.561 0.361 1.00 96.06 400 GLN A O 1
ATOM 3131 N N . ALA A 1 401 ? 5.863 2.865 -0.253 1.00 92.56 401 ALA A N 1
ATOM 3132 C CA . ALA A 1 401 ? 5.727 3.524 1.042 1.00 92.56 401 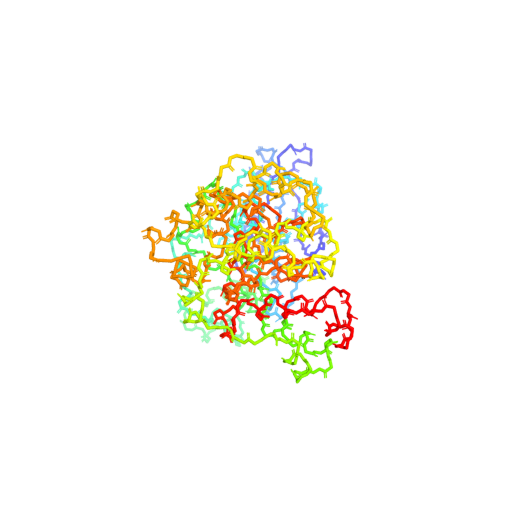ALA A CA 1
ATOM 3133 C C . ALA A 1 401 ? 5.542 2.500 2.172 1.00 92.56 401 ALA A C 1
ATOM 3135 O O . ALA A 1 401 ? 6.280 2.529 3.155 1.00 92.56 401 ALA A O 1
ATOM 3136 N N . GLN A 1 402 ? 4.640 1.528 1.991 1.00 94.62 402 GLN A N 1
ATOM 3137 C CA . GLN A 1 402 ? 4.422 0.489 2.996 1.00 94.62 402 GLN A CA 1
ATOM 3138 C C . GLN A 1 402 ? 5.654 -0.403 3.211 1.00 94.62 402 GLN A C 1
ATOM 3140 O O . GLN A 1 402 ? 5.984 -0.747 4.347 1.00 94.62 402 GLN A O 1
ATOM 3145 N N . LEU A 1 403 ? 6.324 -0.812 2.133 1.00 96.31 403 LEU A N 1
ATOM 3146 C CA . LEU A 1 403 ? 7.506 -1.671 2.217 1.00 96.31 403 LEU A CA 1
ATOM 3147 C C . LEU A 1 403 ? 8.672 -0.962 2.917 1.00 96.31 403 LEU A C 1
ATOM 3149 O O . LEU A 1 403 ? 9.378 -1.595 3.700 1.00 96.31 403 LEU A O 1
ATOM 3153 N N . ASN A 1 404 ? 8.839 0.339 2.675 1.00 94.62 404 ASN A N 1
ATOM 3154 C CA . ASN A 1 404 ? 9.834 1.165 3.352 1.00 94.62 404 ASN A CA 1
ATOM 3155 C C . ASN A 1 404 ? 9.535 1.289 4.849 1.00 94.62 404 ASN A C 1
ATOM 3157 O O . ASN A 1 404 ? 10.448 1.154 5.659 1.00 94.62 404 ASN A O 1
ATOM 3161 N N . GLU A 1 405 ? 8.269 1.481 5.229 1.00 93.38 405 GLU A N 1
ATOM 3162 C CA . GLU A 1 405 ? 7.864 1.490 6.639 1.00 93.38 405 GLU A CA 1
ATOM 3163 C C . GLU A 1 405 ? 8.183 0.161 7.331 1.00 93.38 405 GLU A C 1
ATOM 3165 O O . GLU A 1 405 ? 8.765 0.158 8.411 1.00 93.38 405 GLU A O 1
ATOM 3170 N N . TRP A 1 406 ? 7.881 -0.978 6.701 1.00 95.19 406 TRP A N 1
ATOM 3171 C CA . TRP A 1 406 ? 8.210 -2.291 7.268 1.00 95.19 406 TRP A CA 1
ATOM 3172 C C . TRP A 1 406 ? 9.715 -2.568 7.322 1.00 95.19 406 TRP A C 1
ATOM 3174 O O . TRP A 1 406 ? 10.194 -3.229 8.248 1.00 95.19 406 TRP A O 1
ATOM 3184 N N . ALA A 1 407 ? 10.482 -2.066 6.353 1.00 93.69 407 ALA A N 1
ATOM 3185 C CA . ALA A 1 407 ? 11.939 -2.126 6.395 1.00 93.69 407 ALA A CA 1
ATOM 3186 C C . ALA A 1 407 ? 12.495 -1.294 7.563 1.00 93.69 407 ALA A C 1
ATOM 3188 O O . ALA A 1 407 ? 13.358 -1.779 8.294 1.00 93.69 407 ALA A O 1
ATOM 3189 N N . ALA A 1 408 ? 11.958 -0.091 7.790 1.00 91.50 408 ALA A N 1
ATOM 3190 C CA . ALA A 1 408 ? 12.321 0.758 8.922 1.00 91.50 408 ALA A CA 1
ATOM 3191 C C . ALA A 1 408 ? 11.918 0.135 10.272 1.00 91.50 408 ALA A C 1
ATOM 3193 O O . ALA A 1 408 ? 12.722 0.134 11.200 1.00 91.50 408 ALA A O 1
ATOM 3194 N N . GLU A 1 409 ? 10.718 -0.452 10.366 1.00 90.19 409 GLU A N 1
ATOM 3195 C CA . GLU A 1 409 ? 10.213 -1.147 11.562 1.00 90.19 409 GLU A CA 1
ATOM 3196 C C . GLU A 1 409 ? 11.110 -2.331 11.957 1.00 90.19 409 GLU A C 1
ATOM 3198 O O . GLU A 1 409 ? 11.404 -2.539 13.132 1.00 90.19 409 GLU A O 1
ATOM 3203 N N . SER A 1 410 ? 11.531 -3.136 10.978 1.00 93.44 410 SER A N 1
ATOM 3204 C CA . SER A 1 410 ? 12.168 -4.436 11.232 1.00 93.44 410 SER A CA 1
ATOM 3205 C C . SER A 1 410 ? 13.691 -4.454 11.086 1.00 93.44 410 SER A C 1
ATOM 3207 O O . SER A 1 410 ? 14.331 -5.421 11.506 1.00 93.44 410 SER A O 1
ATOM 3209 N N . GLY A 1 411 ? 14.278 -3.442 10.441 1.00 93.75 411 GLY A N 1
ATOM 3210 C CA . GLY A 1 411 ? 15.695 -3.415 10.063 1.00 93.75 411 GLY A CA 1
ATOM 3211 C C . GLY A 1 411 ? 16.085 -4.432 8.977 1.00 93.75 411 GLY A C 1
ATOM 3212 O O . GLY A 1 411 ? 17.278 -4.658 8.741 1.00 93.75 411 GLY A O 1
ATOM 3213 N N . LEU A 1 412 ? 15.110 -5.080 8.330 1.00 93.88 412 LEU A N 1
ATOM 3214 C CA . LEU A 1 412 ? 15.344 -6.052 7.263 1.00 93.88 412 LEU A CA 1
ATOM 3215 C C . LEU A 1 412 ? 15.433 -5.380 5.883 1.00 93.88 412 LEU A C 1
ATOM 3217 O O . LEU A 1 412 ? 14.766 -4.377 5.639 1.00 93.88 412 LEU A O 1
ATOM 3221 N N . PRO A 1 413 ? 16.211 -5.953 4.945 1.00 94.44 413 PRO A N 1
ATOM 3222 C CA . PRO A 1 413 ? 16.266 -5.463 3.568 1.00 94.44 413 PRO A CA 1
ATOM 3223 C C . PRO A 1 413 ? 14.927 -5.674 2.838 1.00 94.44 413 PRO A C 1
ATOM 3225 O O . PRO A 1 413 ? 14.223 -6.657 3.092 1.00 94.44 413 PRO A O 1
ATOM 3228 N N . LEU A 1 414 ? 14.606 -4.818 1.862 1.00 94.75 414 LEU A N 1
ATOM 3229 C CA . LEU A 1 414 ? 13.367 -4.889 1.060 1.00 94.75 414 LEU A CA 1
ATOM 3230 C C . LEU A 1 414 ? 13.200 -6.247 0.356 1.00 94.75 414 LEU A C 1
ATOM 3232 O O . LEU A 1 414 ? 12.091 -6.770 0.187 1.00 94.75 414 LEU A O 1
ATOM 3236 N N . THR A 1 415 ? 14.322 -6.860 -0.010 1.00 94.12 415 THR A N 1
ATOM 3237 C CA . THR A 1 415 ? 14.400 -8.217 -0.561 1.00 94.12 415 THR A CA 1
ATOM 3238 C C . THR A 1 415 ? 13.799 -9.254 0.394 1.00 94.12 415 THR A C 1
ATOM 3240 O O . THR A 1 415 ? 13.086 -10.158 -0.047 1.00 94.12 415 THR A O 1
ATOM 3243 N N . HIS A 1 416 ? 14.050 -9.124 1.700 1.00 95.44 416 HIS A N 1
ATOM 3244 C CA . HIS A 1 416 ? 13.487 -10.006 2.728 1.00 95.44 416 HIS A CA 1
ATOM 3245 C C . HIS A 1 416 ? 12.039 -9.657 3.021 1.00 95.44 416 HIS A C 1
ATOM 3247 O O . HIS A 1 416 ? 11.222 -10.570 3.056 1.00 95.44 416 HIS A O 1
ATOM 3253 N N . ILE A 1 417 ? 11.708 -8.368 3.166 1.00 96.69 417 ILE A N 1
ATOM 3254 C CA . ILE A 1 417 ? 10.329 -7.910 3.401 1.00 96.69 417 ILE A CA 1
ATOM 3255 C C . ILE A 1 417 ? 9.392 -8.492 2.339 1.00 96.69 417 ILE A C 1
ATOM 3257 O O . ILE A 1 417 ? 8.453 -9.214 2.665 1.00 96.69 417 ILE A O 1
ATOM 3261 N N . SER A 1 418 ? 9.702 -8.265 1.059 1.00 95.38 418 SER A N 1
ATOM 3262 C CA . SER A 1 418 ? 8.890 -8.767 -0.056 1.00 95.38 418 SER A CA 1
ATOM 3263 C C . SER A 1 418 ? 8.747 -10.293 -0.061 1.00 95.38 418 SER A C 1
ATOM 3265 O O . SER A 1 418 ? 7.655 -10.806 -0.307 1.00 95.38 418 SER A O 1
ATOM 3267 N N . ARG A 1 419 ? 9.823 -11.029 0.261 1.00 95.00 419 ARG A N 1
ATOM 3268 C CA . ARG A 1 419 ? 9.807 -12.497 0.349 1.00 95.00 419 ARG A CA 1
ATOM 3269 C C . ARG A 1 419 ? 8.950 -12.984 1.519 1.00 95.00 419 ARG A C 1
ATOM 3271 O O . ARG A 1 419 ? 8.140 -13.883 1.334 1.00 95.00 419 ARG A O 1
ATOM 3278 N N . ILE A 1 420 ? 9.096 -12.386 2.699 1.00 97.38 420 ILE A N 1
ATOM 3279 C CA . ILE A 1 420 ? 8.328 -12.737 3.900 1.00 97.38 420 ILE A CA 1
ATOM 3280 C C . ILE A 1 420 ? 6.837 -12.483 3.670 1.00 97.38 420 ILE A C 1
ATOM 3282 O O . ILE A 1 420 ? 6.029 -13.369 3.942 1.00 97.38 420 ILE A O 1
ATOM 3286 N N . CYS A 1 421 ? 6.471 -11.325 3.114 1.00 96.81 421 CYS A N 1
ATOM 3287 C CA . CYS A 1 421 ? 5.089 -11.010 2.759 1.00 96.81 421 CYS A CA 1
ATOM 3288 C C . CYS A 1 421 ? 4.479 -12.082 1.848 1.00 96.81 421 CYS A C 1
ATOM 3290 O O . CYS A 1 421 ? 3.425 -12.627 2.180 1.00 96.81 421 CYS A O 1
ATOM 3292 N N . ALA A 1 422 ? 5.174 -12.447 0.763 1.00 95.00 422 ALA A N 1
ATOM 3293 C CA . ALA A 1 422 ? 4.718 -13.483 -0.163 1.00 95.00 422 ALA A CA 1
ATOM 3294 C C . ALA A 1 422 ? 4.570 -14.861 0.512 1.00 95.00 422 ALA A C 1
ATOM 3296 O O . ALA A 1 422 ? 3.602 -15.569 0.271 1.00 95.00 422 ALA A O 1
ATOM 3297 N N . LEU A 1 423 ? 5.480 -15.234 1.418 1.00 95.56 423 LEU A N 1
ATOM 3298 C CA . LEU A 1 423 ? 5.403 -16.505 2.154 1.00 95.56 423 LEU A CA 1
ATOM 3299 C C . LEU A 1 423 ? 4.311 -16.515 3.242 1.00 95.56 423 LEU A C 1
ATOM 3301 O O . LEU A 1 423 ? 3.929 -17.589 3.723 1.00 95.56 423 LEU A O 1
ATOM 3305 N N . SER A 1 424 ? 3.813 -15.341 3.639 1.00 96.06 424 SER A N 1
ATOM 3306 C CA . SER A 1 424 ? 2.835 -15.181 4.718 1.00 96.06 424 SER A CA 1
ATOM 3307 C C . SER A 1 424 ? 1.388 -15.453 4.294 1.00 96.06 424 SER A C 1
ATOM 3309 O O . SER A 1 424 ? 0.552 -15.714 5.155 1.00 96.06 424 SER A O 1
ATOM 3311 N N . ILE A 1 425 ? 1.075 -15.399 3.001 1.00 92.56 425 ILE A N 1
ATOM 3312 C CA . ILE A 1 425 ? -0.297 -15.476 2.482 1.00 92.56 425 ILE A CA 1
ATOM 3313 C C . ILE A 1 425 ? -0.322 -16.283 1.173 1.00 92.56 425 ILE A C 1
ATOM 3315 O O . ILE A 1 425 ? 0.686 -16.895 0.824 1.00 92.56 425 ILE A O 1
ATOM 3319 N N . GLY A 1 426 ? -1.476 -16.377 0.510 1.00 91.06 426 GLY A N 1
ATOM 3320 C CA . GLY A 1 426 ? -1.632 -17.122 -0.742 1.00 91.06 426 GLY A CA 1
ATOM 3321 C C . GLY A 1 426 ? -1.575 -18.641 -0.558 1.00 91.06 426 GLY A C 1
ATOM 3322 O O . GLY A 1 426 ? -1.807 -19.166 0.542 1.00 91.06 426 GLY A O 1
ATOM 3323 N N . GLU A 1 427 ? -1.256 -19.355 -1.635 1.00 87.69 427 GLU A N 1
ATOM 3324 C CA . GLU A 1 427 ? -1.074 -20.809 -1.610 1.00 87.69 427 GLU A CA 1
ATOM 3325 C C . GLU A 1 427 ? 0.145 -21.184 -0.750 1.00 87.69 427 GLU A C 1
ATOM 3327 O O . GLU A 1 427 ? 1.210 -20.566 -0.823 1.00 87.69 427 GLU A O 1
ATOM 3332 N N . ASN A 1 428 ? -0.005 -22.179 0.131 1.00 89.12 428 ASN A N 1
ATOM 3333 C CA . ASN A 1 428 ? 1.083 -22.577 1.019 1.00 89.12 428 ASN A CA 1
ATOM 3334 C C . ASN A 1 428 ? 1.892 -23.731 0.420 1.00 89.12 428 ASN A C 1
ATOM 3336 O O . ASN A 1 428 ? 1.522 -24.890 0.569 1.00 89.12 428 ASN A O 1
ATOM 3340 N N . HIS A 1 429 ? 3.020 -23.413 -0.209 1.00 87.81 429 HIS A N 1
ATOM 3341 C CA . HIS A 1 429 ? 4.006 -24.415 -0.622 1.00 87.81 429 HIS A CA 1
ATOM 3342 C C . HIS A 1 429 ? 4.993 -24.743 0.506 1.00 87.81 429 HIS A C 1
ATOM 3344 O O . HIS A 1 429 ? 5.389 -23.843 1.265 1.00 87.81 429 HIS A O 1
ATOM 3350 N N . ASP A 1 430 ? 5.404 -26.010 0.589 1.00 87.94 430 ASP A N 1
ATOM 3351 C CA . ASP A 1 430 ? 6.473 -26.467 1.478 1.00 87.94 430 ASP A CA 1
ATOM 3352 C C . ASP A 1 430 ? 7.845 -25.887 1.084 1.00 87.94 430 ASP A C 1
ATOM 3354 O O . ASP A 1 430 ? 8.033 -25.304 0.012 1.00 87.94 430 ASP A O 1
ATOM 3358 N N . ALA A 1 431 ? 8.810 -25.994 1.998 1.00 87.75 431 ALA A N 1
ATOM 3359 C CA . ALA A 1 431 ? 10.124 -25.388 1.827 1.00 87.75 431 ALA A CA 1
ATOM 3360 C C . ALA A 1 431 ? 10.955 -26.037 0.710 1.00 87.75 431 ALA A C 1
ATOM 3362 O O . ALA A 1 431 ? 11.776 -25.346 0.109 1.00 87.75 431 ALA A O 1
ATOM 3363 N N . ASP A 1 432 ? 10.760 -27.322 0.421 1.00 85.56 432 ASP A N 1
ATOM 3364 C CA . ASP A 1 432 ? 11.577 -28.046 -0.552 1.00 85.56 432 ASP A CA 1
ATOM 3365 C C . ASP A 1 432 ? 11.140 -27.700 -1.977 1.00 85.56 432 ASP A C 1
ATOM 3367 O O . ASP A 1 432 ? 11.964 -27.264 -2.784 1.00 85.56 432 ASP A O 1
ATOM 3371 N N . ARG A 1 433 ? 9.827 -27.687 -2.239 1.00 87.06 433 ARG A N 1
ATOM 3372 C CA . ARG A 1 433 ? 9.249 -27.177 -3.490 1.00 87.06 433 ARG A CA 1
ATOM 3373 C C . ARG A 1 433 ? 9.623 -25.717 -3.744 1.00 87.06 433 ARG A C 1
ATOM 3375 O O . ARG A 1 433 ? 9.881 -25.314 -4.882 1.00 87.06 433 ARG A O 1
ATOM 3382 N N . LEU A 1 434 ? 9.657 -24.894 -2.694 1.00 86.00 434 LEU A N 1
ATOM 3383 C CA . LEU A 1 434 ? 10.097 -23.504 -2.812 1.00 86.00 434 LEU A CA 1
ATOM 3384 C C . LEU A 1 434 ? 11.584 -23.410 -3.161 1.00 86.00 434 LEU A C 1
ATOM 3386 O O . LEU A 1 434 ? 11.932 -22.625 -4.033 1.00 86.00 434 LEU A O 1
ATOM 3390 N N . LYS A 1 435 ? 12.464 -24.219 -2.565 1.00 83.88 435 LYS A N 1
ATOM 3391 C CA . LYS A 1 435 ? 13.896 -24.223 -2.922 1.00 83.88 435 LYS A CA 1
ATOM 3392 C C . LYS A 1 435 ? 14.145 -24.649 -4.370 1.00 83.88 435 LYS A C 1
ATOM 3394 O O . LYS A 1 435 ? 15.037 -24.100 -5.008 1.00 83.88 435 LYS A O 1
ATOM 3399 N N . GLU A 1 436 ? 13.353 -25.577 -4.903 1.00 78.69 436 GLU A N 1
ATOM 3400 C CA . GLU A 1 436 ? 13.451 -26.000 -6.307 1.00 78.69 436 GLU A CA 1
ATOM 3401 C C . GLU A 1 436 ? 13.031 -24.898 -7.288 1.00 78.69 436 GLU A C 1
ATOM 3403 O O . GLU A 1 436 ? 13.643 -24.723 -8.340 1.00 78.69 436 GLU A O 1
ATOM 3408 N N . THR A 1 437 ? 11.990 -24.140 -6.941 1.00 73.00 437 THR A N 1
ATOM 3409 C CA . THR A 1 437 ? 11.389 -23.125 -7.821 1.00 73.00 437 THR A CA 1
ATOM 3410 C C . THR A 1 437 ? 11.972 -21.723 -7.634 1.00 73.00 437 THR A C 1
ATOM 3412 O O . THR A 1 437 ? 11.917 -20.907 -8.552 1.00 73.00 437 THR A O 1
ATOM 3415 N N . MET A 1 438 ? 12.556 -21.435 -6.468 1.00 72.19 438 MET A N 1
ATOM 3416 C CA . MET A 1 438 ? 13.146 -20.145 -6.105 1.00 72.19 438 MET A CA 1
ATOM 3417 C C . MET A 1 438 ? 14.653 -20.078 -6.378 1.00 72.19 438 MET A C 1
ATOM 3419 O O . MET A 1 438 ? 15.341 -19.361 -5.656 1.00 72.19 438 MET A O 1
ATOM 3423 N N . GLN A 1 439 ? 15.177 -20.793 -7.380 1.00 54.66 439 GLN A N 1
ATOM 3424 C CA . GLN A 1 439 ? 16.579 -20.631 -7.783 1.00 54.66 439 GLN A CA 1
ATOM 3425 C C . GLN A 1 439 ? 16.833 -19.158 -8.163 1.00 54.66 439 GLN A C 1
ATOM 3427 O O . GLN A 1 439 ? 16.414 -18.690 -9.224 1.00 54.66 439 GLN A O 1
ATOM 3432 N N . GLU A 1 440 ? 17.432 -18.427 -7.219 1.00 49.47 440 GLU A N 1
ATOM 3433 C CA . GLU A 1 440 ? 17.928 -17.054 -7.345 1.00 49.47 440 GLU A CA 1
ATOM 3434 C C . GLU A 1 440 ? 19.321 -17.028 -7.966 1.00 49.47 440 GLU A C 1
ATOM 3436 O O . GLU A 1 440 ? 20.160 -17.876 -7.579 1.00 49.47 440 GLU A O 1
#

Sequence (440 aa):
MAQFTSDGLSLAYDEFGPRDAKKAIVLVHGFSANRYENWKRMGWYDAIAAKGLRGFALDNRGHGESAKPHDPARYGREAMARDVFALLDHASVDRAHLLGFSMGAHISLTAALLDGGRIDHLVVAGVGARMFEPPRDEGAMAEAMEAQSPDSIADPMLKSFRHFADEQKEDRLALAACSRGARVALTRECSISSTAGWTSPMARVPFKRIRERAAKRKGGEKVLASLLPKKRNNKELAKLGDDRVLAEMARRVFSAGFVWRVIDQKWPGFEEAFLGFNPKRLLFQPAEFWHDLASDKRIVRNPQKIRSVRDNARFVSDVATEHGSFGKFLATWPADDQIGLMEILAKRGARLGGNTCQYLLRFLGRDSFILTNDLMLCLRDAGVPISEKGTSKKDLRLAQAQLNEWAAESGLPLTHISRICALSIGENHDADRLKETMQE

pLDDT: mean 90.4, std 12.84, range [29.27, 98.75]

Secondary structure (DSSP, 8-state):
-EEEEETTEEEEEEEES-TT-S-EEEEEPPTT--HIIIIITTTHHHHHHTTT-EEEEEPPTTSTTS-----GGGG-HHHHHHHHHHHHHHTT-S-EEEEEETHHHHHHHHHHHH-GGGEEEEEEES--GGGGS--SSSSHHHHHHH-S-GGG--SHHHHHHHHHHHHTT--HHHHHHHHHSPPP---GGGGS-SSS-------PPPHHHHHHHHHHHTTSHHHHHHTSPPPP-HHHHTT--HHHHHHHHHHHHHHTTS-HHHHHHHHHHHHHHTGGG-HHHHHTS-HHHHHHTTT-SSS---HHHHHHHHHHHHHHHHHHHHHSSHHHHHHHS-TT-HHHHHHHHHHHSSS--HHHHHHHHHHTT-------HHHHHHHHHTT----SS--SHHHHHHHHHHHHHHHHHH---HHHHHHHHHHHSSS---HHHHHHH---

Foldseek 3Di:
DDWFDAPNWTWDKDKAADLPQPAEEEEEEAALAFQCVRAVVVCNRVVVNVVRHTYMYIGFAQWDPIPQDLALQCQALLSSLVVVVRVCVVSVHQAHAYEAEHSGLQSQVSNCLACVVRYPHYHYYNDDPCLQPDDPDQQLLLCLLVDPDLVVNPDPVSSVSNVSSVVSVGDSSSSSSNSNHHGQNDHPVVVPDPDFRDAGPPVQDALVVLLVLLQVLAVHDVLLVVLFDDDFDLVVLLVDALLVLLLLLLLLLQPVVHDSVVQVVLSVLVCVLCVSSQLVVNLPDDPVSLVVCLVDPSHDNDSLSSVLSNQVSVLQVVVCVVQVGVSRVLSPPDLLPLVVVQVVCVVRGRSCHDQSVQVSCVVSRHQGAGPDQQLLVLCVVSRQPADSVQPDPSSVVSSSVVLVVSCVSPVDTSSSSRSSSSSSDDDRDHSVVSVVVVPD